Protein AF-0000000085168087 (afdb_homodimer)

Structure (mmCIF, N/CA/C/O backbone):
data_AF-0000000085168087-model_v1
#
loop_
_entity.id
_entity.type
_entity.pdbx_description
1 polymer 'LacI family transcription regulator protein'
#
loop_
_atom_site.group_PDB
_atom_site.id
_atom_site.type_symbol
_atom_site.label_atom_id
_atom_site.label_alt_id
_atom_site.label_comp_id
_atom_site.label_asym_id
_atom_site.label_entity_id
_atom_site.label_seq_id
_atom_site.pdbx_PDB_ins_code
_atom_site.Cartn_x
_atom_site.Cartn_y
_atom_site.Cartn_z
_atom_site.occupancy
_atom_site.B_iso_or_equiv
_atom_site.auth_seq_id
_atom_site.auth_comp_id
_atom_site.auth_asym_id
_atom_site.auth_atom_id
_atom_site.pdbx_PDB_model_num
ATOM 1 N N . MET A 1 1 ? -50 11.859 -0.113 1 29.44 1 MET A N 1
ATOM 2 C CA . MET A 1 1 ? -48.875 12.352 -0.913 1 29.44 1 MET A CA 1
ATOM 3 C C . MET A 1 1 ? -47.719 12.75 -0.023 1 29.44 1 MET A C 1
ATOM 5 O O . MET A 1 1 ? -47.656 13.883 0.458 1 29.44 1 MET A O 1
ATOM 9 N N . SER A 1 2 ? -47.156 11.898 0.864 1 34.94 2 SER A N 1
ATOM 10 C CA . SER A 1 2 ? -46.25 12.055 1.991 1 34.94 2 SER A CA 1
ATOM 11 C C . SER A 1 2 ? -44.875 12.508 1.526 1 34.94 2 SER A C 1
ATOM 13 O O . SER A 1 2 ? -44.188 11.805 0.767 1 34.94 2 SER A O 1
ATOM 15 N N . HIS A 1 3 ? -44.625 13.82 1.425 1 34.66 3 HIS A N 1
ATOM 16 C CA . HIS A 1 3 ? -43.406 14.484 0.996 1 34.66 3 HIS A CA 1
ATOM 17 C C . HIS A 1 3 ? -42.219 14.039 1.839 1 34.66 3 HIS A C 1
ATOM 19 O O . HIS A 1 3 ? -42.188 14.227 3.059 1 34.66 3 HIS A O 1
ATOM 25 N N . LYS A 1 4 ? -41.531 12.992 1.486 1 42.88 4 LYS A N 1
ATOM 26 C CA . LYS A 1 4 ? -40.312 12.625 2.178 1 42.88 4 LYS A CA 1
ATOM 27 C C . LYS A 1 4 ? -39.375 13.82 2.318 1 42.88 4 LYS A C 1
ATOM 29 O O . LYS A 1 4 ? -39.062 14.492 1.332 1 42.88 4 LYS A O 1
ATOM 34 N N . PRO A 1 5 ? -39.188 14.383 3.566 1 39.59 5 PRO A N 1
ATOM 35 C CA . PRO A 1 5 ? -38.281 15.523 3.742 1 39.59 5 PRO A CA 1
ATOM 36 C C . PRO A 1 5 ? -36.938 15.328 3.059 1 39.59 5 PRO A C 1
ATOM 38 O O . PRO A 1 5 ? -36.469 14.188 2.92 1 39.59 5 PRO A O 1
ATOM 41 N N . GLU A 1 6 ? -36.562 16.156 2.078 1 38.31 6 GLU A N 1
ATOM 42 C CA . GLU A 1 6 ? -35.281 16.203 1.382 1 38.31 6 GLU A CA 1
ATOM 43 C C . GLU A 1 6 ? -34.125 16.109 2.363 1 38.31 6 GLU A C 1
ATOM 45 O O . GLU A 1 6 ? -34.156 16.688 3.451 1 38.31 6 GLU A O 1
ATOM 50 N N . PRO A 1 7 ? -33.344 15.094 2.375 1 41.75 7 PRO A N 1
ATOM 51 C CA . PRO A 1 7 ? -32.219 15.023 3.314 1 41.75 7 PRO A CA 1
ATOM 52 C C . PRO A 1 7 ? -31.531 16.375 3.506 1 41.75 7 PRO A C 1
ATOM 54 O O . PRO A 1 7 ? -31.5 17.188 2.584 1 41.75 7 PRO A O 1
ATOM 57 N N . PRO A 1 8 ? -31.516 16.906 4.742 1 36.34 8 PRO A N 1
ATOM 58 C CA . PRO A 1 8 ? -30.922 18.234 4.973 1 36.34 8 PRO A CA 1
ATOM 59 C C . PRO A 1 8 ? -29.594 18.406 4.242 1 36.34 8 PRO A C 1
ATOM 61 O O . PRO A 1 8 ? -28.844 17.453 4.078 1 36.34 8 PRO A O 1
ATOM 64 N N . ALA A 1 9 ? -29.469 19.391 3.35 1 38.78 9 ALA A N 1
ATOM 65 C CA . ALA A 1 9 ? -28.297 19.859 2.619 1 38.78 9 ALA A CA 1
ATOM 66 C C . ALA A 1 9 ? -27.094 20 3.549 1 38.78 9 ALA A C 1
ATOM 68 O O . ALA A 1 9 ? -27.25 20.312 4.73 1 38.78 9 ALA A O 1
ATOM 69 N N . MET A 1 10 ? -25.969 19.234 3.348 1 42.03 10 MET A N 1
ATOM 70 C CA . MET A 1 10 ? -24.734 19.469 4.066 1 42.03 10 MET A CA 1
ATOM 71 C C . MET A 1 10 ? -24.578 20.953 4.395 1 42.03 10 MET A C 1
ATOM 73 O O . MET A 1 10 ? -24.938 21.812 3.59 1 42.03 10 MET A O 1
ATOM 77 N N . PRO A 1 11 ? -24.438 21.312 5.605 1 43.59 11 PRO A N 1
ATOM 78 C CA . PRO A 1 11 ? -24.234 22.734 5.863 1 43.59 11 PRO A CA 1
ATOM 79 C C . PRO A 1 11 ? -23.266 23.391 4.891 1 43.59 11 PRO A C 1
ATOM 81 O O . PRO A 1 11 ? -22.344 22.734 4.406 1 43.59 11 PRO A O 1
ATOM 84 N N . THR A 1 12 ? -23.641 24.5 4.172 1 53.16 12 THR A N 1
ATOM 85 C CA . THR A 1 12 ? -22.922 25.281 3.168 1 53.16 12 THR A CA 1
ATOM 86 C C . THR A 1 12 ? -21.531 25.688 3.682 1 53.16 12 THR A C 1
ATOM 88 O O . THR A 1 12 ? -20.594 25.844 2.896 1 53.16 12 THR A O 1
ATOM 91 N N . ARG A 1 13 ? -21.391 25.891 5.117 1 61.56 13 ARG A N 1
ATOM 92 C CA . ARG A 1 13 ? -20.078 26.344 5.562 1 61.56 13 ARG A CA 1
ATOM 93 C C . ARG A 1 13 ? -19.562 25.484 6.715 1 61.56 13 ARG A C 1
ATOM 95 O O . ARG A 1 13 ? -20.359 24.953 7.5 1 61.56 13 ARG A O 1
ATOM 102 N N . ALA A 1 14 ? -18.391 25.188 6.855 1 68.94 14 ALA A N 1
ATOM 103 C CA . ALA A 1 14 ? -17.719 24.422 7.902 1 68.94 14 ALA A CA 1
ATOM 104 C C . ALA A 1 14 ? -17.969 25.047 9.273 1 68.94 14 ALA A C 1
ATOM 106 O O . ALA A 1 14 ? -18.016 26.266 9.414 1 68.94 14 ALA A O 1
ATOM 107 N N . VAL A 1 15 ? -18.234 24.203 10.352 1 72.06 15 VAL A N 1
ATOM 108 C CA . VAL A 1 15 ? -18.297 24.672 11.734 1 72.06 15 VAL A CA 1
ATOM 109 C C . VAL A 1 15 ? -16.969 25.297 12.133 1 72.06 15 VAL A C 1
ATOM 111 O O . VAL A 1 15 ? -15.898 24.719 11.875 1 72.06 15 VAL A O 1
ATOM 114 N N . THR A 1 16 ? -16.953 26.516 12.602 1 75.38 16 THR A N 1
ATOM 115 C CA . THR A 1 16 ? -15.734 27.219 12.992 1 75.38 16 THR A CA 1
ATOM 116 C C . THR A 1 16 ? -15.625 27.297 14.516 1 75.38 16 THR A C 1
ATOM 118 O O . THR A 1 16 ? -16.562 26.938 15.227 1 75.38 16 THR A O 1
ATOM 121 N N . LYS A 1 17 ? -14.438 27.688 14.867 1 81.19 17 LYS A N 1
ATOM 122 C CA . LYS A 1 17 ? -14.211 27.938 16.297 1 81.19 17 LYS A CA 1
ATOM 123 C C . LYS A 1 17 ? -15.203 28.953 16.844 1 81.19 17 LYS A C 1
ATOM 125 O O . LYS A 1 17 ? -15.648 28.844 17.984 1 81.19 17 LYS A O 1
ATOM 130 N N . GLU A 1 18 ? -15.523 29.906 16.031 1 83.94 18 GLU A N 1
ATOM 131 C CA . GLU A 1 18 ? -16.484 30.922 16.406 1 83.94 18 GLU A CA 1
ATOM 132 C C . GLU A 1 18 ? -17.875 30.328 16.641 1 83.94 18 GLU A C 1
ATOM 134 O O . GLU A 1 18 ? -18.594 30.734 17.547 1 83.94 18 GLU A O 1
ATOM 139 N N . ASP A 1 19 ? -18.203 29.375 15.812 1 84.81 19 ASP A N 1
ATOM 140 C CA . ASP A 1 19 ? -19.484 28.688 15.977 1 84.81 19 ASP A CA 1
ATOM 141 C C . ASP A 1 19 ? -19.562 27.969 17.312 1 84.81 19 ASP A C 1
ATOM 143 O O . ASP A 1 19 ? -20.578 28.031 18.016 1 84.81 19 ASP A O 1
ATOM 147 N N . VAL A 1 20 ? -18.516 27.312 17.594 1 86.25 20 VAL A N 1
ATOM 148 C CA . VAL A 1 20 ? -18.453 26.594 18.859 1 86.25 20 VAL A CA 1
ATOM 149 C C . VAL A 1 20 ? -18.547 27.578 20.016 1 86.25 20 VAL A C 1
ATOM 151 O O . VAL A 1 20 ? -19.25 27.344 21 1 86.25 20 VAL A O 1
ATOM 154 N N . ALA A 1 21 ? -17.812 28.672 19.969 1 89.88 21 ALA A N 1
ATOM 155 C CA . ALA A 1 21 ? -17.812 29.703 21.016 1 89.88 21 ALA A CA 1
ATOM 156 C C . ALA A 1 21 ? -19.219 30.234 21.25 1 89.88 21 ALA A C 1
ATOM 158 O O . ALA A 1 21 ? -19.672 30.328 22.391 1 89.88 21 ALA A O 1
ATOM 159 N N . ARG A 1 22 ? -19.875 30.516 20.203 1 89.12 22 ARG A N 1
ATOM 160 C CA . ARG A 1 22 ? -21.234 31.031 20.266 1 89.12 22 ARG A CA 1
ATOM 161 C C . ARG A 1 22 ? -22.172 30.031 20.922 1 89.12 22 ARG A C 1
ATOM 163 O O . ARG A 1 22 ? -22.969 30.391 21.781 1 89.12 22 ARG A O 1
ATOM 170 N N . ALA A 1 23 ? -22.031 28.844 20.516 1 89 23 ALA A N 1
ATOM 171 C CA . ALA A 1 23 ? -22.922 27.797 21.031 1 89 23 ALA A CA 1
ATOM 172 C C . ALA A 1 23 ? -22.656 27.547 22.516 1 89 23 ALA A C 1
ATOM 174 O O . ALA A 1 23 ? -23.578 27.281 23.281 1 89 23 ALA A O 1
ATOM 175 N N . ALA A 1 24 ? -21.438 27.594 22.859 1 90.12 24 ALA A N 1
ATOM 176 C CA . ALA A 1 24 ? -21.047 27.281 24.219 1 90.12 24 ALA A CA 1
ATOM 177 C C . ALA A 1 24 ? -21.172 28.516 25.125 1 90.12 24 ALA A C 1
ATOM 179 O O . ALA A 1 24 ? -21.062 28.406 26.344 1 90.12 24 ALA A O 1
ATOM 180 N N . GLY A 1 25 ? -21.312 29.656 24.656 1 91.5 25 GLY A N 1
ATOM 181 C CA . GLY A 1 25 ? -21.453 30.891 25.406 1 91.5 25 GLY A CA 1
ATOM 182 C C . GLY A 1 25 ? -20.141 31.406 25.969 1 91.5 25 GLY A C 1
ATOM 183 O O . GLY A 1 25 ? -20.094 31.906 27.094 1 91.5 25 GLY A O 1
ATOM 184 N N . VAL A 1 26 ? -19.109 31.094 25.25 1 91.56 26 VAL A N 1
ATOM 185 C CA . VAL A 1 26 ? -17.797 31.578 25.672 1 91.56 26 VAL A CA 1
ATOM 186 C C . VAL A 1 26 ? -17.125 32.312 24.516 1 91.56 26 VAL A C 1
ATOM 188 O O . VAL A 1 26 ? -17.672 32.406 23.422 1 91.56 26 VAL A O 1
ATOM 191 N N . SER A 1 27 ? -16 32.938 24.75 1 89 27 SER A N 1
ATOM 192 C CA . SER A 1 27 ? -15.242 33.594 23.703 1 89 27 SER A CA 1
ATOM 193 C C . SER A 1 27 ? -14.477 32.594 22.859 1 89 27 SER A C 1
ATOM 195 O O . SER A 1 27 ? -14.211 31.484 23.297 1 89 27 SER A O 1
ATOM 197 N N . HIS A 1 28 ? -14.086 33.062 21.625 1 87.75 28 HIS A N 1
ATOM 198 C CA . HIS A 1 28 ? -13.281 32.188 20.766 1 87.75 28 HIS A CA 1
ATOM 199 C C . HIS A 1 28 ? -11.922 31.906 21.391 1 87.75 28 HIS A C 1
ATOM 201 O O . HIS A 1 28 ? -11.375 30.812 21.203 1 87.75 28 HIS A O 1
ATOM 207 N N . ILE A 1 29 ? -11.43 32.75 22.219 1 83.69 29 ILE A N 1
ATOM 208 C CA . ILE A 1 29 ? -10.172 32.562 22.922 1 83.69 29 ILE A CA 1
ATOM 209 C C . ILE A 1 29 ? -10.297 31.422 23.922 1 83.69 29 ILE A C 1
ATOM 211 O O . ILE A 1 29 ? -9.375 30.625 24.094 1 83.69 29 ILE A O 1
ATOM 215 N N . THR A 1 30 ? -11.453 31.453 24.562 1 87.25 30 THR A N 1
ATOM 216 C CA . THR A 1 30 ? -11.688 30.391 25.531 1 87.25 30 THR A CA 1
ATOM 217 C C . THR A 1 30 ? -11.719 29.031 24.844 1 87.25 30 THR A C 1
ATOM 219 O O . THR A 1 30 ? -11.156 28.062 25.359 1 87.25 30 THR A O 1
ATOM 222 N N . VAL A 1 31 ? -12.352 28.953 23.688 1 85.94 31 VAL A N 1
ATOM 223 C CA . VAL A 1 31 ? -12.383 27.719 22.922 1 85.94 31 VAL A CA 1
ATOM 224 C C . VAL A 1 31 ? -10.961 27.312 22.547 1 85.94 31 VAL A C 1
ATOM 226 O O . VAL A 1 31 ? -10.586 26.141 22.672 1 85.94 31 VAL A O 1
ATOM 229 N N . SER A 1 32 ? -10.188 28.266 22.172 1 81.19 32 SER A N 1
ATOM 230 C CA . SER A 1 32 ? -8.797 28.016 21.797 1 81.19 32 SER A CA 1
ATOM 231 C C . SER A 1 32 ? -8 27.469 22.984 1 81.19 32 SER A C 1
ATOM 233 O O . SER A 1 32 ? -7.215 26.531 22.828 1 81.19 32 SER A O 1
ATOM 235 N N . ARG A 1 33 ? -8.273 28.031 24.094 1 79.62 33 ARG A N 1
ATOM 236 C CA . ARG A 1 33 ? -7.562 27.594 25.297 1 79.62 33 ARG A CA 1
ATOM 237 C C . ARG A 1 33 ? -7.984 26.188 25.719 1 79.62 33 ARG A C 1
ATOM 239 O O . ARG A 1 33 ? -7.148 25.391 26.125 1 79.62 33 ARG A O 1
ATOM 246 N N . VAL A 1 34 ? -9.25 25.922 25.562 1 79.81 34 VAL A N 1
ATOM 247 C CA . VAL A 1 34 ? -9.742 24.594 25.906 1 79.81 34 VAL A CA 1
ATOM 248 C C . VAL A 1 34 ? -9.055 23.547 25.016 1 79.81 34 VAL A C 1
ATOM 250 O O . VAL A 1 34 ? -8.727 22.453 25.469 1 79.81 34 VAL A O 1
ATOM 253 N N . ILE A 1 35 ? -8.852 23.906 23.781 1 75.5 35 ILE A N 1
ATOM 254 C CA . ILE A 1 35 ? -8.289 23 22.797 1 75.5 35 ILE A CA 1
ATOM 255 C C . ILE A 1 35 ? -6.781 22.891 23 1 75.5 35 ILE A C 1
ATOM 257 O O . ILE A 1 35 ? -6.223 21.781 22.969 1 75.5 35 ILE A O 1
ATOM 261 N N . ASN A 1 36 ? -6.141 24.016 23.375 1 71.38 36 ASN A N 1
ATOM 262 C CA . ASN A 1 36 ? -4.684 24.078 23.297 1 71.38 36 ASN A CA 1
ATOM 263 C C . ASN A 1 36 ? -4.051 24.031 24.688 1 71.38 36 ASN A C 1
ATOM 265 O O . ASN A 1 36 ? -2.914 23.578 24.844 1 71.38 36 ASN A O 1
ATOM 269 N N . SER A 1 37 ? -4.711 24.578 25.578 1 76.5 37 SER A N 1
ATOM 270 C CA . SER A 1 37 ? -4.23 24.641 26.953 1 76.5 37 SER A CA 1
ATOM 271 C C . SER A 1 37 ? -5.367 24.422 27.953 1 76.5 37 SER A C 1
ATOM 273 O O . SER A 1 37 ? -5.672 25.297 28.766 1 76.5 37 SER A O 1
ATOM 275 N N . PRO A 1 38 ? -5.848 23.219 27.906 1 79.06 38 PRO A N 1
ATOM 276 C CA . PRO A 1 38 ? -7.035 22.953 28.734 1 79.06 38 PRO A CA 1
ATOM 277 C C . PRO A 1 38 ? -6.789 23.172 30.219 1 79.06 38 PRO A C 1
ATOM 279 O O . PRO A 1 38 ? -7.727 23.469 30.969 1 79.06 38 PRO A O 1
ATOM 282 N N . GLU A 1 39 ? -5.566 23.062 30.609 1 79.69 39 GLU A N 1
ATOM 283 C CA . GLU A 1 39 ? -5.223 23.219 32.031 1 79.69 39 GLU A CA 1
ATOM 284 C C . GLU A 1 39 ? -5.441 24.672 32.469 1 79.69 39 GLU A C 1
ATOM 286 O O . GLU A 1 39 ? -5.535 24.938 33.688 1 79.69 39 GLU A O 1
ATOM 291 N N . LYS A 1 40 ? -5.566 25.531 31.531 1 83.56 40 LYS A N 1
ATOM 292 C CA . LYS A 1 40 ? -5.723 26.953 31.844 1 83.56 40 LYS A CA 1
ATOM 293 C C . LYS A 1 40 ? -7.195 27.328 31.922 1 83.56 40 LYS A C 1
ATOM 295 O O . LYS A 1 40 ? -7.527 28.5 32.188 1 83.56 40 LYS A O 1
ATOM 300 N N . VAL A 1 41 ? -8.055 26.359 31.75 1 85.12 41 VAL A N 1
ATOM 301 C CA . VAL A 1 41 ? -9.492 26.609 31.719 1 85.12 41 VAL A CA 1
ATOM 302 C C . VAL A 1 41 ? -10.172 25.828 32.844 1 85.12 41 VAL A C 1
ATOM 304 O O . VAL A 1 41 ? -9.758 24.719 33.188 1 85.12 41 VAL A O 1
ATOM 307 N N . SER A 1 42 ? -11.133 26.438 33.5 1 90.44 42 SER A N 1
ATOM 308 C CA . SER A 1 42 ? -11.852 25.75 34.594 1 90.44 42 SER A CA 1
ATOM 309 C C . SER A 1 42 ? -12.477 24.453 34.094 1 90.44 42 SER A C 1
ATOM 311 O O . SER A 1 42 ? -12.898 24.359 32.938 1 90.44 42 SER A O 1
ATOM 313 N N . PRO A 1 43 ? -12.594 23.453 34.938 1 89.12 43 PRO A N 1
ATOM 314 C CA . PRO A 1 43 ? -13.148 22.172 34.531 1 89.12 43 PRO A CA 1
ATOM 315 C C . PRO A 1 43 ? -14.57 22.281 34 1 89.12 43 PRO A C 1
ATOM 317 O O . PRO A 1 43 ? -14.922 21.609 33.031 1 89.12 43 PRO A O 1
ATOM 320 N N . ALA A 1 44 ? -15.336 23.062 34.625 1 89.69 44 ALA A N 1
ATOM 321 C CA . ALA A 1 44 ? -16.719 23.219 34.188 1 89.69 44 ALA A CA 1
ATOM 322 C C . ALA A 1 44 ? -16.781 23.781 32.781 1 89.69 44 ALA A C 1
ATOM 324 O O . ALA A 1 44 ? -17.547 23.297 31.938 1 89.69 44 ALA A O 1
ATOM 325 N N . THR A 1 45 ? -16.031 24.812 32.562 1 91.5 45 THR A N 1
ATOM 326 C CA . THR A 1 45 ? -15.992 25.438 31.25 1 91.5 45 THR A CA 1
ATOM 327 C C . THR A 1 45 ? -15.414 24.484 30.203 1 91.5 45 THR A C 1
ATOM 329 O O . THR A 1 45 ? -15.922 24.406 29.078 1 91.5 45 THR A O 1
ATOM 332 N N . ARG A 1 46 ? -14.414 23.828 30.516 1 91.19 46 ARG A N 1
ATOM 333 C CA . ARG A 1 46 ? -13.781 22.844 29.641 1 91.19 46 ARG A CA 1
ATOM 334 C C . ARG A 1 46 ? -14.781 21.781 29.203 1 91.19 46 ARG A C 1
ATOM 336 O O . ARG A 1 46 ? -14.891 21.469 28.016 1 91.19 46 ARG A O 1
ATOM 343 N N . GLU A 1 47 ? -15.461 21.266 30.141 1 86.75 47 GLU A N 1
ATOM 344 C CA . GLU A 1 47 ? -16.438 20.203 29.844 1 86.75 47 GLU A CA 1
ATOM 345 C C . GLU A 1 47 ? -17.531 20.719 28.922 1 86.75 47 GLU A C 1
ATOM 347 O O . GLU A 1 47 ? -17.953 20.016 28 1 86.75 47 GLU A O 1
ATOM 352 N N . ARG A 1 48 ? -18.016 21.875 29.234 1 87.5 48 ARG A N 1
ATOM 353 C CA . ARG A 1 48 ? -19.062 22.469 28.406 1 87.5 48 ARG A CA 1
ATOM 354 C C . ARG A 1 48 ? -18.594 22.656 26.969 1 87.5 48 ARG A C 1
ATOM 356 O O . ARG A 1 48 ? -19.281 22.266 26.031 1 87.5 48 ARG A O 1
ATOM 363 N N . VAL A 1 49 ? -17.453 23.188 26.828 1 89.44 49 VAL A N 1
ATOM 364 C CA . VAL A 1 49 ? -16.922 23.484 25.516 1 89.44 49 VAL A CA 1
ATOM 365 C C . VAL A 1 49 ? -16.625 22.188 24.766 1 89.44 49 VAL A C 1
ATOM 367 O O . VAL A 1 49 ? -16.953 22.047 23.578 1 89.44 49 VAL A O 1
ATOM 370 N N . GLU A 1 50 ? -16.078 21.25 25.453 1 87 50 GLU A N 1
ATOM 371 C CA . GLU A 1 50 ? -15.781 19.953 24.859 1 87 50 GLU A CA 1
ATOM 372 C C . GLU A 1 50 ? -17.062 19.25 24.391 1 87 50 GLU A C 1
ATOM 374 O O . GLU A 1 50 ? -17.062 18.594 23.359 1 87 50 GLU A O 1
ATOM 379 N N . ALA A 1 51 ? -18.094 19.375 25.156 1 84.62 51 ALA A N 1
ATOM 380 C CA . ALA A 1 51 ? -19.391 18.812 24.781 1 84.62 51 ALA A CA 1
ATOM 381 C C . ALA A 1 51 ? -19.875 19.406 23.453 1 84.62 51 ALA A C 1
ATOM 383 O O . ALA A 1 51 ? -20.391 18.688 22.594 1 84.62 51 ALA A O 1
ATOM 384 N N . PHE A 1 52 ? -19.719 20.656 23.312 1 84.88 52 PHE A N 1
ATOM 385 C CA . PHE A 1 52 ? -20.172 21.312 22.109 1 84.88 52 PHE A CA 1
ATOM 386 C C . PHE A 1 52 ? -19.25 20.984 20.938 1 84.88 52 PHE A C 1
ATOM 388 O O . PHE A 1 52 ? -19.719 20.844 19.797 1 84.88 52 PHE A O 1
ATOM 395 N N . ILE A 1 53 ? -18 20.828 21.203 1 79.19 53 ILE A N 1
ATOM 396 C CA . ILE A 1 53 ? -17.062 20.406 20.172 1 79.19 53 ILE A CA 1
ATOM 397 C C . ILE A 1 53 ? -17.484 19.047 19.609 1 79.19 53 ILE A C 1
ATOM 399 O O . ILE A 1 53 ? -17.562 18.859 18.406 1 79.19 53 ILE A O 1
ATOM 403 N N . ALA A 1 54 ? -17.781 18.266 20.562 1 77.38 54 ALA A N 1
ATOM 404 C CA . ALA A 1 54 ? -18.188 16.906 20.188 1 77.38 54 ALA A CA 1
ATOM 405 C C . ALA A 1 54 ? -19.531 16.906 19.469 1 77.38 54 ALA A C 1
ATOM 407 O O . ALA A 1 54 ? -19.672 16.297 18.406 1 77.38 54 ALA A O 1
ATOM 408 N N . SER A 1 55 ? -20.484 17.641 20.016 1 78.69 55 SER A N 1
ATOM 409 C CA . SER A 1 55 ? -21.828 17.641 19.469 1 78.69 55 SER A CA 1
ATOM 410 C C . SER A 1 55 ? -21.875 18.281 18.094 1 78.69 55 SER A C 1
ATOM 412 O O . SER A 1 55 ? -22.656 17.859 17.234 1 78.69 55 SER A O 1
ATOM 414 N N . MET A 1 56 ? -21 19.219 17.891 1 75.19 56 MET A N 1
ATOM 415 C CA . MET A 1 56 ? -21.031 19.953 16.625 1 75.19 56 MET A CA 1
ATOM 416 C C . MET A 1 56 ? -20.094 19.312 15.609 1 75.19 56 MET A C 1
ATOM 418 O O . MET A 1 56 ? -20.094 19.688 14.438 1 75.19 56 MET A O 1
ATOM 422 N N . GLY A 1 57 ? -19.312 18.391 16.094 1 71.62 57 GLY A N 1
ATOM 423 C CA . GLY A 1 57 ? -18.391 17.719 15.203 1 71.62 57 GLY A CA 1
ATOM 424 C C . GLY A 1 57 ? -17.219 18.594 14.781 1 71.62 57 GLY A C 1
ATOM 425 O O . GLY A 1 57 ? -16.672 18.406 13.695 1 71.62 57 GLY A O 1
ATOM 426 N N . TYR A 1 58 ? -16.844 19.594 15.641 1 72.19 58 TYR A N 1
ATOM 427 C CA . TYR A 1 58 ? -15.789 20.547 15.305 1 72.19 58 TYR A CA 1
ATOM 428 C C . TYR A 1 58 ? -14.414 19.938 15.484 1 72.19 58 TYR A C 1
ATOM 430 O O . TYR A 1 58 ? -14.133 19.312 16.516 1 72.19 58 TYR A O 1
ATOM 438 N N . ILE A 1 59 ? -13.648 20 14.445 1 61.09 59 ILE A N 1
ATOM 439 C CA . ILE A 1 59 ? -12.234 19.641 14.523 1 61.09 59 ILE A CA 1
ATOM 440 C C . ILE A 1 59 ? -11.375 20.891 14.328 1 61.09 59 ILE A C 1
ATOM 442 O O . ILE A 1 59 ? -11.477 21.562 13.305 1 61.09 59 ILE A O 1
ATOM 446 N N . PRO A 1 60 ? -10.531 21.234 15.383 1 65.31 60 PRO A N 1
ATOM 447 C CA . PRO A 1 60 ? -9.703 22.422 15.281 1 65.31 60 PRO A CA 1
ATOM 448 C C . PRO A 1 60 ? -8.734 22.375 14.094 1 65.31 60 PRO A C 1
ATOM 450 O O . PRO A 1 60 ? -8.195 21.312 13.789 1 65.31 60 PRO A O 1
ATOM 453 N N . ASN A 1 61 ? -8.656 23.516 13.266 1 62.88 61 ASN A N 1
ATOM 454 C CA . ASN A 1 61 ? -7.629 23.688 12.242 1 62.88 61 ASN A CA 1
ATOM 455 C C . ASN A 1 61 ? -6.254 23.906 12.859 1 62.88 61 ASN A C 1
ATOM 457 O O . ASN A 1 61 ? -6.047 24.875 13.602 1 62.88 61 ASN A O 1
ATOM 461 N N . LEU A 1 62 ? -5.387 23.094 12.641 1 60.69 62 LEU A N 1
ATOM 462 C CA . LEU A 1 62 ? -4.09 23.156 13.305 1 60.69 62 LEU A CA 1
ATOM 463 C C . LEU A 1 62 ? -3.111 24.016 12.516 1 60.69 62 LEU A C 1
ATOM 465 O O . LEU A 1 62 ? -2.008 24.312 12.984 1 60.69 62 LEU A O 1
ATOM 469 N N . LEU A 1 63 ? -3.477 24.328 11.297 1 57.97 63 LEU A N 1
ATOM 470 C CA . LEU A 1 63 ? -2.604 25.156 10.477 1 57.97 63 LEU A CA 1
ATOM 471 C C . LEU A 1 63 ? -2.797 26.641 10.805 1 57.97 63 LEU A C 1
ATOM 473 O O . LEU A 1 63 ? -3.93 27.125 10.883 1 57.97 63 LEU A O 1
ATOM 477 N N . ALA A 1 64 ? -2.332 27.125 11.969 1 50.22 64 ALA A N 1
ATOM 478 C CA . ALA A 1 64 ? -2.523 28.469 12.523 1 50.22 64 ALA A CA 1
ATOM 479 C C . ALA A 1 64 ? -2.369 29.531 11.453 1 50.22 64 ALA A C 1
ATOM 481 O O . ALA A 1 64 ? -2.74 30.688 11.664 1 50.22 64 ALA A O 1
ATOM 482 N N . GLY A 1 65 ? -1.397 29.484 10.648 1 43 65 GLY A N 1
ATOM 483 C CA . GLY A 1 65 ? -1.074 30.797 10.109 1 43 65 GLY A CA 1
ATOM 484 C C . GLY A 1 65 ? -2.217 31.422 9.328 1 43 65 GLY A C 1
ATOM 485 O O . GLY A 1 65 ? -3.191 30.734 8.992 1 43 65 GLY A O 1
ATOM 486 N N . GLY A 1 66 ? -2.463 32.75 9.484 1 40.97 66 GLY A N 1
ATOM 487 C CA . GLY A 1 66 ? -3.326 33.656 8.75 1 40.97 66 GLY A CA 1
ATOM 488 C C . GLY A 1 66 ? -3.812 33.094 7.434 1 40.97 66 GLY A C 1
ATOM 489 O O . GLY A 1 66 ? -4.562 33.75 6.707 1 40.97 66 GLY A O 1
ATOM 490 N N . LEU A 1 67 ? -3.201 32 6.883 1 39.97 67 LEU A N 1
ATOM 491 C CA . LEU A 1 67 ? -3.344 31.594 5.488 1 39.97 67 LEU A CA 1
ATOM 492 C C . LEU A 1 67 ? -4.492 30.609 5.324 1 39.97 67 LEU A C 1
ATOM 494 O O . LEU A 1 67 ? -4.449 29.75 4.441 1 39.97 67 LEU A O 1
ATOM 498 N N . ALA A 1 68 ? -5.332 30.656 6.215 1 43.69 68 ALA A N 1
ATOM 499 C CA . ALA A 1 68 ? -6.539 29.828 6.219 1 43.69 68 ALA A CA 1
ATOM 500 C C . ALA A 1 68 ? -7.121 29.703 4.812 1 43.69 68 ALA A C 1
ATOM 502 O O . ALA A 1 68 ? -7.73 28.688 4.477 1 43.69 68 ALA A O 1
ATOM 503 N N . SER A 1 69 ? -7.062 30.797 4.168 1 47.34 69 SER A N 1
ATOM 504 C CA . SER A 1 69 ? -7.863 30.859 2.949 1 47.34 69 SER A CA 1
ATOM 505 C C . SER A 1 69 ? -7.262 29.984 1.851 1 47.34 69 SER A C 1
ATOM 507 O O . SER A 1 69 ? -7.898 29.734 0.825 1 47.34 69 SER A O 1
ATOM 509 N N . ARG A 1 70 ? -5.938 29.484 2.033 1 58.34 70 ARG A N 1
ATOM 510 C CA . ARG A 1 70 ? -5.332 28.953 0.818 1 58.34 70 ARG A CA 1
ATOM 511 C C . ARG A 1 70 ? -5.383 27.422 0.806 1 58.34 70 ARG A C 1
ATOM 513 O O . ARG A 1 70 ? -5.273 26.781 1.854 1 58.34 70 ARG A O 1
ATOM 520 N N . ARG A 1 71 ? -5.859 26.875 -0.308 1 71.94 71 ARG A N 1
ATOM 521 C CA . ARG A 1 71 ? -5.797 25.453 -0.647 1 71.94 71 ARG A CA 1
ATOM 522 C C . ARG A 1 71 ? -4.434 24.875 -0.309 1 71.94 71 ARG A C 1
ATOM 524 O O . ARG A 1 71 ? -3.402 25.5 -0.548 1 71.94 71 ARG A O 1
ATOM 531 N N . THR A 1 72 ? -4.492 23.797 0.511 1 79.56 72 THR A N 1
ATOM 532 C CA . THR A 1 72 ? -3.256 23.109 0.863 1 79.56 72 THR A CA 1
ATOM 533 C C . THR A 1 72 ? -2.766 22.25 -0.299 1 79.56 72 THR A C 1
ATOM 535 O O . THR A 1 72 ? -1.616 21.812 -0.308 1 79.56 72 THR A O 1
ATOM 538 N N . ARG A 1 73 ? -3.674 21.984 -1.287 1 88.69 73 ARG A N 1
ATOM 539 C CA . ARG A 1 73 ? -3.424 21.109 -2.428 1 88.69 73 ARG A CA 1
ATOM 540 C C . ARG A 1 73 ? -3.039 19.719 -1.969 1 88.69 73 ARG A C 1
ATOM 542 O O . ARG A 1 73 ? -2.098 19.125 -2.498 1 88.69 73 ARG A O 1
ATOM 549 N N . ILE A 1 74 ? -3.703 19.281 -0.898 1 92.19 74 ILE A N 1
ATOM 550 C CA . ILE A 1 74 ? -3.529 17.938 -0.382 1 92.19 74 ILE A CA 1
ATOM 551 C C . ILE A 1 74 ? -4.871 17.203 -0.379 1 92.19 74 ILE A C 1
ATOM 553 O O . ILE A 1 74 ? -5.883 17.75 0.073 1 92.19 74 ILE A O 1
ATOM 557 N N . VAL A 1 75 ? -4.82 16.062 -0.959 1 96.56 75 VAL A N 1
ATOM 558 C CA . VAL A 1 75 ? -5.938 15.125 -0.852 1 96.56 75 VAL A CA 1
ATOM 559 C C . VAL A 1 75 ? -5.5 13.891 -0.068 1 96.56 75 VAL A C 1
ATOM 561 O O . VAL A 1 75 ? -4.387 13.398 -0.247 1 96.56 75 VAL A O 1
ATOM 564 N N . ALA A 1 76 ? -6.352 13.43 0.849 1 97.38 76 ALA A N 1
ATOM 565 C CA . ALA A 1 76 ? -6.055 12.203 1.595 1 97.38 76 ALA A CA 1
ATOM 566 C C . ALA A 1 76 ? -6.973 11.062 1.169 1 97.38 76 ALA A C 1
ATOM 568 O O . ALA A 1 76 ? -8.148 11.281 0.865 1 97.38 76 ALA A O 1
ATOM 569 N N . ALA A 1 77 ? -6.398 9.938 1.089 1 98.06 77 ALA A N 1
ATOM 570 C CA . ALA A 1 77 ? -7.176 8.727 0.858 1 98.06 77 ALA A CA 1
ATOM 571 C C . ALA A 1 77 ? -7.027 7.75 2.023 1 98.06 77 ALA A C 1
ATOM 573 O O . ALA A 1 77 ? -5.918 7.531 2.521 1 98.06 77 ALA A O 1
ATOM 574 N N . ILE A 1 78 ? -8.133 7.246 2.504 1 97.44 78 ILE A N 1
ATOM 575 C CA . ILE A 1 78 ? -8.156 6.25 3.57 1 97.44 78 ILE A CA 1
ATOM 576 C C . ILE A 1 78 ? -8.602 4.902 3.006 1 97.44 78 ILE A C 1
ATOM 578 O O . ILE A 1 78 ? -9.688 4.785 2.436 1 97.44 78 ILE A O 1
ATOM 582 N N . VAL A 1 79 ? -7.711 3.918 3.123 1 95.12 79 VAL A N 1
ATOM 583 C CA . VAL A 1 79 ? -7.984 2.588 2.59 1 95.12 79 VAL A CA 1
ATOM 584 C C . VAL A 1 79 ? -7.906 1.556 3.713 1 95.12 79 VAL A C 1
ATOM 586 O O . VAL A 1 79 ? -7.184 1.75 4.695 1 95.12 79 VAL A O 1
ATOM 589 N N . PRO A 1 80 ? -8.648 0.426 3.58 1 92.12 80 PRO A N 1
ATOM 590 C CA . PRO A 1 80 ? -8.586 -0.616 4.609 1 92.12 80 PRO A CA 1
ATOM 591 C C . PRO A 1 80 ? -7.207 -1.267 4.703 1 92.12 80 PRO A C 1
ATOM 593 O O . PRO A 1 80 ? -6.766 -1.627 5.797 1 92.12 80 PRO A O 1
ATOM 596 N N . THR A 1 81 ? -6.59 -1.393 3.561 1 87.62 81 THR A N 1
ATOM 597 C CA . THR A 1 81 ? -5.285 -2.045 3.545 1 87.62 81 THR A CA 1
ATOM 598 C C . THR A 1 81 ? -4.453 -1.565 2.357 1 87.62 81 THR A C 1
ATOM 600 O O . THR A 1 81 ? -5.004 -1.172 1.327 1 87.62 81 THR A O 1
ATOM 603 N N . ILE A 1 82 ? -3.188 -1.578 2.553 1 84.5 82 ILE A N 1
ATOM 604 C CA . ILE A 1 82 ? -2.281 -1.293 1.446 1 84.5 82 ILE A CA 1
ATOM 605 C C . ILE A 1 82 ? -1.572 -2.574 1.016 1 84.5 82 ILE A C 1
ATOM 607 O O . ILE A 1 82 ? -0.743 -2.557 0.104 1 84.5 82 ILE A O 1
ATOM 611 N N . SER A 1 83 ? -1.99 -3.641 1.607 1 76.94 83 SER A N 1
ATOM 612 C CA . SER A 1 83 ? -1.372 -4.926 1.301 1 76.94 83 SER A CA 1
ATOM 613 C C . SER A 1 83 ? -1.975 -5.543 0.043 1 76.94 83 SER A C 1
ATOM 615 O O . SER A 1 83 ? -3.152 -5.336 -0.254 1 76.94 83 SER A O 1
ATOM 617 N N . HIS A 1 84 ? -1.218 -6.117 -0.775 1 70.88 84 HIS A N 1
ATOM 618 C CA . HIS A 1 84 ? -1.521 -6.988 -1.906 1 70.88 84 HIS A CA 1
ATOM 619 C C . HIS A 1 84 ? -2.291 -6.238 -2.988 1 70.88 84 HIS A C 1
ATOM 621 O O . HIS A 1 84 ? -3.131 -6.82 -3.676 1 70.88 84 HIS A O 1
ATOM 627 N N . SER A 1 85 ? -2.246 -5.059 -3.023 1 72.94 85 SER A N 1
ATOM 628 C CA . SER A 1 85 ? -2.6 -4.246 -4.18 1 72.94 85 SER A CA 1
ATOM 629 C C . SER A 1 85 ? -4.113 -4.164 -4.359 1 72.94 85 SER A C 1
ATOM 631 O O . SER A 1 85 ? -4.602 -3.898 -5.461 1 72.94 85 SER A O 1
ATOM 633 N N . ILE A 1 86 ? -4.863 -4.469 -3.406 1 81.56 86 ILE A N 1
ATOM 634 C CA . ILE A 1 86 ? -6.309 -4.496 -3.604 1 81.56 86 ILE A CA 1
ATOM 635 C C . ILE A 1 86 ? -6.789 -3.125 -4.07 1 81.56 86 ILE A C 1
ATOM 637 O O . ILE A 1 86 ? -7.535 -3.021 -5.051 1 81.56 86 ILE A O 1
ATOM 641 N N . PHE A 1 87 ? -6.242 -2.104 -3.479 1 91.56 87 PHE A N 1
ATOM 642 C CA . PHE A 1 87 ? -6.73 -0.763 -3.771 1 91.56 87 PHE A CA 1
ATOM 643 C C . PHE A 1 87 ? -5.703 0.028 -4.57 1 91.56 87 PHE A C 1
ATOM 645 O O . PHE A 1 87 ? -5.871 1.229 -4.789 1 91.56 87 PHE A O 1
ATOM 652 N N . ALA A 1 88 ? -4.695 -0.654 -5.035 1 89.38 88 ALA A N 1
ATOM 653 C CA . ALA A 1 88 ? -3.547 0.012 -5.645 1 89.38 88 ALA A CA 1
ATOM 654 C C . ALA A 1 88 ? -3.949 0.736 -6.926 1 89.38 88 ALA A C 1
ATOM 656 O O . ALA A 1 88 ? -3.508 1.861 -7.172 1 89.38 88 ALA A O 1
ATOM 657 N N . GLU A 1 89 ? -4.777 0.094 -7.73 1 91.88 89 GLU A N 1
ATOM 658 C CA . GLU A 1 89 ? -5.16 0.693 -9.008 1 91.88 89 GLU A CA 1
ATOM 659 C C . GLU A 1 89 ? -6.02 1.937 -8.797 1 91.88 89 GLU A C 1
ATOM 661 O O . GLU A 1 89 ? -5.918 2.904 -9.555 1 91.88 89 GLU A O 1
ATOM 666 N N . THR A 1 90 ? -6.859 1.896 -7.773 1 96.31 90 THR A N 1
ATOM 667 C CA . THR A 1 90 ? -7.633 3.084 -7.434 1 96.31 90 THR A CA 1
ATOM 668 C C . THR A 1 90 ? -6.711 4.223 -7.004 1 96.31 90 THR A C 1
ATOM 670 O O . THR A 1 90 ? -6.867 5.359 -7.461 1 96.31 90 THR A O 1
ATOM 673 N N . LEU A 1 91 ? -5.773 3.902 -6.188 1 94.62 91 LEU A N 1
ATOM 674 C CA . LEU A 1 91 ? -4.836 4.906 -5.691 1 94.62 91 LEU A CA 1
ATOM 675 C C . LEU A 1 91 ? -3.969 5.441 -6.828 1 94.62 91 LEU A C 1
ATOM 677 O O . LEU A 1 91 ? -3.619 6.625 -6.84 1 94.62 91 LEU A O 1
ATOM 681 N N . ARG A 1 92 ? -3.658 4.578 -7.73 1 91.44 92 ARG A N 1
ATOM 682 C CA . ARG A 1 92 ? -2.9 5.016 -8.898 1 91.44 92 ARG A CA 1
ATOM 683 C C . ARG A 1 92 ? -3.697 6.02 -9.727 1 91.44 92 ARG A C 1
ATOM 685 O O . ARG A 1 92 ? -3.17 7.062 -10.117 1 91.44 92 ARG A O 1
ATOM 692 N N . GLY A 1 93 ? -4.93 5.695 -10.008 1 95 93 GLY A N 1
ATOM 693 C CA . GLY A 1 93 ? -5.785 6.625 -10.727 1 95 93 GLY A CA 1
ATOM 694 C C . GLY A 1 93 ? -5.934 7.965 -10.031 1 95 93 GLY A C 1
ATOM 695 O O . GLY A 1 93 ? -5.84 9.016 -10.664 1 95 93 GLY A O 1
ATOM 696 N N . LEU A 1 94 ? -6.109 7.902 -8.688 1 96.81 94 LEU A N 1
ATOM 697 C CA . LEU A 1 94 ? -6.215 9.109 -7.871 1 96.81 94 LEU A CA 1
ATOM 698 C C . LEU A 1 94 ? -4.953 9.953 -7.988 1 96.81 94 LEU A C 1
ATOM 700 O O . LEU A 1 94 ? -5.031 11.156 -8.266 1 96.81 94 LEU A O 1
ATOM 704 N N . SER A 1 95 ? -3.895 9.32 -7.836 1 93.88 95 SER A N 1
ATOM 705 C CA . SER A 1 95 ? -2.604 10 -7.82 1 93.88 95 SER A CA 1
ATOM 706 C C . SER A 1 95 ? -2.289 10.625 -9.172 1 93.88 95 SER A C 1
ATOM 708 O O . SER A 1 95 ? -1.858 11.773 -9.25 1 93.88 95 SER A O 1
ATOM 710 N N . GLU A 1 96 ? -2.467 9.883 -10.234 1 92 96 GLU A N 1
ATOM 711 C CA . GLU A 1 96 ? -2.17 10.352 -11.586 1 92 96 GLU A CA 1
ATOM 712 C C . GLU A 1 96 ? -2.922 11.648 -11.898 1 92 96 GLU A C 1
ATOM 714 O O . GLU A 1 96 ? -2.324 12.617 -12.359 1 92 96 GLU A O 1
ATOM 719 N N . GLN A 1 97 ? -4.129 11.625 -11.555 1 94.62 97 GLN A N 1
ATOM 720 C CA . GLN A 1 97 ? -4.965 12.773 -11.875 1 94.62 97 GLN A CA 1
ATOM 721 C C . GLN A 1 97 ? -4.664 13.945 -10.945 1 94.62 97 GLN A C 1
ATOM 723 O O . GLN A 1 97 ? -4.598 15.094 -11.391 1 94.62 97 GLN A O 1
ATOM 728 N N . LEU A 1 98 ? -4.457 13.711 -9.711 1 94.81 98 LEU A N 1
ATOM 729 C CA . LEU A 1 98 ? -4.223 14.766 -8.727 1 94.81 98 LEU A CA 1
ATOM 730 C C . LEU A 1 98 ? -2.85 15.398 -8.922 1 94.81 98 LEU A C 1
ATOM 732 O O . LEU A 1 98 ? -2.709 16.625 -8.859 1 94.81 98 LEU A O 1
ATOM 736 N N . CYS A 1 99 ? -1.93 14.578 -9.195 1 88.12 99 CYS A N 1
ATOM 737 C CA . CYS A 1 99 ? -0.569 15.07 -9.367 1 88.12 99 CYS A CA 1
ATOM 738 C C . CYS A 1 99 ? -0.47 15.984 -10.586 1 88.12 99 CYS A C 1
ATOM 740 O O . CYS A 1 99 ? 0.255 16.984 -10.562 1 88.12 99 CYS A O 1
ATOM 742 N N . MET A 1 100 ? -1.188 15.641 -11.609 1 89.56 100 MET A N 1
ATOM 743 C CA . MET A 1 100 ? -1.201 16.453 -12.82 1 89.56 100 MET A CA 1
ATOM 744 C C . MET A 1 100 ? -1.716 17.859 -12.531 1 89.56 100 MET A C 1
ATOM 746 O O . MET A 1 100 ? -1.355 18.812 -13.227 1 89.56 100 MET A O 1
ATOM 750 N N . GLN A 1 101 ? -2.428 17.953 -11.461 1 90.5 101 GLN A N 1
ATOM 751 C CA . GLN A 1 101 ? -3.025 19.234 -11.125 1 90.5 101 GLN A CA 1
ATOM 752 C C . GLN A 1 101 ? -2.32 19.875 -9.938 1 90.5 101 GLN A C 1
ATOM 754 O O . GLN A 1 101 ? -2.846 20.812 -9.328 1 90.5 101 GLN A O 1
ATOM 759 N N . GLY A 1 102 ? -1.185 19.281 -9.586 1 87.12 102 GLY A N 1
ATOM 760 C CA . GLY A 1 102 ? -0.346 19.875 -8.562 1 87.12 102 GLY A CA 1
ATOM 761 C C . GLY A 1 102 ? -0.759 19.484 -7.152 1 87.12 102 GLY A C 1
ATOM 762 O O . GLY A 1 102 ? -0.352 20.125 -6.184 1 87.12 102 GLY A O 1
ATOM 763 N N . TYR A 1 103 ? -1.65 18.484 -7 1 91.56 103 TYR A N 1
ATOM 764 C CA . TYR A 1 103 ? -2.057 18.016 -5.684 1 91.56 103 TYR A CA 1
ATOM 765 C C . TYR A 1 103 ? -1.172 16.859 -5.223 1 91.56 103 TYR A C 1
ATOM 767 O O . TYR A 1 103 ? -0.705 16.062 -6.043 1 91.56 103 TYR A O 1
ATOM 775 N N . GLN A 1 104 ? -1.002 16.828 -3.893 1 90.31 104 GLN A N 1
ATOM 776 C CA . GLN A 1 104 ? -0.335 15.695 -3.27 1 90.31 104 GLN A CA 1
ATOM 777 C C . GLN A 1 104 ? -1.347 14.742 -2.637 1 90.31 104 GLN A C 1
ATOM 779 O O . GLN A 1 104 ? -2.348 15.18 -2.066 1 90.31 104 GLN A O 1
ATOM 784 N N . LEU A 1 105 ? -1.004 13.484 -2.785 1 94.88 105 LEU A N 1
ATOM 785 C CA . LEU A 1 105 ? -1.867 12.461 -2.197 1 94.88 105 LEU A CA 1
ATOM 786 C C . LEU A 1 105 ? -1.224 11.859 -0.955 1 94.88 105 LEU A C 1
ATOM 788 O O . LEU A 1 105 ? -0.093 11.367 -1.013 1 94.88 105 LEU A O 1
ATOM 792 N N . LEU A 1 106 ? -1.938 11.93 0.198 1 95.06 106 LEU A N 1
ATOM 793 C CA . LEU A 1 106 ? -1.545 11.25 1.428 1 95.06 106 LEU A CA 1
ATOM 794 C C . LEU A 1 106 ? -2.461 10.062 1.711 1 95.06 106 LEU A C 1
ATOM 796 O O . LEU A 1 106 ? -3.643 10.094 1.359 1 95.06 106 LEU A O 1
ATOM 800 N N . LEU A 1 107 ? -1.818 9.094 2.367 1 95.12 107 LEU A N 1
ATOM 801 C CA . LEU A 1 107 ? -2.588 7.875 2.574 1 95.12 107 LEU A CA 1
ATOM 802 C C . LEU A 1 107 ? -2.639 7.508 4.055 1 95.12 107 LEU A C 1
ATOM 804 O O . LEU A 1 107 ? -1.681 7.75 4.789 1 95.12 107 LEU A O 1
ATOM 808 N N . GLY A 1 108 ? -3.797 6.98 4.457 1 94.38 108 GLY A N 1
ATOM 809 C CA . GLY A 1 108 ? -3.971 6.301 5.73 1 94.38 108 GLY A CA 1
ATOM 810 C C . GLY A 1 108 ? -4.617 4.938 5.594 1 94.38 108 GLY A C 1
ATOM 811 O O . GLY A 1 108 ? -5.516 4.75 4.77 1 94.38 108 GLY A O 1
ATOM 812 N N . GLN A 1 109 ? -4.148 4.027 6.395 1 92.06 109 GLN A N 1
ATOM 813 C CA . GLN A 1 109 ? -4.715 2.684 6.395 1 92.06 109 GLN A CA 1
ATOM 814 C C . GLN A 1 109 ? -5.449 2.396 7.703 1 92.06 109 GLN A C 1
ATOM 816 O O . GLN A 1 109 ? -4.977 2.768 8.781 1 92.06 109 GLN A O 1
ATOM 821 N N . THR A 1 110 ? -6.602 1.659 7.598 1 91.88 110 THR A N 1
ATOM 822 C CA . THR A 1 110 ? -7.434 1.499 8.789 1 91.88 110 THR A CA 1
ATOM 823 C C . THR A 1 110 ? -7.367 0.066 9.305 1 91.88 110 THR A C 1
ATOM 825 O O . THR A 1 110 ? -7.809 -0.218 10.422 1 91.88 110 THR A O 1
ATOM 828 N N . ASN A 1 111 ? -6.859 -0.868 8.453 1 87.06 111 ASN A N 1
ATOM 829 C CA . ASN A 1 111 ? -6.953 -2.293 8.758 1 87.06 111 ASN A CA 1
ATOM 830 C C . ASN A 1 111 ? -8.383 -2.703 9.094 1 87.06 111 ASN A C 1
ATOM 832 O O . ASN A 1 111 ? -8.609 -3.445 10.055 1 87.06 111 ASN A O 1
ATOM 836 N N . TYR A 1 112 ? -9.352 -2.07 8.5 1 88.25 112 TYR A N 1
ATOM 837 C CA . TYR A 1 112 ? -10.781 -2.371 8.578 1 88.25 112 TYR A CA 1
ATOM 838 C C . TYR A 1 112 ? -11.344 -1.99 9.938 1 88.25 112 TYR A C 1
ATOM 840 O O . TYR A 1 112 ? -12.414 -2.469 10.328 1 88.25 112 TYR A O 1
ATOM 848 N N . SER A 1 113 ? -10.664 -1.101 10.609 1 90.56 113 SER A N 1
ATOM 849 C CA . SER A 1 113 ? -11.133 -0.609 11.898 1 90.56 113 SER A CA 1
ATOM 850 C C . SER A 1 113 ? -11.914 0.695 11.742 1 90.56 113 SER A C 1
ATOM 852 O O . SER A 1 113 ? -11.383 1.684 11.234 1 90.56 113 SER A O 1
ATOM 854 N N . GLU A 1 114 ? -13.094 0.679 12.281 1 91.88 114 GLU A N 1
ATOM 855 C CA . GLU A 1 114 ? -13.906 1.894 12.266 1 91.88 114 GLU A CA 1
ATOM 856 C C . GLU A 1 114 ? -13.289 2.988 13.125 1 91.88 114 GLU A C 1
ATOM 858 O O . GLU A 1 114 ? -13.328 4.168 12.766 1 91.88 114 GLU A O 1
ATOM 863 N N . GLU A 1 115 ? -12.766 2.574 14.203 1 90.5 115 GLU A N 1
ATOM 864 C CA . GLU A 1 115 ? -12.109 3.516 15.109 1 90.5 115 GLU A CA 1
ATOM 865 C C . GLU A 1 115 ? -10.898 4.16 14.453 1 90.5 115 GLU A C 1
ATOM 867 O O . GLU A 1 115 ? -10.688 5.371 14.57 1 90.5 115 GLU A O 1
ATOM 872 N N . ALA A 1 116 ? -10.148 3.334 13.758 1 91.62 116 ALA A N 1
ATOM 873 C CA . ALA A 1 116 ? -8.984 3.861 13.062 1 91.62 116 ALA A CA 1
ATOM 874 C C . ALA A 1 116 ? -9.391 4.848 11.969 1 91.62 116 ALA A C 1
ATOM 876 O O . ALA A 1 116 ? -8.719 5.863 11.758 1 91.62 116 ALA A O 1
ATOM 877 N N . GLU A 1 117 ? -10.469 4.547 11.336 1 95.25 117 GLU A N 1
ATOM 878 C CA . GLU A 1 117 ? -10.961 5.449 10.305 1 95.25 117 GLU A CA 1
ATOM 879 C C . GLU A 1 117 ? -11.336 6.809 10.891 1 95.25 117 GLU A C 1
ATOM 881 O O . GLU A 1 117 ? -10.961 7.848 10.344 1 95.25 117 GLU A O 1
ATOM 886 N N . THR A 1 118 ? -12.062 6.773 12.016 1 92.12 118 THR A N 1
ATOM 887 C CA . THR A 1 118 ? -12.453 8.016 12.672 1 92.12 118 THR A CA 1
ATOM 888 C C . THR A 1 118 ? -11.227 8.828 13.062 1 92.12 118 THR A C 1
ATOM 890 O O . THR A 1 118 ? -11.172 10.039 12.812 1 92.12 118 THR A O 1
ATOM 893 N N . GLY A 1 119 ? -10.297 8.125 13.602 1 89 119 GLY A N 1
ATOM 894 C CA . GLY A 1 119 ? -9.062 8.797 13.984 1 89 119 GLY A CA 1
ATOM 895 C C . GLY A 1 119 ? -8.344 9.445 12.82 1 89 119 GLY A C 1
ATOM 896 O O . GLY A 1 119 ? -7.895 10.586 12.914 1 89 119 GLY A O 1
ATOM 897 N N . LEU A 1 120 ? -8.234 8.781 11.727 1 93.06 120 LEU A N 1
ATOM 898 C CA . LEU A 1 120 ? -7.555 9.297 10.547 1 93.06 120 LEU A CA 1
ATOM 899 C C . LEU A 1 120 ? -8.312 10.484 9.961 1 93.06 120 LEU A C 1
ATOM 901 O O . LEU A 1 120 ? -7.703 11.461 9.523 1 93.06 120 LEU A O 1
ATOM 905 N N . VAL A 1 121 ? -9.617 10.344 9.953 1 93.19 121 VAL A N 1
ATOM 906 C CA . VAL A 1 121 ? -10.453 11.438 9.461 1 93.19 121 VAL A CA 1
ATOM 907 C C . VAL A 1 121 ? -10.195 12.695 10.281 1 93.19 121 VAL A C 1
ATOM 909 O O . VAL A 1 121 ? -10.008 13.781 9.727 1 93.19 121 VAL A O 1
ATOM 912 N N . GLU A 1 122 ? -10.141 12.586 11.562 1 85.31 122 GLU A N 1
ATOM 913 C CA . GLU A 1 122 ? -9.891 13.727 12.445 1 85.31 122 GLU A CA 1
ATOM 914 C C . GLU A 1 122 ? -8.508 14.328 12.195 1 85.31 122 GLU A C 1
ATOM 916 O O . GLU A 1 122 ? -8.352 15.547 12.172 1 85.31 122 GLU A O 1
ATOM 921 N N . VAL A 1 123 ? -7.574 13.453 11.945 1 85.75 123 VAL A N 1
ATOM 922 C CA . VAL A 1 123 ? -6.211 13.898 11.672 1 85.75 123 VAL A CA 1
ATOM 923 C C . VAL A 1 123 ? -6.184 14.719 10.383 1 85.75 123 VAL A C 1
ATOM 925 O O . VAL A 1 123 ? -5.609 15.805 10.344 1 85.75 123 VAL A O 1
ATOM 928 N N . PHE A 1 124 ? -6.785 14.266 9.344 1 90.69 124 PHE A N 1
ATOM 929 C CA . PHE A 1 124 ? -6.727 14.906 8.031 1 90.69 124 PHE A CA 1
ATOM 930 C C . PHE A 1 124 ? -7.508 16.219 8.039 1 90.69 124 PHE A C 1
ATOM 932 O O . PHE A 1 124 ? -7.078 17.203 7.434 1 90.69 124 PHE A O 1
ATOM 939 N N . ILE A 1 125 ? -8.641 16.219 8.727 1 84.06 125 ILE A N 1
ATOM 940 C CA . ILE A 1 125 ? -9.406 17.453 8.852 1 84.06 125 ILE A CA 1
ATOM 941 C C . ILE A 1 125 ? -8.586 18.5 9.602 1 84.06 125 ILE A C 1
ATOM 943 O O . ILE A 1 125 ? -8.508 19.656 9.172 1 84.06 125 ILE A O 1
ATOM 947 N N . GLY A 1 126 ? -8.008 18.078 10.695 1 78.12 126 GLY A N 1
ATOM 948 C CA . GLY A 1 126 ? -7.195 18.984 11.5 1 78.12 126 GLY A CA 1
ATOM 949 C C . GLY A 1 126 ? -6.023 19.578 10.742 1 78.12 126 GLY A C 1
ATOM 950 O O . GLY A 1 126 ? -5.527 20.641 11.086 1 78.12 126 GLY A O 1
ATOM 951 N N . ARG A 1 127 ? -5.672 18.891 9.703 1 80.69 127 ARG A N 1
ATOM 952 C CA . ARG A 1 127 ? -4.527 19.344 8.922 1 80.69 127 ARG A CA 1
ATOM 953 C C . ARG A 1 127 ? -4.977 19.984 7.613 1 80.69 127 ARG A C 1
ATOM 955 O O . ARG A 1 127 ? -4.164 20.188 6.711 1 80.69 127 ARG A O 1
ATOM 962 N N . ARG A 1 128 ? -6.191 20.141 7.414 1 81.69 128 ARG A N 1
ATOM 963 C CA . ARG A 1 128 ? -6.832 20.922 6.363 1 81.69 128 ARG A CA 1
ATOM 964 C C . ARG A 1 128 ? -6.543 20.328 4.988 1 81.69 128 ARG A C 1
ATOM 966 O O . ARG A 1 128 ? -6.145 21.047 4.07 1 81.69 128 ARG A O 1
ATOM 973 N N . VAL A 1 129 ? -6.699 19.078 4.895 1 89.81 129 VAL A N 1
ATOM 974 C CA . VAL A 1 129 ? -6.672 18.547 3.539 1 89.81 129 VAL A CA 1
ATOM 975 C C . VAL A 1 129 ? -7.82 19.141 2.725 1 89.81 129 VAL A C 1
ATOM 977 O O . VAL A 1 129 ? -8.852 19.516 3.281 1 89.81 129 VAL A O 1
ATOM 980 N N . ASP A 1 130 ? -7.582 19.266 1.44 1 92.25 130 ASP A N 1
ATOM 981 C CA . ASP A 1 130 ? -8.594 19.875 0.583 1 92.25 130 ASP A CA 1
ATOM 982 C C . ASP A 1 130 ? -9.727 18.906 0.279 1 92.25 130 ASP A C 1
ATOM 984 O O . ASP A 1 130 ? -10.844 19.312 -0.034 1 92.25 130 ASP A O 1
ATOM 988 N N . GLY A 1 131 ? -9.477 17.672 0.34 1 95.94 131 GLY A N 1
ATOM 989 C CA . GLY A 1 131 ? -10.461 16.641 0.059 1 95.94 131 GLY A CA 1
ATOM 990 C C . GLY A 1 131 ? -10.086 15.281 0.618 1 95.94 131 GLY A C 1
ATOM 991 O O . GLY A 1 131 ? -8.922 15.047 0.949 1 95.94 131 GLY A O 1
ATOM 992 N N . LEU A 1 132 ? -11.125 14.438 0.781 1 97.5 132 LEU A N 1
ATOM 993 C CA . LEU A 1 132 ? -10.938 13.102 1.332 1 97.5 132 LEU A CA 1
ATOM 994 C C . LEU A 1 132 ? -11.578 12.047 0.436 1 97.5 132 LEU A C 1
ATOM 996 O O . LEU A 1 132 ? -12.672 12.25 -0.086 1 97.5 132 LEU A O 1
ATOM 1000 N N . VAL A 1 133 ? -10.836 11 0.236 1 98.69 133 VAL A N 1
ATOM 1001 C CA . VAL A 1 133 ? -11.375 9.812 -0.432 1 98.69 133 VAL A CA 1
ATOM 1002 C C . VAL A 1 133 ? -11.492 8.664 0.567 1 98.69 133 VAL A C 1
ATOM 1004 O O . VAL A 1 133 ? -10.516 8.305 1.227 1 98.69 133 VAL A O 1
ATOM 1007 N N . LEU A 1 134 ? -12.695 8.109 0.714 1 98.44 134 LEU A N 1
ATOM 1008 C CA . LEU A 1 134 ? -12.961 7.008 1.632 1 98.44 134 LEU A CA 1
ATOM 1009 C C . LEU A 1 134 ? -13.289 5.73 0.866 1 98.44 134 LEU A C 1
ATOM 1011 O O . LEU A 1 134 ? -13.844 5.785 -0.233 1 98.44 134 LEU A O 1
ATOM 1015 N N . THR A 1 135 ? -12.984 4.602 1.487 1 97.75 135 THR A N 1
ATOM 1016 C CA . THR A 1 135 ? -13.336 3.305 0.918 1 97.75 135 THR A CA 1
ATOM 1017 C C . THR A 1 135 ? -14.578 2.734 1.601 1 97.75 135 THR A C 1
ATOM 1019 O O . THR A 1 135 ? -14.578 2.51 2.812 1 97.75 135 THR A O 1
ATOM 1022 N N . GLY A 1 136 ? -15.57 2.475 0.845 1 97.44 136 GLY A N 1
ATOM 1023 C CA . GLY A 1 136 ? -16.844 1.994 1.375 1 97.44 136 GLY A CA 1
ATOM 1024 C C . GLY A 1 136 ? -17.812 3.111 1.686 1 97.44 136 GLY A C 1
ATOM 1025 O O . GLY A 1 136 ? -17.5 4.289 1.513 1 97.44 136 GLY A O 1
ATOM 1026 N N . VAL A 1 137 ? -19.047 2.738 2.164 1 97.75 137 VAL A N 1
ATOM 1027 C CA . VAL A 1 137 ? -20.094 3.711 2.438 1 97.75 137 VAL A CA 1
ATOM 1028 C C . VAL A 1 137 ? -20.594 3.557 3.877 1 97.75 137 VAL A C 1
ATOM 1030 O O . VAL A 1 137 ? -21.453 4.312 4.332 1 97.75 137 VAL A O 1
ATOM 1033 N N . GLN A 1 138 ? -20.109 2.537 4.508 1 95.88 138 GLN A N 1
ATOM 1034 C CA . GLN A 1 138 ? -20.438 2.35 5.918 1 95.88 138 GLN A CA 1
ATOM 1035 C C . GLN A 1 138 ? -19.406 2.996 6.824 1 95.88 138 GLN A C 1
ATOM 1037 O O . GLN A 1 138 ? -18.25 2.559 6.863 1 95.88 138 GLN A O 1
ATOM 1042 N N . HIS A 1 139 ? -19.812 4.008 7.477 1 96.38 139 HIS A N 1
ATOM 1043 C CA . HIS A 1 139 ? -18.969 4.754 8.406 1 96.38 139 HIS A CA 1
ATOM 1044 C C . HIS A 1 139 ? -19.672 4.949 9.75 1 96.38 139 HIS A C 1
ATOM 1046 O O . HIS A 1 139 ? -20.906 4.902 9.828 1 96.38 139 HIS A O 1
ATOM 1052 N N . SER A 1 140 ? -18.875 5.137 10.797 1 94.75 140 SER A N 1
ATOM 1053 C CA . SER A 1 140 ? -19.453 5.402 12.102 1 94.75 140 SER A CA 1
ATOM 1054 C C . SER A 1 140 ? -20.234 6.719 12.109 1 94.75 140 SER A C 1
ATOM 1056 O O . SER A 1 140 ? -19.938 7.613 11.305 1 94.75 140 SER A O 1
ATOM 1058 N N . PRO A 1 141 ? -21.172 6.844 13.016 1 92.81 141 PRO A N 1
ATOM 1059 C CA . PRO A 1 141 ? -21.875 8.125 13.156 1 92.81 141 PRO A CA 1
ATOM 1060 C C . PRO A 1 141 ? -20.922 9.281 13.453 1 92.81 141 PRO A C 1
ATOM 1062 O O . PRO A 1 141 ? -21.109 10.391 12.938 1 92.81 141 PRO A O 1
ATOM 1065 N N . MET A 1 142 ? -19.953 8.969 14.195 1 88 142 MET A N 1
ATOM 1066 C CA . MET A 1 142 ? -18.969 9.992 14.547 1 88 142 MET A CA 1
ATOM 1067 C C . MET A 1 142 ? -18.203 10.461 13.312 1 88 142 MET A C 1
ATOM 1069 O O . MET A 1 142 ? -18.016 11.656 13.109 1 88 142 MET A O 1
ATOM 1073 N N . THR A 1 143 ? -17.781 9.5 12.516 1 92.94 143 THR A N 1
ATOM 1074 C CA . THR A 1 143 ? -17.078 9.836 11.281 1 92.94 143 THR A CA 1
ATOM 1075 C C . THR A 1 143 ? -17.953 10.711 10.375 1 92.94 143 THR A C 1
ATOM 1077 O O . THR A 1 143 ? -17.5 11.742 9.875 1 92.94 143 THR A O 1
ATOM 1080 N N . ARG A 1 144 ? -19.141 10.383 10.211 1 92.81 144 ARG A N 1
ATOM 1081 C CA . ARG A 1 144 ? -20.078 11.125 9.367 1 92.81 144 ARG A CA 1
ATOM 1082 C C . ARG A 1 144 ? -20.281 12.539 9.898 1 92.81 144 ARG A C 1
ATOM 1084 O O . ARG A 1 144 ? -20.281 13.508 9.133 1 92.81 144 ARG A O 1
ATOM 1091 N N . GLN A 1 145 ? -20.453 12.625 11.164 1 85.44 145 GLN A N 1
ATOM 1092 C CA . GLN A 1 145 ? -20.672 13.922 11.797 1 85.44 145 GLN A CA 1
ATOM 1093 C C . GLN A 1 145 ? -19.469 14.844 11.609 1 85.44 145 GLN A C 1
ATOM 1095 O O . GLN A 1 145 ? -19.641 16.016 11.297 1 85.44 145 GLN A O 1
ATOM 1100 N N . ARG A 1 146 ? -18.328 14.258 11.859 1 83.94 146 ARG A N 1
ATOM 1101 C CA . ARG A 1 146 ? -17.109 15.055 11.719 1 83.94 146 ARG A CA 1
ATOM 1102 C C . ARG A 1 146 ? -16.953 15.57 10.297 1 83.94 146 ARG A C 1
ATOM 1104 O O . ARG A 1 146 ? -16.578 16.719 10.086 1 83.94 146 ARG A O 1
ATOM 1111 N N . LEU A 1 147 ? -17.203 14.727 9.336 1 90 147 LEU A N 1
ATOM 1112 C CA . LEU A 1 147 ? -17.031 15.086 7.934 1 90 147 LEU A CA 1
ATOM 1113 C C . LEU A 1 147 ? -18.062 16.125 7.508 1 90 147 LEU A C 1
ATOM 1115 O O . LEU A 1 147 ? -17.719 17.078 6.789 1 90 147 LEU A O 1
ATOM 1119 N N . LYS A 1 148 ? -19.234 16 7.91 1 84.81 148 LYS A N 1
ATOM 1120 C CA . LYS A 1 148 ? -20.266 16.984 7.598 1 84.81 148 LYS A CA 1
ATOM 1121 C C . LYS A 1 148 ? -19.938 18.344 8.203 1 84.81 148 LYS A C 1
ATOM 1123 O O . LYS A 1 148 ? -20.094 19.375 7.539 1 84.81 148 LYS A O 1
ATOM 1128 N N . ALA A 1 149 ? -19.5 18.281 9.398 1 78.25 149 ALA A N 1
ATOM 1129 C CA . ALA A 1 149 ? -19.172 19.516 10.094 1 78.25 149 ALA A CA 1
ATOM 1130 C C . ALA A 1 149 ? -17.969 20.219 9.453 1 78.25 149 ALA A C 1
ATOM 1132 O O . ALA A 1 149 ? -17.906 21.453 9.422 1 78.25 149 ALA A O 1
ATOM 1133 N N . ALA A 1 150 ? -17.031 19.438 8.953 1 80.06 150 ALA A N 1
ATOM 1134 C CA . ALA A 1 150 ? -15.812 20 8.375 1 80.06 150 ALA A CA 1
ATOM 1135 C C . ALA A 1 150 ? -16.094 20.656 7.031 1 80.06 150 ALA A C 1
ATOM 1137 O O . ALA A 1 150 ? -15.359 21.562 6.613 1 80.06 150 ALA A O 1
ATOM 1138 N N . GLY A 1 151 ? -17.109 20.141 6.332 1 83.25 151 GLY A N 1
ATOM 1139 C CA . GLY A 1 151 ? -17.5 20.719 5.055 1 83.25 151 GLY A CA 1
ATOM 1140 C C . GLY A 1 151 ? -16.484 20.484 3.961 1 83.25 151 GLY A C 1
ATOM 1141 O O . GLY A 1 151 ? -16.453 21.219 2.967 1 83.25 151 GLY A O 1
ATOM 1142 N N . ILE A 1 152 ? -15.586 19.609 4.121 1 88.06 152 ILE A N 1
ATOM 1143 C CA . ILE A 1 152 ? -14.609 19.297 3.088 1 88.06 152 ILE A CA 1
ATOM 1144 C C . ILE A 1 152 ? -15.211 18.297 2.09 1 88.06 152 ILE A C 1
ATOM 1146 O O . ILE A 1 152 ? -15.953 17.406 2.475 1 88.06 152 ILE A O 1
ATOM 1150 N N . PRO A 1 153 ? -14.805 18.469 0.761 1 95.25 153 PRO A N 1
ATOM 1151 C CA . PRO A 1 153 ? -15.289 17.5 -0.228 1 95.25 153 PRO A CA 1
ATOM 1152 C C . PRO A 1 153 ? -14.852 16.062 0.085 1 95.25 153 PRO A C 1
ATOM 1154 O O . PRO A 1 153 ? -13.695 15.828 0.453 1 95.25 153 PRO A O 1
ATOM 1157 N N . VAL A 1 154 ? -15.828 15.109 -0.016 1 97.44 154 VAL A N 1
ATOM 1158 C CA . VAL A 1 154 ? -15.594 13.703 0.287 1 97.44 154 VAL A CA 1
ATOM 1159 C C . VAL A 1 154 ? -16.094 12.836 -0.866 1 97.44 154 VAL A C 1
ATOM 1161 O O . VAL A 1 154 ? -17.203 13.031 -1.362 1 97.44 154 VAL A O 1
ATOM 1164 N N . VAL A 1 155 ? -15.242 11.93 -1.344 1 98.69 155 VAL A N 1
ATOM 1165 C CA . VAL A 1 155 ? -15.68 10.922 -2.305 1 98.69 155 VAL A CA 1
ATOM 1166 C C . VAL A 1 155 ? -15.594 9.531 -1.679 1 98.69 155 VAL A C 1
ATOM 1168 O O . VAL A 1 155 ? -14.516 9.102 -1.265 1 98.69 155 VAL A O 1
ATOM 1171 N N . GLU A 1 156 ? -16.75 8.891 -1.503 1 98.69 156 GLU A N 1
ATOM 1172 C CA . GLU A 1 156 ? -16.766 7.473 -1.141 1 98.69 156 GLU A CA 1
ATOM 1173 C C . GLU A 1 156 ? -16.547 6.586 -2.363 1 98.69 156 GLU A C 1
ATOM 1175 O O . GLU A 1 156 ? -17.047 6.891 -3.453 1 98.69 156 GLU A O 1
ATOM 1180 N N . THR A 1 157 ? -15.797 5.473 -2.191 1 98.62 157 THR A N 1
ATOM 1181 C CA . THR A 1 157 ? -15.469 4.609 -3.318 1 98.62 157 THR A CA 1
ATOM 1182 C C . THR A 1 157 ? -15.75 3.148 -2.982 1 98.62 157 THR A C 1
ATOM 1184 O O . THR A 1 157 ? -16.016 2.812 -1.824 1 98.62 157 THR A O 1
ATOM 1187 N N . TRP A 1 158 ? -15.805 2.213 -3.977 1 98.38 158 TRP A N 1
ATOM 1188 C CA . TRP A 1 158 ? -15.797 0.754 -3.912 1 98.38 158 TRP A CA 1
ATOM 1189 C C . TRP A 1 158 ? -17.125 0.227 -3.393 1 98.38 158 TRP A C 1
ATOM 1191 O O . TRP A 1 158 ? -17.219 -0.92 -2.949 1 98.38 158 TRP A O 1
ATOM 1201 N N . ASP A 1 159 ? -18.109 1.069 -3.305 1 98.31 159 ASP A N 1
ATOM 1202 C CA . ASP A 1 159 ? -19.469 0.69 -2.934 1 98.31 159 ASP A CA 1
ATOM 1203 C C . ASP A 1 159 ? -20.484 1.659 -3.525 1 98.31 159 ASP A C 1
ATOM 1205 O O . ASP A 1 159 ? -20.125 2.572 -4.27 1 98.31 159 ASP A O 1
ATOM 1209 N N . LEU A 1 160 ? -21.797 1.395 -3.252 1 98.25 160 LEU A N 1
ATOM 1210 C CA . LEU A 1 160 ? -22.859 2.227 -3.803 1 98.25 160 LEU A CA 1
ATOM 1211 C C . LEU A 1 160 ? -23.938 2.473 -2.764 1 98.25 160 LEU A C 1
ATOM 1213 O O . LEU A 1 160 ? -24.344 1.552 -2.047 1 98.25 160 LEU A O 1
ATOM 1217 N N . THR A 1 161 ? -24.328 3.684 -2.65 1 97.56 161 THR A N 1
ATOM 1218 C CA . THR A 1 161 ? -25.453 4.082 -1.798 1 97.56 161 THR A CA 1
ATOM 1219 C C . THR A 1 161 ? -26.156 5.297 -2.375 1 97.56 161 THR A C 1
ATOM 1221 O O . THR A 1 161 ? -25.562 6.086 -3.107 1 97.56 161 THR A O 1
ATOM 1224 N N . ASP A 1 162 ? -27.391 5.457 -2.025 1 95.56 162 ASP A N 1
ATOM 1225 C CA . ASP A 1 162 ? -28.188 6.602 -2.473 1 95.56 162 ASP A CA 1
ATOM 1226 C C . ASP A 1 162 ? -27.953 7.809 -1.566 1 95.56 162 ASP A C 1
ATOM 1228 O O . ASP A 1 162 ? -28.344 8.93 -1.907 1 95.56 162 ASP A O 1
ATOM 1232 N N . THR A 1 163 ? -27.266 7.582 -0.469 1 95.38 163 THR A N 1
ATOM 1233 C CA . THR A 1 163 ? -27.094 8.664 0.497 1 95.38 163 THR A CA 1
ATOM 1234 C C . THR A 1 163 ? -25.625 8.812 0.884 1 95.38 163 THR A C 1
ATOM 1236 O O . THR A 1 163 ? -25.266 8.68 2.057 1 95.38 163 THR A O 1
ATOM 1239 N N . PRO A 1 164 ? -24.844 9.102 -0.114 1 96.75 164 PRO A N 1
ATOM 1240 C CA . PRO A 1 164 ? -23.438 9.289 0.242 1 96.75 164 PRO A CA 1
ATOM 1241 C C . PRO A 1 164 ? -23.219 10.508 1.141 1 96.75 164 PRO A C 1
ATOM 1243 O O . PRO A 1 164 ? -24.094 11.367 1.242 1 96.75 164 PRO A O 1
ATOM 1246 N N . ILE A 1 165 ? -22.078 10.531 1.825 1 95 165 ILE A N 1
ATOM 1247 C CA . ILE A 1 165 ? -21.734 11.68 2.648 1 95 165 ILE A CA 1
ATOM 1248 C C . ILE A 1 165 ? -21.703 12.938 1.784 1 95 165 ILE A C 1
ATOM 1250 O O . ILE A 1 165 ? -22.234 13.984 2.178 1 95 165 ILE A O 1
ATOM 1254 N N . ASP A 1 166 ? -21.078 12.891 0.645 1 95.69 166 ASP A N 1
ATOM 1255 C CA . ASP A 1 166 ? -20.953 14.008 -0.287 1 95.69 166 ASP A CA 1
ATOM 1256 C C . ASP A 1 166 ? -21 13.523 -1.734 1 95.69 166 ASP A C 1
ATOM 1258 O O . ASP A 1 166 ? -22.031 13.641 -2.402 1 95.69 166 ASP A O 1
ATOM 1262 N N . MET A 1 167 ? -20 12.82 -2.223 1 98 167 MET A N 1
ATOM 1263 C CA . MET A 1 167 ? -19.891 12.266 -3.568 1 98 167 MET A CA 1
ATOM 1264 C C . MET A 1 167 ? -19.5 10.797 -3.52 1 98 167 MET A C 1
ATOM 1266 O O . MET A 1 167 ? -19.016 10.312 -2.492 1 98 167 MET A O 1
ATOM 1270 N N . LEU A 1 168 ? -19.766 10.117 -4.633 1 98.62 168 LEU A N 1
ATOM 1271 C CA . LEU A 1 168 ? -19.5 8.688 -4.648 1 98.62 168 LEU A CA 1
ATOM 1272 C C . LEU A 1 168 ? -19.141 8.211 -6.055 1 98.62 168 LEU A C 1
ATOM 1274 O O . LEU A 1 168 ? -19.781 8.625 -7.031 1 98.62 168 LEU A O 1
ATOM 1278 N N . ALA A 1 169 ? -18.047 7.453 -6.195 1 98.62 169 ALA A N 1
ATOM 1279 C CA . ALA A 1 169 ? -17.672 6.688 -7.383 1 98.62 169 ALA A CA 1
ATOM 1280 C C . ALA A 1 169 ? -17.469 5.215 -7.039 1 98.62 169 ALA A C 1
ATOM 1282 O O . ALA A 1 169 ? -16.516 4.863 -6.344 1 98.62 169 ALA A O 1
ATOM 1283 N N . GLY A 1 170 ? -18.359 4.34 -7.461 1 98.5 170 GLY A N 1
ATOM 1284 C CA . GLY A 1 170 ? -18.25 2.943 -7.07 1 98.5 170 GLY A CA 1
ATOM 1285 C C . GLY A 1 170 ? -19.047 2.014 -7.961 1 98.5 170 GLY A C 1
ATOM 1286 O O . GLY A 1 170 ? -19.094 2.203 -9.18 1 98.5 170 GLY A O 1
ATOM 1287 N N . PHE A 1 171 ? -19.5 0.946 -7.391 1 98.62 171 PHE A N 1
ATOM 1288 C CA . PHE A 1 171 ? -20.281 -0.088 -8.055 1 98.62 171 PHE A CA 1
ATOM 1289 C C . PHE A 1 171 ? -21.109 -0.862 -7.043 1 98.62 171 PHE A C 1
ATOM 1291 O O . PHE A 1 171 ? -20.922 -0.732 -5.832 1 98.62 171 PHE A O 1
ATOM 1298 N N . ASP A 1 172 ? -22.094 -1.574 -7.504 1 98.62 172 ASP A N 1
ATOM 1299 C CA . ASP A 1 172 ? -23.031 -2.307 -6.652 1 98.62 172 ASP A CA 1
ATOM 1300 C C . ASP A 1 172 ? -22.484 -3.693 -6.312 1 98.62 172 ASP A C 1
ATOM 1302 O O . ASP A 1 172 ? -22.562 -4.613 -7.129 1 98.62 172 ASP A O 1
ATOM 1306 N N . ASN A 1 173 ? -22.031 -3.885 -5.047 1 98.62 173 ASN A N 1
ATOM 1307 C CA . ASN A 1 173 ? -21.438 -5.141 -4.605 1 98.62 173 ASN A CA 1
ATOM 1308 C C . ASN A 1 173 ? -22.469 -6.266 -4.57 1 98.62 173 ASN A C 1
ATOM 1310 O O . ASN A 1 173 ? -22.141 -7.414 -4.887 1 98.62 173 ASN A O 1
ATOM 1314 N N . HIS A 1 174 ? -23.656 -5.938 -4.098 1 98.62 174 HIS A N 1
ATOM 1315 C CA . HIS A 1 174 ? -24.719 -6.938 -4.07 1 98.62 174 HIS A CA 1
ATOM 1316 C C . HIS A 1 174 ? -25.016 -7.453 -5.473 1 98.62 174 HIS A C 1
ATOM 1318 O O . HIS A 1 174 ? -25.094 -8.664 -5.691 1 98.62 174 HIS A O 1
ATOM 1324 N N . ALA A 1 175 ? -25.141 -6.582 -6.398 1 98.81 175 ALA A N 1
ATOM 1325 C CA . ALA A 1 175 ? -25.422 -6.949 -7.785 1 98.81 175 ALA A CA 1
ATOM 1326 C C . ALA A 1 175 ? -24.297 -7.773 -8.375 1 98.81 175 ALA A C 1
ATOM 1328 O O . ALA A 1 175 ? -24.531 -8.711 -9.141 1 98.81 175 ALA A O 1
ATOM 1329 N N . ALA A 1 176 ? -23.094 -7.406 -8.062 1 98.75 176 ALA A N 1
ATOM 1330 C CA . ALA A 1 176 ? -21.922 -8.148 -8.539 1 98.75 176 ALA A CA 1
ATOM 1331 C C . ALA A 1 176 ? -21.938 -9.586 -8.016 1 98.75 176 ALA A C 1
ATOM 1333 O O . ALA A 1 176 ? -21.641 -10.523 -8.766 1 98.75 176 ALA A O 1
ATOM 1334 N N . GLY A 1 177 ? -22.266 -9.719 -6.691 1 98.69 177 GLY A N 1
ATOM 1335 C CA . GLY A 1 177 ? -22.391 -11.047 -6.125 1 98.69 177 GLY A CA 1
ATOM 1336 C C . GLY A 1 177 ? -23.469 -11.883 -6.785 1 98.69 177 GLY A C 1
ATOM 1337 O O . GLY A 1 177 ? -23.281 -13.062 -7.059 1 98.69 177 GLY A O 1
ATOM 1338 N N . ARG A 1 178 ? -24.594 -11.25 -7.035 1 98.81 178 ARG A N 1
ATOM 1339 C CA . ARG A 1 178 ? -25.703 -11.914 -7.707 1 98.81 178 ARG A CA 1
ATOM 1340 C C . ARG A 1 178 ? -25.312 -12.352 -9.109 1 98.81 178 ARG A C 1
ATOM 1342 O O . ARG A 1 178 ? -25.609 -13.477 -9.523 1 98.81 178 ARG A O 1
ATOM 1349 N N . ALA A 1 179 ? -24.625 -11.484 -9.812 1 98.88 179 ALA A N 1
ATOM 1350 C CA . ALA A 1 179 ? -24.203 -11.758 -11.188 1 98.88 179 ALA A CA 1
ATOM 1351 C C . ALA A 1 179 ? -23.281 -12.969 -11.242 1 98.88 179 ALA A C 1
ATOM 1353 O O . ALA A 1 179 ? -23.391 -13.805 -12.148 1 98.88 179 ALA A O 1
ATOM 1354 N N . MET A 1 180 ? -22.375 -13.062 -10.266 1 98.88 180 MET A N 1
ATOM 1355 C CA . MET A 1 180 ? -21.469 -14.211 -10.234 1 98.88 180 MET A CA 1
ATOM 1356 C C . MET A 1 180 ? -22.234 -15.492 -9.922 1 98.88 180 MET A C 1
ATOM 1358 O O . MET A 1 180 ? -21.953 -16.547 -10.508 1 98.88 180 MET A O 1
ATOM 1362 N N . GLY A 1 181 ? -23.172 -15.398 -9.023 1 98.75 181 GLY A N 1
ATOM 1363 C CA . GLY A 1 181 ? -24.031 -16.547 -8.75 1 98.75 181 GLY A CA 1
ATOM 1364 C C . GLY A 1 181 ? -24.766 -17.031 -9.977 1 98.75 181 GLY A C 1
ATOM 1365 O O . GLY A 1 181 ? -24.781 -18.234 -10.273 1 98.75 181 GLY A O 1
ATOM 1366 N N . ASP A 1 182 ? -25.375 -16.109 -10.68 1 98.88 182 ASP A N 1
ATOM 1367 C CA . ASP A 1 182 ? -26.094 -16.438 -11.906 1 98.88 182 ASP A CA 1
ATOM 1368 C C . ASP A 1 182 ? -25.156 -17.078 -12.93 1 98.88 182 ASP A C 1
ATOM 1370 O O . ASP A 1 182 ? -25.516 -18.078 -13.562 1 98.88 182 ASP A O 1
ATOM 1374 N N . TYR A 1 183 ? -24 -16.484 -13.07 1 98.88 183 TYR A N 1
ATOM 1375 C CA . TYR A 1 183 ? -23.016 -16.969 -14.031 1 98.88 183 TYR A CA 1
ATOM 1376 C C . TYR A 1 183 ? -22.609 -18.406 -13.734 1 98.88 183 TYR A C 1
ATOM 1378 O O . TYR A 1 183 ? -22.656 -19.266 -14.617 1 98.88 183 TYR A O 1
ATOM 1386 N N . LEU A 1 184 ? -22.234 -18.672 -12.484 1 98.81 184 LEU A N 1
ATOM 1387 C CA . LEU A 1 184 ? -21.781 -20.016 -12.094 1 98.81 184 LEU A CA 1
ATOM 1388 C C . LEU A 1 184 ? -22.906 -21.031 -12.242 1 98.81 184 LEU A C 1
ATOM 1390 O O . LEU A 1 184 ? -22.688 -22.156 -12.695 1 98.81 184 LEU A O 1
ATOM 1394 N N . TYR A 1 185 ? -24.125 -20.625 -11.938 1 98.69 185 TYR A N 1
ATOM 1395 C CA . TYR A 1 185 ? -25.281 -21.516 -12.086 1 98.69 185 TYR A CA 1
ATOM 1396 C C . TYR A 1 185 ? -25.5 -21.859 -13.555 1 98.69 185 TYR A C 1
ATOM 1398 O O . TYR A 1 185 ? -25.75 -23.016 -13.891 1 98.69 185 TYR A O 1
ATOM 1406 N N . GLN A 1 186 ? -25.438 -20.875 -14.359 1 98.44 186 GLN A N 1
ATOM 1407 C CA . GLN A 1 186 ? -25.641 -21.062 -15.797 1 98.44 186 GLN A CA 1
ATOM 1408 C C . GLN A 1 186 ? -24.578 -21.984 -16.375 1 98.44 186 GLN A C 1
ATOM 1410 O O . GLN A 1 186 ? -24.844 -22.719 -17.328 1 98.44 186 GLN A O 1
ATOM 1415 N N . LYS A 1 187 ? -23.391 -21.984 -15.773 1 98.31 187 LYS A N 1
ATOM 1416 C CA . LYS A 1 187 ? -22.281 -22.828 -16.219 1 98.31 187 LYS A CA 1
ATOM 1417 C C . LYS A 1 187 ? -22.484 -24.281 -15.766 1 98.31 187 LYS A C 1
ATOM 1419 O O . LYS A 1 187 ? -21.766 -25.172 -16.219 1 98.31 187 LYS A O 1
ATOM 1424 N N . GLY A 1 188 ? -23.422 -24.484 -14.805 1 98.12 188 GLY A N 1
ATOM 1425 C CA . GLY A 1 188 ? -23.766 -25.844 -14.43 1 98.12 188 GLY A CA 1
ATOM 1426 C C . GLY A 1 188 ? -23.422 -26.172 -12.992 1 98.12 188 GLY A C 1
ATOM 1427 O O . GLY A 1 188 ? -23.734 -27.266 -12.5 1 98.12 188 GLY A O 1
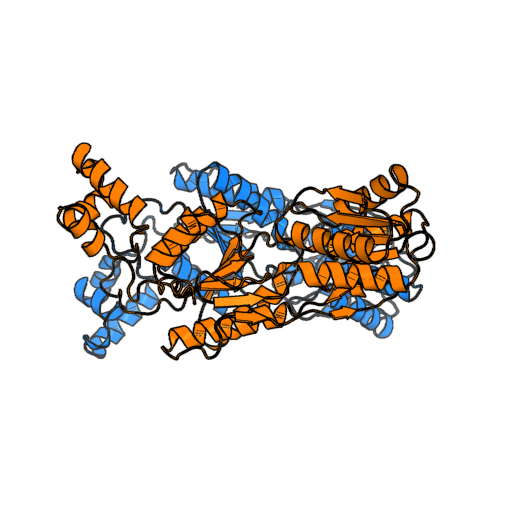ATOM 1428 N N . TYR A 1 189 ? -22.812 -25.234 -12.258 1 98.44 189 TYR A N 1
ATOM 1429 C CA . TYR A 1 189 ? -22.484 -25.453 -10.859 1 98.44 189 TYR A CA 1
ATOM 1430 C C . TYR A 1 189 ? -23.734 -25.344 -9.977 1 98.44 189 TYR A C 1
ATOM 1432 O O . TYR A 1 189 ? -24.641 -24.578 -10.297 1 98.44 189 TYR A O 1
ATOM 1440 N N . ARG A 1 190 ? -23.734 -26.109 -8.883 1 97.88 190 ARG A N 1
ATOM 1441 C CA . ARG A 1 190 ? -24.969 -26.188 -8.117 1 97.88 190 ARG A CA 1
ATOM 1442 C C . ARG A 1 190 ? -24.703 -26 -6.625 1 97.88 190 ARG A C 1
ATOM 1444 O O . ARG A 1 190 ? -25.562 -25.5 -5.895 1 97.88 190 ARG A O 1
ATOM 1451 N N . ARG A 1 191 ? -23.594 -26.438 -6.125 1 98.31 191 ARG A N 1
ATOM 1452 C CA . ARG A 1 191 ? -23.188 -26.297 -4.73 1 98.31 191 ARG A CA 1
ATOM 1453 C C . ARG A 1 191 ? -22.031 -25.312 -4.598 1 98.31 191 ARG A C 1
ATOM 1455 O O . ARG A 1 191 ? -20.875 -25.703 -4.785 1 98.31 191 ARG A O 1
ATOM 1462 N N . MET A 1 192 ? -22.375 -24.109 -4.141 1 98.62 192 MET A N 1
ATOM 1463 C CA . MET A 1 192 ? -21.375 -23.047 -4.219 1 98.62 192 MET A CA 1
ATOM 1464 C C . MET A 1 192 ? -20.953 -22.609 -2.828 1 98.62 192 MET A C 1
ATOM 1466 O O . MET A 1 192 ? -21.641 -22.844 -1.845 1 98.62 192 MET A O 1
ATOM 1470 N N . ALA A 1 193 ? -19.781 -22.047 -2.781 1 98.81 193 ALA A N 1
ATOM 1471 C CA . ALA A 1 193 ? -19.266 -21.406 -1.568 1 98.81 193 ALA A CA 1
ATOM 1472 C C . ALA A 1 193 ? -18.797 -19.984 -1.847 1 98.81 193 ALA A C 1
ATOM 1474 O O . ALA A 1 193 ? -18.406 -19.656 -2.971 1 98.81 193 ALA A O 1
ATOM 1475 N N . PHE A 1 194 ? -18.969 -19.172 -0.862 1 98.5 194 PHE A N 1
ATOM 1476 C CA . PHE A 1 194 ? -18.281 -17.875 -0.8 1 98.5 194 PHE A CA 1
ATOM 1477 C C . PHE A 1 194 ? -17.172 -17.906 0.244 1 98.5 194 PHE A C 1
ATOM 1479 O O . PHE A 1 194 ? -17.406 -18.312 1.386 1 98.5 194 PHE A O 1
ATOM 1486 N N . VAL A 1 195 ? -15.969 -17.531 -0.23 1 97.44 195 VAL A N 1
ATOM 1487 C CA . VAL A 1 195 ? -14.82 -17.531 0.664 1 97.44 195 VAL A CA 1
ATOM 1488 C C . VAL A 1 195 ? -14.289 -16.109 0.836 1 97.44 195 VAL A C 1
ATOM 1490 O O . VAL A 1 195 ? -13.773 -15.508 -0.111 1 97.44 195 VAL A O 1
ATOM 1493 N N . GLY A 1 196 ? -14.359 -15.547 2.004 1 92.75 196 GLY A N 1
ATOM 1494 C CA . GLY A 1 196 ? -13.914 -14.18 2.229 1 92.75 196 GLY A CA 1
ATOM 1495 C C . GLY A 1 196 ? -14.227 -13.672 3.623 1 92.75 196 GLY A C 1
ATOM 1496 O O . GLY A 1 196 ? -14.672 -14.438 4.48 1 92.75 196 GLY A O 1
ATOM 1497 N N . GLY A 1 197 ? -13.82 -12.398 3.85 1 83.75 197 GLY A N 1
ATOM 1498 C CA . GLY A 1 197 ? -14.062 -11.789 5.148 1 83.75 197 GLY A CA 1
ATOM 1499 C C . GLY A 1 197 ? -15.516 -11.406 5.371 1 83.75 197 GLY A C 1
ATOM 1500 O O . GLY A 1 197 ? -16.391 -11.82 4.613 1 83.75 197 GLY A O 1
ATOM 1501 N N . ASP A 1 198 ? -15.695 -10.719 6.527 1 88.69 198 ASP A N 1
ATOM 1502 C CA . ASP A 1 198 ? -17.062 -10.32 6.891 1 88.69 198 ASP A CA 1
ATOM 1503 C C . ASP A 1 198 ? -17.219 -8.805 6.855 1 88.69 198 ASP A C 1
ATOM 1505 O O . ASP A 1 198 ? -18.062 -8.25 7.555 1 88.69 198 ASP A O 1
ATOM 1509 N N . ASP A 1 199 ? -16.344 -8.18 6.055 1 89.88 199 ASP A N 1
ATOM 1510 C CA . ASP A 1 199 ? -16.531 -6.742 5.879 1 89.88 199 ASP A CA 1
ATOM 1511 C C . ASP A 1 199 ? -17.797 -6.441 5.098 1 89.88 199 ASP A C 1
ATOM 1513 O O . ASP A 1 199 ? -18.344 -7.316 4.414 1 89.88 199 ASP A O 1
ATOM 1517 N N . PRO A 1 200 ? -18.266 -5.234 5.133 1 93.44 200 PRO A N 1
ATOM 1518 C CA . PRO A 1 200 ? -19.578 -4.906 4.555 1 93.44 200 PRO A CA 1
ATOM 1519 C C . PRO A 1 200 ? -19.641 -5.176 3.053 1 93.44 200 PRO A C 1
ATOM 1521 O O . PRO A 1 200 ? -20.672 -5.641 2.549 1 93.44 200 PRO A O 1
ATOM 1524 N N . ARG A 1 201 ? -18.641 -4.902 2.307 1 95.31 201 ARG A N 1
ATOM 1525 C CA . ARG A 1 201 ? -18.641 -5.121 0.864 1 95.31 201 ARG A CA 1
ATOM 1526 C C . ARG A 1 201 ? -18.672 -6.609 0.536 1 95.31 201 ARG A C 1
ATOM 1528 O O . ARG A 1 201 ? -19.406 -7.039 -0.357 1 95.31 201 ARG A O 1
ATOM 1535 N N . GLY A 1 202 ? -17.859 -7.379 1.307 1 94.25 202 GLY A N 1
ATOM 1536 C CA . GLY A 1 202 ? -17.922 -8.82 1.158 1 94.25 202 GLY A CA 1
ATOM 1537 C C . GLY A 1 202 ? -19.266 -9.406 1.505 1 94.25 202 GLY A C 1
ATOM 1538 O O . GLY A 1 202 ? -19.781 -10.281 0.792 1 94.25 202 GLY A O 1
ATOM 1539 N N . MET A 1 203 ? -19.859 -8.898 2.531 1 96 203 MET A N 1
ATOM 1540 C CA . MET A 1 203 ? -21.172 -9.367 2.965 1 96 203 MET A CA 1
ATOM 1541 C C . MET A 1 203 ? -22.234 -9.039 1.928 1 96 203 MET A C 1
ATOM 1543 O O . MET A 1 203 ? -23.172 -9.812 1.725 1 96 203 MET A O 1
ATOM 1547 N N . ALA A 1 204 ? -22.109 -7.941 1.307 1 97.75 204 ALA A N 1
ATOM 1548 C CA . ALA A 1 204 ? -23.031 -7.586 0.233 1 97.75 204 ALA A CA 1
ATOM 1549 C C . ALA A 1 204 ? -22.906 -8.555 -0.938 1 97.75 204 ALA A C 1
ATOM 1551 O O . ALA A 1 204 ? -23.922 -8.961 -1.521 1 97.75 204 ALA A O 1
ATOM 1552 N N . ARG A 1 205 ? -21.688 -8.922 -1.305 1 98.06 205 ARG A N 1
ATOM 1553 C CA . ARG A 1 205 ? -21.469 -9.852 -2.406 1 98.06 205 ARG A CA 1
ATOM 1554 C C . ARG A 1 205 ? -22.031 -11.234 -2.088 1 98.06 205 ARG A C 1
ATOM 1556 O O . ARG A 1 205 ? -22.641 -11.875 -2.945 1 98.06 205 ARG A O 1
ATOM 1563 N N . VAL A 1 206 ? -21.859 -11.672 -0.811 1 97.38 206 VAL A N 1
ATOM 1564 C CA . VAL A 1 206 ? -22.406 -12.969 -0.426 1 97.38 206 VAL A CA 1
ATOM 1565 C C . VAL A 1 206 ? -23.922 -12.922 -0.441 1 97.38 206 VAL A C 1
ATOM 1567 O O . VAL A 1 206 ? -24.578 -13.891 -0.819 1 97.38 206 VAL A O 1
ATOM 1570 N N . ALA A 1 207 ? -24.484 -11.82 0.026 1 98.25 207 ALA A N 1
ATOM 1571 C CA . ALA A 1 207 ? -25.938 -11.656 -0.012 1 98.25 207 ALA A CA 1
ATOM 1572 C C . ALA A 1 207 ? -26.453 -11.734 -1.443 1 98.25 207 ALA A C 1
ATOM 1574 O O . ALA A 1 207 ? -27.516 -12.336 -1.695 1 98.25 207 ALA A O 1
ATOM 1575 N N . GLY A 1 208 ? -25.719 -11.141 -2.365 1 98.75 208 GLY A N 1
ATOM 1576 C CA . GLY A 1 208 ? -26.062 -11.242 -3.773 1 98.75 208 GLY A CA 1
ATOM 1577 C C . GLY A 1 208 ? -25.984 -12.664 -4.305 1 98.75 208 GLY A C 1
ATOM 1578 O O . GLY A 1 208 ? -26.891 -13.117 -5.02 1 98.75 208 GLY A O 1
ATOM 1579 N N . LEU A 1 209 ? -24.953 -13.328 -3.941 1 98.75 209 LEU A N 1
ATOM 1580 C CA . LEU A 1 209 ? -24.797 -14.727 -4.324 1 98.75 209 LEU A CA 1
ATOM 1581 C C . LEU A 1 209 ? -25.953 -15.57 -3.805 1 98.75 209 LEU A C 1
ATOM 1583 O O . LEU A 1 209 ? -26.516 -16.391 -4.543 1 98.75 209 LEU A O 1
ATOM 1587 N N . ARG A 1 210 ? -26.312 -15.359 -2.59 1 98.44 210 ARG A N 1
ATOM 1588 C CA . ARG A 1 210 ? -27.422 -16.062 -1.952 1 98.44 210 ARG A CA 1
ATOM 1589 C C . ARG A 1 210 ? -28.734 -15.82 -2.689 1 98.44 210 ARG A C 1
ATOM 1591 O O . ARG A 1 210 ? -29.516 -16.75 -2.906 1 98.44 210 ARG A O 1
ATOM 1598 N N . GLU A 1 211 ? -28.953 -14.602 -2.984 1 98.69 211 GLU A N 1
ATOM 1599 C CA . GLU A 1 211 ? -30.172 -14.242 -3.695 1 98.69 211 GLU A CA 1
ATOM 1600 C C . GLU A 1 211 ? -30.266 -14.945 -5.043 1 98.69 211 GLU A C 1
ATOM 1602 O O . GLU A 1 211 ? -31.328 -15.43 -5.43 1 98.69 211 GLU A O 1
ATOM 1607 N N . SER A 1 212 ? -29.125 -14.961 -5.797 1 98.62 212 SER A N 1
ATOM 1608 C CA . SER A 1 212 ? -29.078 -15.656 -7.082 1 98.62 212 SER A CA 1
ATOM 1609 C C . SER A 1 212 ? -29.438 -17.125 -6.926 1 98.62 212 SER A C 1
ATOM 1611 O O . SER A 1 212 ? -30.281 -17.656 -7.656 1 98.62 212 SER A O 1
ATOM 1613 N N . LEU A 1 213 ? -28.859 -17.812 -5.961 1 98.38 213 LEU A N 1
ATOM 1614 C CA . LEU A 1 213 ? -29.062 -19.234 -5.773 1 98.38 213 LEU A CA 1
ATOM 1615 C C . LEU A 1 213 ? -30.5 -19.531 -5.344 1 98.38 213 LEU A C 1
ATOM 1617 O O . LEU A 1 213 ? -31.109 -20.5 -5.797 1 98.38 213 LEU A O 1
ATOM 1621 N N . ARG A 1 214 ? -31.031 -18.672 -4.527 1 98.06 214 ARG A N 1
ATOM 1622 C CA . ARG A 1 214 ? -32.438 -18.797 -4.133 1 98.06 214 ARG A CA 1
ATOM 1623 C C . ARG A 1 214 ? -33.344 -18.672 -5.344 1 98.06 214 ARG A C 1
ATOM 1625 O O . ARG A 1 214 ? -34.312 -19.453 -5.492 1 98.06 214 ARG A O 1
ATOM 1632 N N . HIS A 1 215 ? -33.094 -17.781 -6.145 1 98.12 215 HIS A N 1
ATOM 1633 C CA . HIS A 1 215 ? -33.875 -17.547 -7.352 1 98.12 215 HIS A CA 1
ATOM 1634 C C . HIS A 1 215 ? -33.875 -18.781 -8.25 1 98.12 215 HIS A C 1
ATOM 1636 O O . HIS A 1 215 ? -34.906 -19.094 -8.867 1 98.12 215 HIS A O 1
ATOM 1642 N N . HIS A 1 216 ? -32.812 -19.484 -8.273 1 97.94 216 HIS A N 1
ATOM 1643 C CA . HIS A 1 216 ? -32.688 -20.641 -9.148 1 97.94 216 HIS A CA 1
ATOM 1644 C C . HIS A 1 216 ? -33.094 -21.922 -8.43 1 97.94 216 HIS A C 1
ATOM 1646 O O . HIS A 1 216 ? -33.062 -23 -9.008 1 97.94 216 HIS A O 1
ATOM 1652 N N . GLY A 1 217 ? -33.406 -21.797 -7.238 1 97.19 217 GLY A N 1
ATOM 1653 C CA . GLY A 1 217 ? -33.844 -22.953 -6.457 1 97.19 217 GLY A CA 1
ATOM 1654 C C . GLY A 1 217 ? -32.688 -23.844 -6.051 1 97.19 217 GLY A C 1
ATOM 1655 O O . GLY A 1 217 ? -32.844 -25.047 -5.832 1 97.19 217 GLY A O 1
ATOM 1656 N N . ALA A 1 218 ? -31.5 -23.266 -5.996 1 96.69 218 ALA A N 1
ATOM 1657 C CA . ALA A 1 218 ? -30.312 -24.016 -5.621 1 96.69 218 ALA A CA 1
ATOM 1658 C C . ALA A 1 218 ? -30.062 -23.938 -4.117 1 96.69 218 ALA A C 1
ATOM 1660 O O . ALA A 1 218 ? -30.734 -23.172 -3.412 1 96.69 218 ALA A O 1
ATOM 1661 N N . ALA A 1 219 ? -29.172 -24.719 -3.631 1 96.62 219 ALA A N 1
ATOM 1662 C CA . ALA A 1 219 ? -28.812 -24.766 -2.215 1 96.62 219 ALA A CA 1
ATOM 1663 C C . ALA A 1 219 ? -28.156 -23.469 -1.768 1 96.62 219 ALA A C 1
ATOM 1665 O O . ALA A 1 219 ? -27.453 -22.828 -2.549 1 96.62 219 ALA A O 1
ATOM 1666 N N . GLU A 1 220 ? -28.328 -23.156 -0.49 1 97.38 220 GLU A N 1
ATOM 1667 C CA . GLU A 1 220 ? -27.641 -22.016 0.107 1 97.38 220 GLU A CA 1
ATOM 1668 C C . GLU A 1 220 ? -26.125 -22.188 0.026 1 97.38 220 GLU A C 1
ATOM 1670 O O . GLU A 1 220 ? -25.594 -23.281 0.283 1 97.38 220 GLU A O 1
ATOM 1675 N N . PRO A 1 221 ? -25.469 -21.156 -0.385 1 98.25 221 PRO A N 1
ATOM 1676 C CA . PRO A 1 221 ? -24.016 -21.297 -0.452 1 98.25 221 PRO A CA 1
ATOM 1677 C C . PRO A 1 221 ? -23.375 -21.422 0.926 1 98.25 221 PRO A C 1
ATOM 1679 O O . PRO A 1 221 ? -23.844 -20.828 1.894 1 98.25 221 PRO A O 1
ATOM 1682 N N . VAL A 1 222 ? -22.312 -22.156 0.93 1 98.12 222 VAL A N 1
ATOM 1683 C CA . VAL A 1 222 ? -21.453 -22.172 2.113 1 98.12 222 VAL A CA 1
ATOM 1684 C C . VAL A 1 222 ? -20.703 -20.859 2.229 1 98.12 222 VAL A C 1
ATOM 1686 O O . VAL A 1 222 ? -20.172 -20.344 1.236 1 98.12 222 VAL A O 1
ATOM 1689 N N . HIS A 1 223 ? -20.734 -20.266 3.389 1 97.31 223 HIS A N 1
ATOM 1690 C CA . HIS A 1 223 ? -19.922 -19.078 3.631 1 97.31 223 HIS A CA 1
ATOM 1691 C C . HIS A 1 223 ? -18.734 -19.406 4.547 1 97.31 223 HIS A C 1
ATOM 1693 O O . HIS A 1 223 ? -18.922 -19.578 5.754 1 97.31 223 HIS A O 1
ATOM 1699 N N . LEU A 1 224 ? -17.594 -19.531 3.936 1 96.62 224 LEU A N 1
ATOM 1700 C CA . LEU A 1 224 ? -16.375 -19.734 4.711 1 96.62 224 LEU A CA 1
ATOM 1701 C C . LEU A 1 224 ? -15.719 -18.391 5.066 1 96.62 224 LEU A C 1
ATOM 1703 O O . LEU A 1 224 ? -15.078 -17.766 4.219 1 96.62 224 LEU A O 1
ATOM 1707 N N . VAL A 1 225 ? -15.812 -17.984 6.312 1 92.69 225 VAL A N 1
ATOM 1708 C CA . VAL A 1 225 ? -15.32 -16.688 6.762 1 92.69 225 VAL A CA 1
ATOM 1709 C C . VAL A 1 225 ? -13.82 -16.766 7.059 1 92.69 225 VAL A C 1
ATOM 1711 O O . VAL A 1 225 ? -13.375 -17.672 7.773 1 92.69 225 VAL A O 1
ATOM 1714 N N . MET A 1 226 ? -13.141 -15.82 6.449 1 88.56 226 MET A N 1
ATOM 1715 C CA . MET A 1 226 ? -11.695 -15.719 6.637 1 88.56 226 MET A CA 1
ATOM 1716 C C . MET A 1 226 ? -11.336 -14.477 7.445 1 88.56 226 MET A C 1
ATOM 1718 O O . MET A 1 226 ? -12.109 -13.516 7.492 1 88.56 226 MET A O 1
ATOM 1722 N N . PRO A 1 227 ? -10.133 -14.578 8.086 1 79.88 227 PRO A N 1
ATOM 1723 C CA . PRO A 1 227 ? -9.672 -13.352 8.734 1 79.88 227 PRO A CA 1
ATOM 1724 C C . PRO A 1 227 ? -9.422 -12.219 7.742 1 79.88 227 PRO A C 1
ATOM 1726 O O . PRO A 1 227 ? -9.047 -12.469 6.594 1 79.88 227 PRO A O 1
ATOM 1729 N N . MET A 1 228 ? -9.625 -11.039 8.281 1 70.38 228 MET A N 1
ATOM 1730 C CA . MET A 1 228 ? -9.383 -9.867 7.453 1 70.38 228 MET A CA 1
ATOM 1731 C C . MET A 1 228 ? -7.898 -9.734 7.109 1 70.38 228 MET A C 1
ATOM 1733 O O . MET A 1 228 ? -7.039 -10.047 7.938 1 70.38 228 MET A O 1
ATOM 1737 N N . GLY A 1 229 ? -7.637 -9.258 5.926 1 66.38 229 GLY A N 1
ATOM 1738 C CA . GLY A 1 229 ? -6.258 -9.094 5.492 1 66.38 229 GLY A CA 1
ATOM 1739 C C . GLY A 1 229 ? -5.625 -10.391 5.016 1 66.38 229 GLY A C 1
ATOM 1740 O O . GLY A 1 229 ? -4.398 -10.508 4.965 1 66.38 229 GLY A O 1
ATOM 1741 N N . ALA A 1 230 ? -6.398 -11.312 4.723 1 65.19 230 ALA A N 1
ATOM 1742 C CA . ALA A 1 230 ? -5.918 -12.594 4.219 1 65.19 230 ALA A CA 1
ATOM 1743 C C . ALA A 1 230 ? -5.371 -12.461 2.799 1 65.19 230 ALA A C 1
ATOM 1745 O O . ALA A 1 230 ? -5.875 -11.656 2.01 1 65.19 230 ALA A O 1
ATOM 1746 N N . PHE A 1 231 ? -4.359 -13.273 2.629 1 80.12 231 PHE A N 1
ATOM 1747 C CA . PHE A 1 231 ? -3.703 -13.203 1.329 1 80.12 231 PHE A CA 1
ATOM 1748 C C . PHE A 1 231 ? -3.492 -14.594 0.748 1 80.12 231 PHE A C 1
ATOM 1750 O O . PHE A 1 231 ? -4.383 -15.445 0.817 1 80.12 231 PHE A O 1
ATOM 1757 N N . LEU A 1 232 ? -2.457 -14.82 0.018 1 88.94 232 LEU A N 1
ATOM 1758 C CA . LEU A 1 232 ? -2.248 -16.047 -0.751 1 88.94 232 LEU A CA 1
ATOM 1759 C C . LEU A 1 232 ? -2.275 -17.266 0.156 1 88.94 232 LEU A C 1
ATOM 1761 O O . LEU A 1 232 ? -2.973 -18.25 -0.131 1 88.94 232 LEU A O 1
ATOM 1765 N N . GLN A 1 233 ? -1.654 -17.156 1.27 1 89.44 233 GLN A N 1
ATOM 1766 C CA . GLN A 1 233 ? -1.594 -18.281 2.199 1 89.44 233 GLN A CA 1
ATOM 1767 C C . GLN A 1 233 ? -2.975 -18.609 2.758 1 89.44 233 GLN A C 1
ATOM 1769 O O . GLN A 1 233 ? -3.324 -19.781 2.92 1 89.44 233 GLN A O 1
ATOM 1774 N N . ALA A 1 234 ? -3.699 -17.594 3.023 1 90.69 234 ALA A N 1
ATOM 1775 C CA . ALA A 1 234 ? -5.051 -17.781 3.535 1 90.69 234 ALA A CA 1
ATOM 1776 C C . ALA A 1 234 ? -5.93 -18.484 2.502 1 90.69 234 ALA A C 1
ATOM 1778 O O . ALA A 1 234 ? -6.773 -19.312 2.854 1 90.69 234 ALA A O 1
ATOM 1779 N N . GLY A 1 235 ? -5.738 -18.156 1.229 1 94.38 235 GLY A N 1
ATOM 1780 C CA . GLY A 1 235 ? -6.461 -18.828 0.157 1 94.38 235 GLY A CA 1
ATOM 1781 C C . GLY A 1 235 ? -6.145 -20.297 0.054 1 94.38 235 GLY A C 1
ATOM 1782 O O . GLY A 1 235 ? -7.043 -21.125 -0.149 1 94.38 235 GLY A O 1
ATOM 1783 N N . ARG A 1 236 ? -4.887 -20.609 0.27 1 94.06 236 ARG A N 1
ATOM 1784 C CA . ARG A 1 236 ? -4.449 -22 0.268 1 94.06 236 ARG A CA 1
ATOM 1785 C C . ARG A 1 236 ? -5.125 -22.781 1.386 1 94.06 236 ARG A C 1
ATOM 1787 O O . ARG A 1 236 ? -5.656 -23.875 1.153 1 94.06 236 ARG A O 1
ATOM 1794 N N . GLU A 1 237 ? -5.109 -22.188 2.512 1 94.19 237 GLU A N 1
ATOM 1795 C CA . GLU A 1 237 ? -5.695 -22.859 3.67 1 94.19 237 GLU A CA 1
ATOM 1796 C C . GLU A 1 237 ? -7.211 -22.969 3.529 1 94.19 237 GLU A C 1
ATOM 1798 O O . GLU A 1 237 ? -7.797 -24 3.9 1 94.19 237 GLU A O 1
ATOM 1803 N N . ALA A 1 238 ? -7.789 -21.984 2.963 1 96.25 238 ALA A N 1
ATOM 1804 C CA . ALA A 1 238 ? -9.242 -21.922 2.844 1 96.25 238 ALA A CA 1
ATOM 1805 C C . ALA A 1 238 ? -9.766 -23.016 1.913 1 96.25 238 ALA A C 1
ATOM 1807 O O . ALA A 1 238 ? -10.766 -23.672 2.213 1 96.25 238 ALA A O 1
ATOM 1808 N N . ILE A 1 239 ? -9.148 -23.234 0.784 1 97.44 239 ILE A N 1
ATOM 1809 C CA . ILE A 1 239 ? -9.633 -24.219 -0.173 1 97.44 239 ILE A CA 1
ATOM 1810 C C . ILE A 1 239 ? -9.492 -25.625 0.411 1 97.44 239 ILE A C 1
ATOM 1812 O O . ILE A 1 239 ? -10.344 -26.484 0.184 1 97.44 239 ILE A O 1
ATOM 1816 N N . GLY A 1 240 ? -8.391 -25.859 1.174 1 96.5 240 GLY A N 1
ATOM 1817 C CA . GLY A 1 240 ? -8.25 -27.125 1.875 1 96.5 240 GLY A CA 1
ATOM 1818 C C . GLY A 1 240 ? -9.367 -27.391 2.871 1 96.5 240 GLY A C 1
ATOM 1819 O O . GLY A 1 240 ? -9.961 -28.469 2.881 1 96.5 240 GLY A O 1
ATOM 1820 N N . ARG A 1 241 ? -9.625 -26.375 3.654 1 96.88 241 ARG A N 1
ATOM 1821 C CA . ARG A 1 241 ? -10.688 -26.469 4.648 1 96.88 241 ARG A CA 1
ATOM 1822 C C . ARG A 1 241 ? -12.039 -26.656 3.982 1 96.88 241 ARG A C 1
ATOM 1824 O O . ARG A 1 241 ? -12.844 -27.484 4.426 1 96.88 241 ARG A O 1
ATOM 1831 N N . LEU A 1 242 ? -12.273 -25.969 2.908 1 98 242 LEU A N 1
ATOM 1832 C CA . LEU A 1 242 ? -13.547 -26.016 2.199 1 98 242 LEU A CA 1
ATOM 1833 C C . LEU A 1 242 ? -13.805 -27.422 1.649 1 98 242 LEU A C 1
ATOM 1835 O O . LEU A 1 242 ? -14.867 -27.984 1.872 1 98 242 LEU A O 1
ATOM 1839 N N . LEU A 1 243 ? -12.852 -28 0.997 1 97.69 243 LEU A N 1
ATOM 1840 C CA . LEU A 1 243 ? -13.023 -29.281 0.334 1 97.69 243 LEU A CA 1
ATOM 1841 C C . LEU A 1 243 ? -13.125 -30.406 1.356 1 97.69 243 LEU A C 1
ATOM 1843 O O . LEU A 1 243 ? -13.758 -31.438 1.096 1 97.69 243 LEU A O 1
ATOM 1847 N N . THR A 1 244 ? -12.516 -30.188 2.547 1 97.31 244 THR A N 1
ATOM 1848 C CA . THR A 1 244 ? -12.602 -31.172 3.615 1 97.31 244 THR A CA 1
ATOM 1849 C C . THR A 1 244 ? -13.969 -31.125 4.297 1 97.31 244 THR A C 1
ATOM 1851 O O . THR A 1 244 ? -14.602 -32.156 4.504 1 97.31 244 THR A O 1
ATOM 1854 N N . GLN A 1 245 ? -14.445 -29.969 4.586 1 98 245 GLN A N 1
ATOM 1855 C CA . GLN A 1 245 ? -15.672 -29.797 5.352 1 98 245 GLN A CA 1
ATOM 1856 C C . GLN A 1 245 ? -16.906 -29.891 4.457 1 98 245 GLN A C 1
ATOM 1858 O O . GLN A 1 245 ? -17.969 -30.297 4.91 1 98 245 GLN A O 1
ATOM 1863 N N . HIS A 1 246 ? -16.719 -29.516 3.203 1 98.19 246 HIS A N 1
ATOM 1864 C CA . HIS A 1 246 ? -17.812 -29.469 2.252 1 98.19 246 HIS A CA 1
ATOM 1865 C C . HIS A 1 246 ? -17.406 -30.078 0.91 1 98.19 246 HIS A C 1
ATOM 1867 O O . HIS A 1 246 ? -17.391 -29.375 -0.105 1 98.19 246 HIS A O 1
ATOM 1873 N N . PRO A 1 247 ? -17.297 -31.359 0.875 1 97.88 247 PRO A N 1
ATOM 1874 C CA . PRO A 1 247 ? -16.812 -32 -0.343 1 97.88 247 PRO A CA 1
ATOM 1875 C C . PRO A 1 247 ? -17.797 -31.891 -1.506 1 97.88 247 PRO A C 1
ATOM 1877 O O . PRO A 1 247 ? -17.422 -32.125 -2.66 1 97.88 247 PRO A O 1
ATOM 1880 N N . GLU A 1 248 ? -18.953 -31.469 -1.213 1 97.81 248 GLU A N 1
ATOM 1881 C CA . GLU A 1 248 ? -19.984 -31.359 -2.242 1 97.81 248 GLU A CA 1
ATOM 1882 C C . GLU A 1 248 ? -19.859 -30.062 -3.031 1 97.81 248 GLU A C 1
ATOM 1884 O O . GLU A 1 248 ? -20.453 -29.922 -4.098 1 97.81 248 GLU A O 1
ATOM 1889 N N . VAL A 1 249 ? -19.062 -29.125 -2.564 1 98.62 249 VAL A N 1
ATOM 1890 C CA . VAL A 1 249 ? -18.938 -27.828 -3.221 1 98.62 249 VAL A CA 1
ATOM 1891 C C . VAL A 1 249 ? -18.234 -27.984 -4.562 1 98.62 249 VAL A C 1
ATOM 1893 O O . VAL A 1 249 ? -17.188 -28.641 -4.645 1 98.62 249 VAL A O 1
ATOM 1896 N N . ASP A 1 250 ? -18.812 -27.422 -5.527 1 98.69 250 ASP A N 1
ATOM 1897 C CA . ASP A 1 250 ? -18.25 -27.609 -6.863 1 98.69 250 ASP A CA 1
ATOM 1898 C C . ASP A 1 250 ? -17.812 -26.266 -7.457 1 98.69 250 ASP A C 1
ATOM 1900 O O . ASP A 1 250 ? -17.203 -26.219 -8.523 1 98.69 250 ASP A O 1
ATOM 1904 N N . ALA A 1 251 ? -18.141 -25.141 -6.82 1 98.88 251 ALA A N 1
ATOM 1905 C CA . ALA A 1 251 ? -17.672 -23.828 -7.227 1 98.88 251 ALA A CA 1
ATOM 1906 C C . ALA A 1 251 ? -17.484 -22.906 -6.02 1 98.88 251 ALA A C 1
ATOM 1908 O O . ALA A 1 251 ? -18.312 -22.922 -5.098 1 98.88 251 ALA A O 1
ATOM 1909 N N . ALA A 1 252 ? -16.406 -22.156 -6.008 1 98.88 252 ALA A N 1
ATOM 1910 C CA . ALA A 1 252 ? -16.141 -21.203 -4.922 1 98.88 252 ALA A CA 1
ATOM 1911 C C . ALA A 1 252 ? -15.906 -19.812 -5.465 1 98.88 252 ALA A C 1
ATOM 1913 O O . ALA A 1 252 ? -15.094 -19.609 -6.379 1 98.88 252 ALA A O 1
ATOM 1914 N N . PHE A 1 253 ? -16.703 -18.828 -4.957 1 98.75 253 PHE A N 1
ATOM 1915 C CA . PHE A 1 253 ? -16.531 -17.406 -5.215 1 98.75 253 PHE A CA 1
ATOM 1916 C C . PHE A 1 253 ? -15.773 -16.75 -4.078 1 98.75 253 PHE A C 1
ATOM 1918 O O . PHE A 1 253 ? -16.266 -16.656 -2.953 1 98.75 253 PHE A O 1
ATOM 1925 N N . PHE A 1 254 ? -14.539 -16.297 -4.426 1 97.69 254 PHE A N 1
ATOM 1926 C CA . PHE A 1 254 ? -13.664 -15.711 -3.418 1 97.69 254 PHE A CA 1
ATOM 1927 C C . PHE A 1 254 ? -13.828 -14.195 -3.363 1 97.69 254 PHE A C 1
ATOM 1929 O O . PHE A 1 254 ? -14.164 -13.57 -4.367 1 97.69 254 PHE A O 1
ATOM 1936 N N . SER A 1 255 ? -13.508 -13.609 -2.209 1 94.44 255 SER A N 1
ATOM 1937 C CA . SER A 1 255 ? -13.734 -12.188 -1.973 1 94.44 255 SER A CA 1
ATOM 1938 C C . SER A 1 255 ? -12.789 -11.328 -2.811 1 94.44 255 SER A C 1
ATOM 1940 O O . SER A 1 255 ? -13.055 -10.148 -3.045 1 94.44 255 SER A O 1
ATOM 1942 N N . ASN A 1 256 ? -11.656 -11.852 -3.207 1 93.94 256 ASN A N 1
ATOM 1943 C CA . ASN A 1 256 ? -10.758 -11.18 -4.141 1 93.94 256 ASN A CA 1
ATOM 1944 C C . ASN A 1 256 ? -9.859 -12.172 -4.871 1 93.94 256 ASN A C 1
ATOM 1946 O O . ASN A 1 256 ? -9.805 -13.344 -4.508 1 93.94 256 ASN A O 1
ATOM 1950 N N . ASP A 1 257 ? -9.188 -11.688 -5.855 1 95.38 257 ASP A N 1
ATOM 1951 C CA . ASP A 1 257 ? -8.406 -12.539 -6.742 1 95.38 257 ASP A CA 1
ATOM 1952 C C . ASP A 1 257 ? -7.176 -13.102 -6.02 1 95.38 257 ASP A C 1
ATOM 1954 O O . ASP A 1 257 ? -6.664 -14.156 -6.387 1 95.38 257 ASP A O 1
ATOM 1958 N N . VAL A 1 258 ? -6.699 -12.43 -4.984 1 93.12 258 VAL A N 1
ATOM 1959 C CA . VAL A 1 258 ? -5.496 -12.883 -4.297 1 93.12 258 VAL A CA 1
ATOM 1960 C C . VAL A 1 258 ? -5.789 -14.172 -3.539 1 93.12 258 VAL A C 1
ATOM 1962 O O . VAL A 1 258 ? -5.051 -15.156 -3.656 1 93.12 258 VAL A O 1
ATOM 1965 N N . ILE A 1 259 ? -6.891 -14.203 -2.854 1 94.62 259 ILE A N 1
ATOM 1966 C CA . ILE A 1 259 ? -7.27 -15.398 -2.111 1 94.62 259 ILE A CA 1
ATOM 1967 C C . ILE A 1 259 ? -7.641 -16.516 -3.086 1 94.62 259 ILE A C 1
ATOM 1969 O O . ILE A 1 259 ? -7.305 -17.688 -2.859 1 94.62 259 ILE A O 1
ATOM 1973 N N . ALA A 1 260 ? -8.281 -16.156 -4.164 1 97.25 260 ALA A N 1
ATOM 1974 C CA . ALA A 1 260 ? -8.609 -17.141 -5.191 1 97.25 260 ALA A CA 1
ATOM 1975 C C . ALA A 1 260 ? -7.348 -17.75 -5.793 1 97.25 260 ALA A C 1
ATOM 1977 O O . ALA A 1 260 ? -7.293 -18.953 -6.047 1 97.25 260 ALA A O 1
ATOM 1978 N N . ALA A 1 261 ? -6.395 -16.891 -6.004 1 95.81 261 ALA A N 1
ATOM 1979 C CA . ALA A 1 261 ? -5.125 -17.359 -6.559 1 95.81 261 ALA A CA 1
ATOM 1980 C C . ALA A 1 261 ? -4.43 -18.328 -5.602 1 95.81 261 ALA A C 1
ATOM 1982 O O . ALA A 1 261 ? -3.855 -19.328 -6.031 1 95.81 261 ALA A O 1
ATOM 1983 N N . GLY A 1 262 ? -4.496 -17.984 -4.301 1 95.56 262 GLY A N 1
ATOM 1984 C CA . GLY A 1 262 ? -3.971 -18.922 -3.318 1 95.56 262 GLY A CA 1
ATOM 1985 C C . GLY A 1 262 ? -4.625 -20.281 -3.379 1 95.56 262 GLY A C 1
ATOM 1986 O O . GLY A 1 262 ? -3.949 -21.312 -3.281 1 95.56 262 GLY A O 1
ATOM 1987 N N . ALA A 1 263 ? -5.875 -20.281 -3.562 1 97.62 263 ALA A N 1
ATOM 1988 C CA . ALA A 1 263 ? -6.625 -21.531 -3.695 1 97.62 263 ALA A CA 1
ATOM 1989 C C . ALA A 1 263 ? -6.203 -22.297 -4.949 1 97.62 263 ALA A C 1
ATOM 1991 O O . ALA A 1 263 ? -6.016 -23.516 -4.906 1 97.62 263 ALA A O 1
ATOM 1992 N N . ALA A 1 264 ? -6.059 -21.594 -6.062 1 97.56 264 ALA A N 1
ATOM 1993 C CA . ALA A 1 264 ? -5.652 -22.219 -7.316 1 97.56 264 ALA A CA 1
ATOM 1994 C C . ALA A 1 264 ? -4.277 -22.875 -7.188 1 97.56 264 ALA A C 1
ATOM 1996 O O . ALA A 1 264 ? -4.066 -23.984 -7.668 1 97.56 264 ALA A O 1
ATOM 1997 N N . LEU A 1 265 ? -3.408 -22.156 -6.535 1 95 265 LEU A N 1
ATOM 1998 C CA . LEU A 1 265 ? -2.057 -22.688 -6.344 1 95 265 LEU A CA 1
ATOM 1999 C C . LEU A 1 265 ? -2.074 -23.938 -5.477 1 95 265 LEU A C 1
ATOM 2001 O O . LEU A 1 265 ? -1.344 -24.891 -5.742 1 95 265 LEU A O 1
ATOM 2005 N N . GLU A 1 266 ? -2.898 -23.891 -4.477 1 96.06 266 GLU A N 1
ATOM 2006 C CA . GLU A 1 266 ? -3.025 -25.062 -3.613 1 96.06 266 GLU A CA 1
ATOM 2007 C C . GLU A 1 266 ? -3.613 -26.25 -4.371 1 96.06 266 GLU A C 1
ATOM 2009 O O . GLU A 1 266 ? -3.16 -27.391 -4.211 1 96.06 266 GLU A O 1
ATOM 2014 N N . CYS A 1 267 ? -4.598 -26.047 -5.195 1 97.38 267 CYS A N 1
ATOM 2015 C CA . CYS A 1 267 ? -5.176 -27.109 -6.023 1 97.38 267 CYS A CA 1
ATOM 2016 C C . CYS A 1 267 ? -4.125 -27.719 -6.945 1 97.38 267 CYS A C 1
ATOM 2018 O O . CYS A 1 267 ? -4.047 -28.938 -7.086 1 97.38 267 CYS A O 1
ATOM 2020 N N . ALA A 1 268 ? -3.365 -26.828 -7.508 1 93.38 268 ALA A N 1
ATOM 2021 C CA . ALA A 1 268 ? -2.291 -27.297 -8.375 1 93.38 268 ALA A CA 1
ATOM 2022 C C . ALA A 1 268 ? -1.315 -28.188 -7.605 1 93.38 268 ALA A C 1
ATOM 2024 O O . ALA A 1 268 ? -0.926 -29.25 -8.086 1 93.38 268 ALA A O 1
ATOM 2025 N N . ARG A 1 269 ? -0.99 -27.797 -6.41 1 92.06 269 ARG A N 1
ATOM 2026 C CA . ARG A 1 269 ? -0.052 -28.531 -5.57 1 92.06 269 ARG A CA 1
ATOM 2027 C C . ARG A 1 269 ? -0.593 -29.922 -5.227 1 92.06 269 ARG A C 1
ATOM 2029 O O . ARG A 1 269 ? 0.164 -30.891 -5.172 1 92.06 269 ARG A O 1
ATOM 2036 N N . ARG A 1 270 ? -1.867 -29.984 -5.113 1 95.5 270 ARG A N 1
ATOM 2037 C CA . ARG A 1 270 ? -2.49 -31.219 -4.641 1 95.5 270 ARG A CA 1
ATOM 2038 C C . ARG A 1 270 ? -3.021 -32.031 -5.809 1 95.5 270 ARG A C 1
ATOM 2040 O O . ARG A 1 270 ? -3.559 -33.125 -5.609 1 95.5 270 ARG A O 1
ATOM 2047 N N . GLY A 1 271 ? -2.902 -31.484 -6.949 1 95.69 271 GLY A N 1
ATOM 2048 C CA . GLY A 1 271 ? -3.418 -32.188 -8.125 1 95.69 271 GLY A CA 1
ATOM 2049 C C . GLY A 1 271 ? -4.934 -32.156 -8.211 1 95.69 271 GLY A C 1
ATOM 2050 O O . GLY A 1 271 ? -5.543 -33.062 -8.75 1 95.69 271 GLY A O 1
ATOM 2051 N N . ILE A 1 272 ? -5.551 -31.172 -7.57 1 97.88 272 ILE A N 1
ATOM 2052 C CA . ILE A 1 272 ? -7 -31 -7.641 1 97.88 272 ILE A CA 1
ATOM 2053 C C . ILE A 1 272 ? -7.367 -30.25 -8.914 1 97.88 272 ILE A C 1
ATOM 2055 O O . ILE A 1 272 ? -6.895 -29.141 -9.148 1 97.88 272 ILE A O 1
ATOM 2059 N N . ALA A 1 273 ? -8.211 -30.797 -9.711 1 98.19 273 ALA A N 1
ATOM 2060 C CA . ALA A 1 273 ? -8.539 -30.25 -11.023 1 98.19 273 ALA A CA 1
ATOM 2061 C C . ALA A 1 273 ? -9.391 -28.984 -10.898 1 98.19 273 ALA A C 1
ATOM 2063 O O . ALA A 1 273 ? -10.422 -28.984 -10.234 1 98.19 273 ALA A O 1
ATOM 2064 N N . VAL A 1 274 ? -9 -27.922 -11.516 1 98.62 274 VAL A N 1
ATOM 2065 C CA . VAL A 1 274 ? -9.742 -26.672 -11.68 1 98.62 274 VAL A CA 1
ATOM 2066 C C . VAL A 1 274 ? -9.938 -26.375 -13.164 1 98.62 274 VAL A C 1
ATOM 2068 O O . VAL A 1 274 ? -8.961 -26.219 -13.906 1 98.62 274 VAL A O 1
ATOM 2071 N N . PRO A 1 275 ? -11.148 -26.344 -13.594 1 98.25 275 PRO A N 1
ATOM 2072 C CA . PRO A 1 275 ? -12.414 -26.359 -12.852 1 98.25 275 PRO A CA 1
ATOM 2073 C C . PRO A 1 275 ? -12.992 -27.75 -12.68 1 98.25 275 PRO A C 1
ATOM 2075 O O . PRO A 1 275 ? -14.086 -27.906 -12.133 1 98.25 275 PRO A O 1
ATOM 2078 N N . GLY A 1 276 ? -12.367 -28.781 -13.102 1 98.25 276 GLY 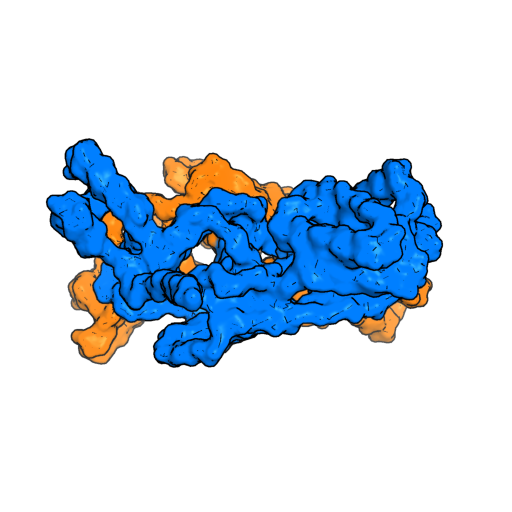A N 1
ATOM 2079 C CA . GLY A 1 276 ? -12.938 -30.109 -13.18 1 98.25 276 GLY A CA 1
ATOM 2080 C C . GLY A 1 276 ? -13.508 -30.594 -11.859 1 98.25 276 GLY A C 1
ATOM 2081 O O . GLY A 1 276 ? -14.594 -31.172 -11.82 1 98.25 276 GLY A O 1
ATOM 2082 N N . ARG A 1 277 ? -12.82 -30.438 -10.828 1 98.38 277 ARG A N 1
ATOM 2083 C CA . ARG A 1 277 ? -13.281 -30.812 -9.5 1 98.38 277 ARG A CA 1
ATOM 2084 C C . ARG A 1 277 ? -13.969 -29.641 -8.797 1 98.38 277 ARG A C 1
ATOM 2086 O O . ARG A 1 277 ? -14.992 -29.828 -8.141 1 98.38 277 ARG A O 1
ATOM 2093 N N . ILE A 1 278 ? -13.414 -28.469 -8.945 1 98.81 278 ILE A N 1
ATOM 2094 C CA . ILE A 1 278 ? -13.984 -27.266 -8.336 1 98.81 278 ILE A CA 1
ATOM 2095 C C . ILE A 1 278 ? -13.641 -26.047 -9.188 1 98.81 278 ILE A C 1
ATOM 2097 O O . ILE A 1 278 ? -12.484 -25.875 -9.586 1 98.81 278 ILE A O 1
ATOM 2101 N N . ALA A 1 279 ? -14.68 -25.312 -9.492 1 98.88 279 ALA A N 1
ATOM 2102 C CA . ALA A 1 279 ? -14.477 -24.031 -10.172 1 98.88 279 ALA A CA 1
ATOM 2103 C C . ALA A 1 279 ? -14.109 -22.938 -9.172 1 98.88 279 ALA A C 1
ATOM 2105 O O . ALA A 1 279 ? -14.578 -22.953 -8.031 1 98.88 279 ALA A O 1
ATOM 2106 N N . LEU A 1 280 ? -13.258 -22.031 -9.578 1 98.88 280 LEU A N 1
ATOM 2107 C CA . LEU A 1 280 ? -12.82 -20.922 -8.734 1 98.88 280 LEU A CA 1
ATOM 2108 C C . LEU A 1 280 ? -13.109 -19.578 -9.414 1 98.88 280 LEU A C 1
ATOM 2110 O O . LEU A 1 280 ? -12.828 -19.406 -10.602 1 98.88 280 LEU A O 1
ATOM 2114 N N . ALA A 1 281 ? -13.695 -18.672 -8.711 1 98.88 281 ALA A N 1
ATOM 2115 C CA . ALA A 1 281 ? -13.93 -17.312 -9.164 1 98.88 281 ALA A CA 1
ATOM 2116 C C . ALA A 1 281 ? -13.422 -16.297 -8.148 1 98.88 281 ALA A C 1
ATOM 2118 O O . ALA A 1 281 ? -13.484 -16.531 -6.941 1 98.88 281 ALA A O 1
ATOM 2119 N N . GLY A 1 282 ? -12.883 -15.203 -8.664 1 98.06 282 GLY A N 1
ATOM 2120 C CA . GLY A 1 282 ? -12.391 -14.141 -7.801 1 98.06 282 GLY A CA 1
ATOM 2121 C C . GLY A 1 282 ? -13.133 -12.828 -7.984 1 98.06 282 GLY A C 1
ATOM 2122 O O . GLY A 1 282 ? -14.289 -12.82 -8.414 1 98.06 282 GLY A O 1
ATOM 2123 N N . PHE A 1 283 ? -12.484 -11.797 -7.562 1 97.38 283 PHE A N 1
ATOM 2124 C CA . PHE A 1 283 ? -13.109 -10.477 -7.594 1 97.38 283 PHE A CA 1
ATOM 2125 C C . PHE A 1 283 ? -12.062 -9.391 -7.805 1 97.38 283 PHE A C 1
ATOM 2127 O O . PHE A 1 283 ? -10.961 -9.461 -7.246 1 97.38 283 PHE A O 1
ATOM 2134 N N . ALA A 1 284 ? -12.336 -8.383 -8.641 1 96.5 284 ALA A N 1
ATOM 2135 C CA . ALA A 1 284 ? -11.672 -7.098 -8.812 1 96.5 284 ALA A CA 1
ATOM 2136 C C . ALA A 1 284 ? -10.68 -7.141 -9.977 1 96.5 284 ALA A C 1
ATOM 2138 O O . ALA A 1 284 ? -10.086 -6.121 -10.328 1 96.5 284 ALA A O 1
ATOM 2139 N N . ASN A 1 285 ? -10.5 -8.297 -10.531 1 96.5 285 ASN A N 1
ATOM 2140 C CA . ASN A 1 285 ? -9.609 -8.469 -11.68 1 96.5 285 ASN A CA 1
ATOM 2141 C C . ASN A 1 285 ? -8.219 -7.918 -11.398 1 96.5 285 ASN A C 1
ATOM 2143 O O . ASN A 1 285 ? -7.707 -7.094 -12.156 1 96.5 285 ASN A O 1
ATOM 2147 N N . LEU A 1 286 ? -7.688 -8.391 -10.289 1 93.19 286 LEU A N 1
ATOM 2148 C CA . LEU A 1 286 ? -6.312 -8.039 -9.953 1 93.19 286 LEU A CA 1
ATOM 2149 C C . LEU A 1 286 ? -5.328 -8.727 -10.898 1 93.19 286 LEU A C 1
ATOM 2151 O O . LEU A 1 286 ? -5.672 -9.719 -11.547 1 93.19 286 LEU A O 1
ATOM 2155 N N . GLU A 1 287 ? -4.125 -8.234 -10.961 1 90.06 287 GLU A N 1
ATOM 2156 C CA . GLU A 1 287 ? -3.125 -8.719 -11.914 1 90.06 287 GLU A CA 1
ATOM 2157 C C . GLU A 1 287 ? -2.945 -10.234 -11.797 1 90.06 287 GLU A C 1
ATOM 2159 O O . GLU A 1 287 ? -2.805 -10.922 -12.805 1 90.06 287 GLU A O 1
ATOM 2164 N N . ILE A 1 288 ? -3.023 -10.75 -10.617 1 91.94 288 ILE A N 1
ATOM 2165 C CA . ILE A 1 288 ? -2.723 -12.148 -10.344 1 91.94 288 ILE A CA 1
ATOM 2166 C C . ILE A 1 288 ? -3.783 -13.039 -10.977 1 91.94 288 ILE A C 1
ATOM 2168 O O . ILE A 1 288 ? -3.527 -14.211 -11.258 1 91.94 288 ILE A O 1
ATOM 2172 N N . ALA A 1 289 ? -4.918 -12.5 -11.266 1 95 289 ALA A N 1
ATOM 2173 C CA . ALA A 1 289 ? -6.031 -13.289 -11.789 1 95 289 ALA A CA 1
ATOM 2174 C C . ALA A 1 289 ? -5.715 -13.836 -13.172 1 95 289 ALA A C 1
ATOM 2176 O O . ALA A 1 289 ? -6.129 -14.945 -13.523 1 95 289 ALA A O 1
ATOM 2177 N N . THR A 1 290 ? -4.973 -13.07 -13.945 1 94 290 THR A N 1
ATOM 2178 C CA . THR A 1 290 ? -4.637 -13.492 -15.305 1 94 290 THR A CA 1
ATOM 2179 C C . THR A 1 290 ? -3.344 -14.305 -15.312 1 94 290 THR A C 1
ATOM 2181 O O . THR A 1 290 ? -3.062 -15.023 -16.266 1 94 290 THR A O 1
ATOM 2184 N N . GLU A 1 291 ? -2.637 -14.234 -14.188 1 91.44 291 GLU A N 1
ATOM 2185 C CA . GLU A 1 291 ? -1.276 -14.766 -14.203 1 91.44 291 GLU A CA 1
ATOM 2186 C C . GLU A 1 291 ? -1.227 -16.188 -13.641 1 91.44 291 GLU A C 1
ATOM 2188 O O . GLU A 1 291 ? -0.376 -16.984 -14.031 1 91.44 291 GLU A O 1
ATOM 2193 N N . VAL A 1 292 ? -2.105 -16.484 -12.758 1 93.12 292 VAL A N 1
ATOM 2194 C CA . VAL A 1 292 ? -2.121 -17.797 -12.141 1 93.12 292 VAL A CA 1
ATOM 2195 C C . VAL A 1 292 ? -2.699 -18.812 -13.117 1 93.12 292 VAL A C 1
ATOM 2197 O O . VAL A 1 292 ? -3.377 -18.453 -14.086 1 93.12 292 VAL A O 1
ATOM 2200 N N . LEU A 1 293 ? -2.299 -20.172 -12.836 1 91.19 293 LEU A N 1
ATOM 2201 C CA . LEU A 1 293 ? -2.797 -21.266 -13.664 1 91.19 293 LEU A CA 1
ATOM 2202 C C . LEU A 1 293 ? -3.727 -22.172 -12.875 1 91.19 293 LEU A C 1
ATOM 2204 O O . LEU A 1 293 ? -3.305 -22.812 -11.906 1 91.19 293 LEU A O 1
ATOM 2208 N N . PRO A 1 294 ? -5.016 -22.344 -13.383 1 95.94 294 PRO A N 1
ATOM 2209 C CA . PRO A 1 294 ? -5.625 -21.656 -14.516 1 95.94 294 PRO A CA 1
ATOM 2210 C C . PRO A 1 294 ? -5.898 -20.172 -14.219 1 95.94 294 PRO A C 1
ATOM 2212 O O . PRO A 1 294 ? -5.996 -19.781 -13.055 1 95.94 294 PRO A O 1
ATOM 2215 N N . ALA A 1 295 ? -5.945 -19.375 -15.312 1 97.19 295 ALA A N 1
ATOM 2216 C CA . ALA A 1 295 ? -6.387 -17.984 -15.141 1 97.19 295 ALA A CA 1
ATOM 2217 C C . ALA A 1 295 ? -7.777 -17.938 -14.516 1 97.19 295 ALA A C 1
ATOM 2219 O O . ALA A 1 295 ? -8.648 -18.734 -14.852 1 97.19 295 ALA A O 1
ATOM 2220 N N . LEU A 1 296 ? -7.984 -16.922 -13.68 1 98.56 296 LEU A N 1
ATOM 2221 C CA . LEU A 1 296 ? -9.164 -16.922 -12.82 1 98.56 296 LEU A CA 1
ATOM 2222 C C . LEU A 1 296 ? -10.312 -16.172 -13.484 1 98.56 296 LEU A C 1
ATOM 2224 O O . LEU A 1 296 ? -10.148 -15.039 -13.945 1 98.56 296 LEU A O 1
ATOM 2228 N N . THR A 1 297 ? -11.477 -16.844 -13.562 1 98.88 297 THR A N 1
ATOM 2229 C CA . THR A 1 297 ? -12.727 -16.109 -13.734 1 98.88 297 THR A CA 1
ATOM 2230 C C . THR A 1 297 ? -12.938 -15.141 -12.57 1 98.88 297 THR A C 1
ATOM 2232 O O . THR A 1 297 ? -12.688 -15.484 -11.414 1 98.88 297 THR A O 1
ATOM 2235 N N . THR A 1 298 ? -13.352 -13.867 -12.891 1 98.75 298 THR A N 1
ATOM 2236 C CA . THR A 1 298 ? -13.445 -12.859 -11.836 1 98.75 298 THR A CA 1
ATOM 2237 C C . THR A 1 298 ? -14.492 -11.805 -12.18 1 98.75 298 THR A C 1
ATOM 2239 O O . THR A 1 298 ? -15.008 -11.781 -13.297 1 98.75 298 THR A O 1
ATOM 2242 N N . VAL A 1 299 ? -14.93 -11.094 -11.164 1 98.75 299 VAL A N 1
ATOM 2243 C CA . VAL A 1 299 ? -15.688 -9.867 -11.391 1 98.75 299 VAL A CA 1
ATOM 2244 C C . VAL A 1 299 ? -14.734 -8.711 -11.68 1 98.75 299 VAL A C 1
ATOM 2246 O O . VAL A 1 299 ? -13.844 -8.422 -10.883 1 98.75 299 VAL A O 1
ATOM 2249 N N . GLN A 1 300 ? -14.891 -8.172 -12.812 1 98.19 300 GLN A N 1
ATOM 2250 C CA . GLN A 1 300 ? -14.086 -7.012 -13.18 1 98.19 300 GLN A CA 1
ATOM 2251 C C . GLN A 1 300 ? -14.742 -5.711 -12.734 1 98.19 300 GLN A C 1
ATOM 2253 O O . GLN A 1 300 ? -15.914 -5.465 -13.039 1 98.19 300 GLN A O 1
ATOM 2258 N N . ILE A 1 301 ? -14.039 -4.98 -11.922 1 97.81 301 ILE A N 1
ATOM 2259 C CA . ILE A 1 301 ? -14.438 -3.611 -11.617 1 97.81 301 ILE A CA 1
ATOM 2260 C C . ILE A 1 301 ? -13.438 -2.637 -12.227 1 97.81 301 ILE A C 1
ATOM 2262 O O . ILE A 1 301 ? -12.352 -3.037 -12.656 1 97.81 301 ILE A O 1
ATOM 2266 N N . SER A 1 302 ? -13.789 -1.406 -12.398 1 97 302 SER A N 1
ATOM 2267 C CA . SER A 1 302 ? -12.922 -0.39 -12.992 1 97 302 SER A CA 1
ATOM 2268 C C . SER A 1 302 ? -12.172 0.389 -11.914 1 97 302 SER A C 1
ATOM 2270 O O . SER A 1 302 ? -12.352 1.604 -11.789 1 97 302 SER A O 1
ATOM 2272 N N . ALA A 1 303 ? -11.289 -0.325 -11.227 1 96.56 303 ALA A N 1
ATOM 2273 C CA . ALA A 1 303 ? -10.641 0.233 -10.047 1 96.56 303 ALA A CA 1
ATOM 2274 C C . ALA A 1 303 ? -9.859 1.498 -10.398 1 96.56 303 ALA A C 1
ATOM 2276 O O . ALA A 1 303 ? -9.953 2.506 -9.688 1 96.56 303 ALA A O 1
ATOM 2277 N N . HIS A 1 304 ? -9.086 1.448 -11.469 1 96.12 304 HIS A N 1
ATOM 2278 C CA . HIS A 1 304 ? -8.328 2.615 -11.906 1 96.12 304 HIS A CA 1
ATOM 2279 C C . HIS A 1 304 ? -9.25 3.777 -12.25 1 96.12 304 HIS A C 1
ATOM 2281 O O . HIS A 1 304 ? -9.008 4.914 -11.852 1 96.12 304 HIS A O 1
ATOM 2287 N N . GLN A 1 305 ? -10.289 3.449 -12.93 1 98.12 305 GLN A N 1
ATOM 2288 C CA . GLN A 1 305 ? -11.25 4.469 -13.336 1 98.12 305 GLN A CA 1
ATOM 2289 C C . GLN A 1 305 ? -11.961 5.062 -12.117 1 98.12 305 GLN A C 1
ATOM 2291 O O . GLN A 1 305 ? -12.297 6.25 -12.109 1 98.12 305 GLN A O 1
ATOM 2296 N N . ILE A 1 306 ? -12.203 4.25 -11.156 1 98.5 306 ILE A N 1
ATOM 2297 C CA . ILE A 1 306 ? -12.781 4.758 -9.914 1 98.5 306 ILE A CA 1
ATOM 2298 C C . ILE A 1 306 ? -11.875 5.844 -9.336 1 98.5 306 ILE A C 1
ATOM 2300 O O . ILE A 1 306 ? -12.352 6.902 -8.93 1 98.5 306 ILE A O 1
ATOM 2304 N N . GLY A 1 307 ? -10.586 5.594 -9.336 1 98.25 307 GLY A N 1
ATOM 2305 C CA . GLY A 1 307 ? -9.633 6.59 -8.875 1 98.25 307 GLY A CA 1
ATOM 2306 C C . GLY A 1 307 ? -9.656 7.863 -9.695 1 98.25 307 GLY A C 1
ATOM 2307 O O . GLY A 1 307 ? -9.688 8.969 -9.148 1 98.25 307 GLY A O 1
ATOM 2308 N N . LEU A 1 308 ? -9.664 7.727 -11.008 1 98 308 LEU A N 1
ATOM 2309 C CA . LEU A 1 308 ? -9.703 8.867 -11.914 1 98 308 LEU A CA 1
ATOM 2310 C C . LEU A 1 308 ? -10.969 9.688 -11.695 1 98 308 LEU A C 1
ATOM 2312 O O . LEU A 1 308 ? -10.906 10.922 -11.602 1 98 308 LEU A O 1
ATOM 2316 N N . THR A 1 309 ? -12.062 8.977 -11.57 1 98.31 309 THR A N 1
ATOM 2317 C CA . THR A 1 309 ? -13.352 9.633 -11.391 1 98.31 309 THR A CA 1
ATOM 2318 C C . THR A 1 309 ? -13.398 10.375 -10.055 1 98.31 309 THR A C 1
ATOM 2320 O O . THR A 1 309 ? -13.852 11.523 -9.992 1 98.31 309 THR A O 1
ATOM 2323 N N . ALA A 1 310 ? -12.922 9.734 -9 1 98.56 310 ALA A N 1
ATOM 2324 C CA . ALA A 1 310 ? -12.898 10.367 -7.688 1 98.56 310 ALA A CA 1
ATOM 2325 C C . ALA A 1 310 ? -12.062 11.648 -7.711 1 98.56 310 ALA A C 1
ATOM 2327 O O . ALA A 1 310 ? -12.477 12.672 -7.164 1 98.56 310 ALA A O 1
ATOM 2328 N N . ALA A 1 311 ? -10.906 11.594 -8.375 1 98.06 311 ALA A N 1
ATOM 2329 C CA . ALA A 1 311 ? -10.047 12.758 -8.492 1 98.06 311 ALA A CA 1
ATOM 2330 C C . ALA A 1 311 ? -10.734 13.883 -9.258 1 98.06 311 ALA A C 1
ATOM 2332 O O . ALA A 1 311 ? -10.695 15.047 -8.852 1 98.06 311 ALA A O 1
ATOM 2333 N N . GLU A 1 312 ? -11.352 13.523 -10.344 1 97.31 312 GLU A N 1
ATOM 2334 C CA . GLU A 1 312 ? -12.047 14.5 -11.172 1 97.31 312 GLU A CA 1
ATOM 2335 C C . GLU A 1 312 ? -13.172 15.18 -10.391 1 97.31 312 GLU A C 1
ATOM 2337 O O . GLU A 1 312 ? -13.383 16.391 -10.516 1 97.31 312 GLU A O 1
ATOM 2342 N N . MET A 1 313 ? -13.875 14.406 -9.648 1 97.94 313 MET A N 1
ATOM 2343 C CA . MET A 1 313 ? -14.961 14.953 -8.828 1 97.94 313 MET A CA 1
ATOM 2344 C C . MET A 1 313 ? -14.43 15.945 -7.809 1 97.94 313 MET A C 1
ATOM 2346 O O . MET A 1 313 ? -15 17.031 -7.629 1 97.94 313 MET A O 1
ATOM 2350 N N . LEU A 1 314 ? -13.352 15.586 -7.145 1 97.19 314 LEU A N 1
ATOM 2351 C CA . LEU A 1 314 ? -12.742 16.484 -6.168 1 97.19 314 LEU A CA 1
ATOM 2352 C C . LEU A 1 314 ? -12.266 17.766 -6.832 1 97.19 314 LEU A C 1
ATOM 2354 O O . LEU A 1 314 ? -12.539 18.859 -6.336 1 97.19 314 LEU A O 1
ATOM 2358 N N . LEU A 1 315 ? -11.586 17.641 -7.961 1 95.25 315 LEU A N 1
ATOM 2359 C CA . LEU A 1 315 ? -11.039 18.797 -8.656 1 95.25 315 LEU A CA 1
ATOM 2360 C C . LEU A 1 315 ? -12.148 19.734 -9.109 1 95.25 315 LEU A C 1
ATOM 2362 O O . LEU A 1 315 ? -12.016 20.969 -9.008 1 95.25 315 LEU A O 1
ATOM 2366 N N . THR A 1 316 ? -13.211 19.141 -9.57 1 94.75 316 THR A N 1
ATOM 2367 C CA . THR A 1 316 ? -14.375 19.938 -9.953 1 94.75 316 THR A CA 1
ATOM 2368 C C . THR A 1 316 ? -14.914 20.719 -8.766 1 94.75 316 THR A C 1
ATOM 2370 O O . THR A 1 316 ? -15.211 21.906 -8.883 1 94.75 316 THR A O 1
ATOM 2373 N N . ARG A 1 317 ? -15 20.031 -7.652 1 92.62 317 ARG A N 1
ATOM 2374 C CA . ARG A 1 317 ? -15.469 20.688 -6.43 1 92.62 317 ARG A CA 1
ATOM 2375 C C . ARG A 1 317 ? -14.5 21.781 -5.98 1 92.62 317 ARG A C 1
ATOM 2377 O O . ARG A 1 317 ? -14.914 22.797 -5.449 1 92.62 317 ARG A O 1
ATOM 2384 N N . PHE A 1 318 ? -13.219 21.469 -6.105 1 90.38 318 PHE A N 1
ATOM 2385 C CA . PHE A 1 318 ? -12.195 22.438 -5.715 1 90.38 318 PHE A CA 1
ATOM 2386 C C . PHE A 1 318 ? -12.32 23.719 -6.527 1 90.38 318 PHE A C 1
ATOM 2388 O O . PHE A 1 318 ? -12.062 24.812 -6.016 1 90.38 318 PHE A O 1
ATOM 2395 N N . ASP A 1 319 ? -12.703 23.594 -7.715 1 87.75 319 ASP A N 1
ATOM 2396 C CA . ASP A 1 319 ? -12.805 24.734 -8.625 1 87.75 319 ASP A CA 1
ATOM 2397 C C . ASP A 1 319 ? -14.125 25.484 -8.414 1 87.75 319 ASP A C 1
ATOM 2399 O O . ASP A 1 319 ? -14.344 26.547 -9.016 1 87.75 319 ASP A O 1
ATOM 2403 N N . GLY A 1 320 ? -14.953 24.969 -7.645 1 87.06 320 GLY A N 1
ATOM 2404 C CA . GLY A 1 320 ? -16.234 25.609 -7.352 1 87.06 320 GLY A CA 1
ATOM 2405 C C . GLY A 1 320 ? -17.297 25.312 -8.383 1 87.06 320 GLY A C 1
ATOM 2406 O O . GLY A 1 320 ? -18.344 25.953 -8.406 1 87.06 320 GLY A O 1
ATOM 2407 N N . ASP A 1 321 ? -17.047 24.422 -9.227 1 85.69 321 ASP A N 1
ATOM 2408 C CA . ASP A 1 321 ? -18 24.047 -10.266 1 85.69 321 ASP A CA 1
ATOM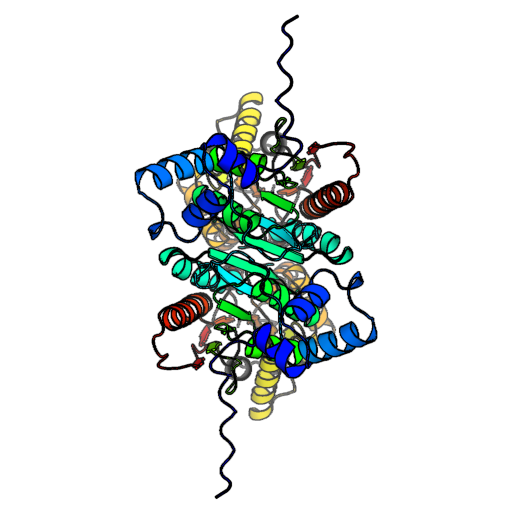 2409 C C . ASP A 1 321 ? -19.016 23.031 -9.742 1 85.69 321 ASP A C 1
ATOM 2411 O O . ASP A 1 321 ? -18.688 22.219 -8.875 1 85.69 321 ASP A O 1
ATOM 2415 N N . PRO A 1 322 ? -20.219 23.172 -10.164 1 85.56 322 PRO A N 1
ATOM 2416 C CA . PRO A 1 322 ? -21.203 22.172 -9.766 1 85.56 322 PRO A CA 1
ATOM 2417 C C . PRO A 1 322 ? -20.938 20.797 -10.383 1 85.56 322 PRO A C 1
ATOM 2419 O O . PRO A 1 322 ? -20.406 20.719 -11.5 1 85.56 322 PRO A O 1
ATOM 2422 N N . LEU A 1 323 ? -21.234 19.812 -9.57 1 88.31 323 LEU A N 1
ATOM 2423 C CA . LEU A 1 323 ? -21.141 18.469 -10.109 1 88.31 323 LEU A CA 1
ATOM 2424 C C . LEU A 1 323 ? -22.422 18.078 -10.828 1 88.31 323 LEU A C 1
ATOM 2426 O O . LEU A 1 323 ? -23.516 18.359 -10.344 1 88.31 323 LEU A O 1
ATOM 2430 N N . ASP A 1 324 ? -22.281 17.516 -12.023 1 85.38 324 ASP A N 1
ATOM 2431 C CA . ASP A 1 324 ? -23.453 17.031 -12.742 1 85.38 324 ASP A CA 1
ATOM 2432 C C . ASP A 1 324 ? -24.109 15.867 -12 1 85.38 324 ASP A C 1
ATOM 2434 O O . ASP A 1 324 ? -25.328 15.75 -11.984 1 85.38 324 ASP A O 1
ATOM 2438 N N . GLN A 1 325 ? -23.328 14.977 -11.461 1 90.94 325 GLN A N 1
ATOM 2439 C CA . GLN A 1 325 ? -23.766 13.797 -10.734 1 90.94 325 GLN A CA 1
ATOM 2440 C C . GLN A 1 325 ? -22.906 13.531 -9.516 1 90.94 325 GLN A C 1
ATOM 2442 O O . GLN A 1 325 ? -21.672 13.477 -9.617 1 90.94 325 GLN A O 1
ATOM 2447 N N . ALA A 1 326 ? -23.656 13.359 -8.406 1 94.5 326 ALA A N 1
ATOM 2448 C CA . ALA A 1 326 ? -22.906 13.133 -7.168 1 94.5 326 ALA A CA 1
ATOM 2449 C C . ALA A 1 326 ? -22.547 11.656 -7.004 1 94.5 326 ALA A C 1
ATOM 2451 O O . ALA A 1 326 ? -21.641 11.312 -6.242 1 94.5 326 ALA A O 1
ATOM 2452 N N . VAL A 1 327 ? -23.328 10.859 -7.691 1 97.88 327 VAL A N 1
ATOM 2453 C CA . VAL A 1 327 ? -23.125 9.422 -7.582 1 97.88 327 VAL A CA 1
ATOM 2454 C C . VAL A 1 327 ? -22.797 8.844 -8.961 1 97.88 327 VAL A C 1
ATOM 2456 O O . VAL A 1 327 ? -23.594 8.984 -9.898 1 97.88 327 VAL A O 1
ATOM 2459 N N . HIS A 1 328 ? -21.609 8.258 -9.133 1 98.06 328 HIS A N 1
ATOM 2460 C CA . HIS A 1 328 ? -21.188 7.59 -10.359 1 98.06 328 HIS A CA 1
ATOM 2461 C C . HIS A 1 328 ? -21.078 6.082 -10.164 1 98.06 328 HIS A C 1
ATOM 2463 O O . HIS A 1 328 ? -20.172 5.602 -9.484 1 98.06 328 HIS A O 1
ATOM 2469 N N . ASP A 1 329 ? -22.016 5.359 -10.688 1 98.56 329 ASP A N 1
ATOM 2470 C CA . ASP A 1 329 ? -21.938 3.902 -10.75 1 98.56 329 ASP A CA 1
ATOM 2471 C C . ASP A 1 329 ? -21.156 3.451 -11.984 1 98.56 329 ASP A C 1
ATOM 2473 O O . ASP A 1 329 ? -21.641 3.543 -13.109 1 98.56 329 ASP A O 1
ATOM 2477 N N . LEU A 1 330 ? -19.953 2.938 -11.766 1 98.5 330 LEU A N 1
ATOM 2478 C CA . LEU A 1 330 ? -19.078 2.576 -12.875 1 98.5 330 LEU A CA 1
ATOM 2479 C C . LEU A 1 330 ? -19.328 1.14 -13.32 1 98.5 330 LEU A C 1
ATOM 2481 O O . LEU A 1 330 ? -18.734 0.679 -14.297 1 98.5 330 LEU A O 1
ATOM 2485 N N . GLY A 1 331 ? -20.109 0.443 -12.562 1 98.44 331 GLY A N 1
ATOM 2486 C CA . GLY A 1 331 ? -20.562 -0.885 -12.953 1 98.44 331 GLY A CA 1
ATOM 2487 C C . GLY A 1 331 ? -19.5 -1.952 -12.75 1 98.44 331 GLY A C 1
ATOM 2488 O O . GLY A 1 331 ? -18.516 -1.736 -12.031 1 98.44 331 GLY A O 1
ATOM 2489 N N . TYR A 1 332 ? -19.828 -3.189 -13.188 1 98.44 332 TYR A N 1
ATOM 2490 C CA . TYR A 1 332 ? -18.984 -4.379 -13.148 1 98.44 332 TYR A CA 1
ATOM 2491 C C . TYR A 1 332 ? -19.266 -5.289 -14.336 1 98.44 332 TYR A C 1
ATOM 2493 O O . TYR A 1 332 ? -20.234 -5.078 -15.07 1 98.44 332 TYR A O 1
ATOM 2501 N N . SER A 1 333 ? -18.391 -6.199 -14.617 1 98.62 333 SER A N 1
ATOM 2502 C CA . SER A 1 333 ? -18.641 -7.258 -15.594 1 98.62 333 SER A CA 1
ATOM 2503 C C . SER A 1 333 ? -18.016 -8.578 -15.141 1 98.62 333 SER A C 1
ATOM 2505 O O . SER A 1 333 ? -17.094 -8.586 -14.312 1 98.62 333 SER A O 1
ATOM 2507 N N . ILE A 1 334 ? -18.594 -9.656 -15.602 1 98.75 334 ILE A N 1
ATOM 2508 C CA . ILE A 1 334 ? -17.984 -10.969 -15.367 1 98.75 334 ILE A CA 1
ATOM 2509 C C . ILE A 1 334 ? -16.969 -11.266 -16.469 1 98.75 334 ILE A C 1
ATOM 2511 O O . ILE A 1 334 ? -17.297 -11.203 -17.656 1 98.75 334 ILE A O 1
ATOM 2515 N N . LEU A 1 335 ? -15.773 -11.492 -16.062 1 98.75 335 LEU A N 1
ATOM 2516 C CA . LEU A 1 335 ? -14.727 -11.891 -17 1 98.75 335 LEU A CA 1
ATOM 2517 C C . LEU A 1 335 ? -14.438 -13.383 -16.891 1 98.75 335 LEU A C 1
ATOM 2519 O O . LEU A 1 335 ? -13.82 -13.82 -15.914 1 98.75 335 LEU A O 1
ATOM 2523 N N . GLU A 1 336 ? -14.859 -14.117 -17.859 1 98.75 336 GLU A N 1
ATOM 2524 C CA . GLU A 1 336 ? -14.672 -15.562 -17.875 1 98.75 336 GLU A CA 1
ATOM 2525 C C . GLU A 1 336 ? -13.258 -15.938 -18.312 1 98.75 336 GLU A C 1
ATOM 2527 O O . GLU A 1 336 ? -12.734 -15.391 -19.281 1 98.75 336 GLU A O 1
ATOM 2532 N N . ARG A 1 337 ? -12.664 -16.859 -17.453 1 98.44 337 ARG A N 1
ATOM 2533 C CA . ARG A 1 337 ? -11.375 -17.438 -17.828 1 98.44 337 ARG A CA 1
ATOM 2534 C C . ARG A 1 337 ? -11.359 -18.938 -17.547 1 98.44 337 ARG A C 1
ATOM 2536 O O . ARG A 1 337 ? -12.406 -19.578 -17.5 1 98.44 337 ARG A O 1
ATOM 2543 N N . ASP A 1 338 ? -10.195 -19.484 -17.359 1 98.06 338 ASP A N 1
ATOM 2544 C CA . ASP A 1 338 ? -10.016 -20.938 -17.453 1 98.06 338 ASP A CA 1
ATOM 2545 C C . ASP A 1 338 ? -10.406 -21.625 -16.156 1 98.06 338 ASP A C 1
ATOM 2547 O O . ASP A 1 338 ? -10.5 -22.859 -16.094 1 98.06 338 ASP A O 1
ATOM 2551 N N . SER A 1 339 ? -10.75 -20.906 -15.133 1 98.75 339 SER A N 1
ATOM 2552 C CA . SER A 1 339 ? -10.969 -21.531 -13.828 1 98.75 339 SER A CA 1
ATOM 2553 C C . SER A 1 339 ? -12.43 -21.922 -13.648 1 98.75 339 SER A C 1
ATOM 2555 O O . SER A 1 339 ? -12.82 -22.406 -12.578 1 98.75 339 SER A O 1
ATOM 2557 N N . THR A 1 340 ? -13.312 -21.672 -14.664 1 98.5 340 THR A N 1
ATOM 2558 C CA . THR A 1 340 ? -14.711 -22.078 -14.586 1 98.5 340 THR A CA 1
ATOM 2559 C C . THR A 1 340 ? -15.164 -22.688 -15.906 1 98.5 340 THR A C 1
ATOM 2561 O O . THR A 1 340 ? -14.531 -22.5 -16.938 1 98.5 340 THR A O 1
ATOM 2564 N N . MET B 1 1 ? 48.438 11.922 11.109 1 29.14 1 MET B N 1
ATOM 2565 C CA . MET B 1 1 ? 47.312 11.641 12 1 29.14 1 MET B CA 1
ATOM 2566 C C . MET B 1 1 ? 46.094 12.516 11.648 1 29.14 1 MET B C 1
ATOM 2568 O O . MET B 1 1 ? 45.938 13.602 12.195 1 29.14 1 MET B O 1
ATOM 2572 N N . SER B 1 2 ? 45.625 12.594 10.383 1 34.38 2 SER B N 1
ATOM 2573 C CA . SER B 1 2 ? 44.688 13.477 9.711 1 34.38 2 SER B CA 1
ATOM 2574 C C . SER B 1 2 ? 43.281 13.305 10.281 1 34.38 2 SER B C 1
ATOM 2576 O O . SER B 1 2 ? 42.688 12.227 10.18 1 34.38 2 SER B O 1
ATOM 2578 N N . HIS B 1 3 ? 42.938 14.047 11.305 1 33.78 3 HIS B N 1
ATOM 2579 C CA . HIS B 1 3 ? 41.656 14.047 12.023 1 33.78 3 HIS B CA 1
ATOM 2580 C C . HIS B 1 3 ? 40.5 14.312 11.07 1 33.78 3 HIS B C 1
ATOM 2582 O O . HIS B 1 3 ? 40.438 15.367 10.43 1 33.78 3 HIS B O 1
ATOM 2588 N N . LYS B 1 4 ? 39.906 13.328 10.461 1 43.5 4 LYS B N 1
ATOM 2589 C CA . LYS B 1 4 ? 38.688 13.516 9.672 1 43.5 4 LYS B CA 1
ATOM 2590 C C . LYS B 1 4 ? 37.656 14.32 10.453 1 43.5 4 LYS B C 1
ATOM 2592 O O . LYS B 1 4 ? 37.312 13.969 11.586 1 43.5 4 LYS B O 1
ATOM 2597 N N . PRO B 1 5 ? 37.438 15.609 10.086 1 38.94 5 PRO B N 1
ATOM 2598 C CA . PRO B 1 5 ? 36.406 16.391 10.82 1 38.94 5 PRO B CA 1
ATOM 2599 C C . PRO B 1 5 ? 35.125 15.617 11.031 1 38.94 5 PRO B C 1
ATOM 2601 O O . PRO B 1 5 ? 34.75 14.766 10.211 1 38.94 5 PRO B O 1
ATOM 2604 N N . GLU B 1 6 ? 34.688 15.328 12.266 1 38.47 6 GLU B N 1
ATOM 2605 C CA . GLU B 1 6 ? 33.438 14.703 12.672 1 38.47 6 GLU B CA 1
ATOM 2606 C C . GLU B 1 6 ? 32.25 15.305 11.914 1 38.47 6 GLU B C 1
ATOM 2608 O O . GLU B 1 6 ? 32.219 16.516 11.688 1 38.47 6 GLU B O 1
ATOM 2613 N N . PRO B 1 7 ? 31.594 14.602 11.07 1 42.81 7 PRO B N 1
ATOM 2614 C CA . PRO B 1 7 ? 30.453 15.195 10.359 1 42.81 7 PRO B CA 1
ATOM 2615 C C . PRO B 1 7 ? 29.625 16.141 11.234 1 42.81 7 PRO B C 1
ATOM 2617 O O . PRO B 1 7 ? 29.516 15.914 12.445 1 42.81 7 PRO B O 1
ATOM 2620 N N . PRO B 1 8 ? 29.547 17.438 10.891 1 36.91 8 PRO B N 1
ATOM 2621 C CA . PRO B 1 8 ? 28.828 18.375 11.734 1 36.91 8 PRO B CA 1
ATOM 2622 C C . PRO B 1 8 ? 27.516 17.812 12.266 1 36.91 8 PRO B C 1
ATOM 2624 O O . PRO B 1 8 ? 26.859 17.031 11.578 1 36.91 8 PRO B O 1
ATOM 2627 N N . ALA B 1 9 ? 27.297 17.703 13.586 1 41.84 9 ALA B N 1
ATOM 2628 C CA . ALA B 1 9 ? 26.109 17.297 14.328 1 41.84 9 ALA B CA 1
ATOM 2629 C C . ALA B 1 9 ? 24.875 18.016 13.805 1 41.84 9 ALA B C 1
ATOM 2631 O O . ALA B 1 9 ? 24.969 19.141 13.289 1 41.84 9 ALA B O 1
ATOM 2632 N N . MET B 1 10 ? 23.844 17.312 13.281 1 42.34 10 MET B N 1
ATOM 2633 C CA . MET B 1 10 ? 22.562 17.938 12.961 1 42.34 10 MET B CA 1
ATOM 2634 C C . MET B 1 10 ? 22.266 19.094 13.906 1 42.34 10 MET B C 1
ATOM 2636 O O . MET B 1 10 ? 22.578 19.031 15.102 1 42.34 10 MET B O 1
ATOM 2640 N N . PRO B 1 11 ? 22.047 20.266 13.414 1 43.69 11 PRO B N 1
ATOM 2641 C CA . PRO B 1 11 ? 21.734 21.344 14.359 1 43.69 11 PRO B CA 1
ATOM 2642 C C . PRO B 1 11 ? 20.75 20.906 15.438 1 43.69 11 PRO B C 1
ATOM 2644 O O . PRO B 1 11 ? 19.906 20.047 15.188 1 43.69 11 PRO B O 1
ATOM 2647 N N . THR B 1 12 ? 21.031 21.094 16.766 1 53.44 12 THR B N 1
ATOM 2648 C CA . THR B 1 12 ? 20.297 20.734 17.969 1 53.44 12 THR B CA 1
ATOM 2649 C C . THR B 1 12 ? 18.859 21.266 17.891 1 53.44 12 THR B C 1
ATOM 2651 O O . THR B 1 12 ? 17.953 20.688 18.484 1 53.44 12 THR B O 1
ATOM 2654 N N . ARG B 1 13 ? 18.656 22.5 17.141 1 61.44 13 ARG B N 1
ATOM 2655 C CA . ARG B 1 13 ? 17.281 23.016 17.156 1 61.44 13 ARG B CA 1
ATOM 2656 C C . ARG B 1 13 ? 16.797 23.312 15.734 1 61.44 13 ARG B C 1
ATOM 2658 O O . ARG B 1 13 ? 17.594 23.656 14.859 1 61.44 13 ARG B O 1
ATOM 2665 N N . ALA B 1 14 ? 15.641 23.141 15.359 1 68.88 14 ALA B N 1
ATOM 2666 C CA . ALA B 1 14 ? 15 23.406 14.078 1 68.88 14 ALA B CA 1
ATOM 2667 C C . ALA B 1 14 ? 15.125 24.875 13.695 1 68.88 14 ALA B C 1
ATOM 2669 O O . ALA B 1 14 ? 15.047 25.75 14.555 1 68.88 14 ALA B O 1
ATOM 2670 N N . VAL B 1 15 ? 15.438 25.203 12.375 1 72.06 15 VAL B N 1
ATOM 2671 C CA . VAL B 1 15 ? 15.398 26.562 11.859 1 72.06 15 VAL B CA 1
ATOM 2672 C C . VAL B 1 15 ? 13.992 27.141 12.023 1 72.06 15 VAL B C 1
ATOM 2674 O O . VAL B 1 15 ? 13.008 26.469 11.695 1 72.06 15 VAL B O 1
ATOM 2677 N N . THR B 1 16 ? 13.828 28.266 12.664 1 75.25 16 THR B N 1
ATOM 2678 C CA . THR B 1 16 ? 12.539 28.891 12.906 1 75.25 16 THR B CA 1
ATOM 2679 C C . THR B 1 16 ? 12.352 30.109 11.992 1 75.25 16 THR B C 1
ATOM 2681 O O . THR B 1 16 ? 13.289 30.531 11.312 1 75.25 16 THR B O 1
ATOM 2684 N N . LYS B 1 17 ? 11.117 30.5 12.023 1 81.19 17 LYS B N 1
ATOM 2685 C CA . LYS B 1 17 ? 10.812 31.734 11.297 1 81.19 17 LYS B CA 1
ATOM 2686 C C . LYS B 1 17 ? 11.68 32.906 11.789 1 81.19 17 LYS B C 1
ATOM 2688 O O . LYS B 1 17 ? 12.086 33.75 11 1 81.19 17 LYS B O 1
ATOM 2693 N N . GLU B 1 18 ? 11.938 32.906 13.039 1 83.81 18 GLU B N 1
ATOM 2694 C CA . GLU B 1 18 ? 12.781 33.938 13.641 1 83.81 18 GLU B CA 1
ATOM 2695 C C . GLU B 1 18 ? 14.211 33.844 13.094 1 83.81 18 GLU B C 1
ATOM 2697 O O . GLU B 1 18 ? 14.844 34.875 12.867 1 83.81 18 GLU B O 1
ATOM 2702 N N . ASP B 1 19 ? 14.664 32.656 12.898 1 84.56 19 ASP B N 1
ATOM 2703 C CA . ASP B 1 19 ? 16 32.469 12.336 1 84.56 19 ASP B CA 1
ATOM 2704 C C . ASP B 1 19 ? 16.078 33.062 10.93 1 84.56 19 ASP B C 1
ATOM 2706 O O . ASP B 1 19 ? 17.062 33.75 10.586 1 84.56 19 ASP B O 1
A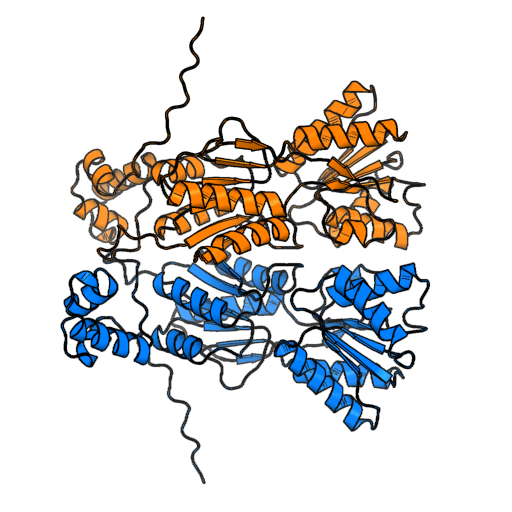TOM 2710 N N . VAL B 1 20 ? 15.086 32.75 10.195 1 86.12 20 VAL B N 1
ATOM 2711 C CA . VAL B 1 20 ? 15.039 33.281 8.828 1 86.12 20 VAL B CA 1
ATOM 2712 C C . VAL B 1 20 ? 14.992 34.812 8.859 1 86.12 20 VAL B C 1
ATOM 2714 O O . VAL B 1 20 ? 15.68 35.469 8.086 1 86.12 20 VAL B O 1
ATOM 2717 N N . ALA B 1 21 ? 14.172 35.375 9.703 1 89.88 21 ALA B N 1
ATOM 2718 C CA . ALA B 1 21 ? 14.031 36.812 9.828 1 89.88 21 ALA B CA 1
ATOM 2719 C C . ALA B 1 21 ? 15.367 37.469 10.172 1 89.88 21 ALA B C 1
ATOM 2721 O O . ALA B 1 21 ? 15.758 38.469 9.539 1 89.88 21 ALA B O 1
ATOM 2722 N N . ARG B 1 22 ? 16.031 36.906 11.078 1 89 22 ARG B N 1
ATOM 2723 C CA . ARG B 1 22 ? 17.328 37.406 11.508 1 89 22 ARG B CA 1
ATOM 2724 C C . ARG B 1 22 ? 18.328 37.375 10.359 1 89 22 ARG B C 1
ATOM 2726 O O . ARG B 1 22 ? 19.047 38.344 10.117 1 89 22 ARG B O 1
ATOM 2733 N N . ALA B 1 23 ? 18.328 36.312 9.695 1 89 23 ALA B N 1
ATOM 2734 C CA . ALA B 1 23 ? 19.281 36.125 8.602 1 89 23 ALA B CA 1
ATOM 2735 C C . ALA B 1 23 ? 18.984 37.094 7.453 1 89 23 ALA B C 1
ATOM 2737 O O . ALA B 1 23 ? 19.906 37.594 6.809 1 89 23 ALA B O 1
ATOM 2738 N N . ALA B 1 24 ? 17.766 37.281 7.211 1 90.12 24 ALA B N 1
ATOM 2739 C CA . ALA B 1 24 ? 17.344 38.094 6.082 1 90.12 24 ALA B CA 1
ATOM 2740 C C . ALA B 1 24 ? 17.312 39.594 6.461 1 90.12 24 ALA B C 1
ATOM 2742 O O . ALA B 1 24 ? 17.172 40.438 5.594 1 90.12 24 ALA B O 1
ATOM 2743 N N . GLY B 1 25 ? 17.359 39.938 7.656 1 91.56 25 GLY B N 1
ATOM 2744 C CA . GLY B 1 25 ? 17.359 41.312 8.133 1 91.56 25 GLY B CA 1
ATOM 2745 C C . GLY B 1 25 ? 15.977 41.969 8.109 1 91.56 25 GLY B C 1
ATOM 2746 O O . GLY B 1 25 ? 15.844 43.156 7.785 1 91.56 25 GLY B O 1
ATOM 2747 N N . VAL B 1 26 ? 15 41.125 8.273 1 91.69 26 VAL B N 1
ATOM 2748 C CA . VAL B 1 26 ? 13.625 41.625 8.312 1 91.69 26 VAL B CA 1
ATOM 2749 C C . VAL B 1 26 ? 12.938 41.125 9.586 1 91.69 26 VAL B C 1
ATOM 2751 O O . VAL B 1 26 ? 13.523 40.375 10.375 1 91.69 26 VAL B O 1
ATOM 2754 N N . SER B 1 27 ? 11.758 41.594 9.875 1 89 27 SER B N 1
ATOM 2755 C CA . SER B 1 27 ? 10.984 41.125 11.016 1 89 27 SER B CA 1
ATOM 2756 C C . SER B 1 27 ? 10.352 39.781 10.742 1 89 27 SER B C 1
ATOM 2758 O O . SER B 1 27 ? 10.18 39.375 9.586 1 89 27 SER B O 1
ATOM 2760 N N . HIS B 1 28 ? 9.969 39.094 11.859 1 87.69 28 HIS B N 1
ATOM 2761 C CA . HIS B 1 28 ? 9.289 37.812 11.711 1 87.69 28 HIS B CA 1
ATOM 2762 C C . HIS B 1 28 ? 7.941 37.969 11.016 1 87.69 28 HIS B C 1
ATOM 2764 O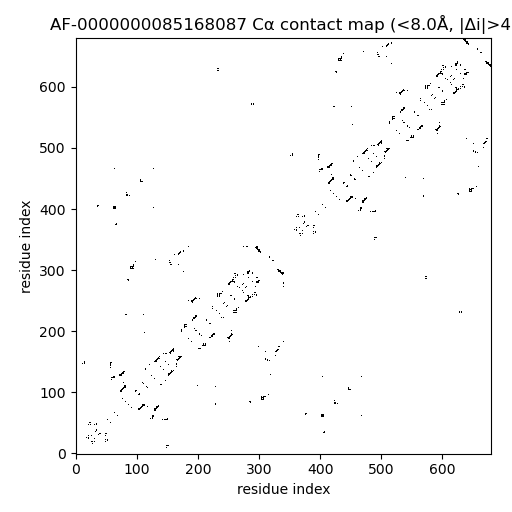 O . HIS B 1 28 ? 7.504 37.094 10.273 1 87.69 28 HIS B O 1
ATOM 2770 N N . ILE B 1 29 ? 7.344 39.094 11.109 1 83.62 29 ILE B N 1
ATOM 2771 C CA . ILE B 1 29 ? 6.074 39.406 10.469 1 83.62 29 ILE B CA 1
ATOM 2772 C C . ILE B 1 29 ? 6.273 39.5 8.953 1 83.62 29 ILE B C 1
ATOM 2774 O O . ILE B 1 29 ? 5.426 39.031 8.188 1 83.62 29 ILE B O 1
ATOM 2778 N N . THR B 1 30 ? 7.402 40.094 8.633 1 87.25 30 THR B N 1
ATOM 2779 C CA . THR B 1 30 ? 7.699 40.188 7.211 1 87.25 30 THR B CA 1
ATOM 2780 C C . THR B 1 30 ? 7.887 38.812 6.59 1 87.25 30 THR B C 1
ATOM 2782 O O . THR B 1 30 ? 7.395 38.562 5.492 1 87.25 30 THR B O 1
ATOM 2785 N N . VAL B 1 31 ? 8.562 37.938 7.297 1 86 31 VAL B N 1
ATOM 2786 C CA . VAL B 1 31 ? 8.742 36.562 6.82 1 86 31 VAL B CA 1
ATOM 2787 C C . VAL B 1 31 ? 7.383 35.875 6.684 1 86 31 VAL B C 1
ATOM 2789 O O . VAL B 1 31 ? 7.117 35.219 5.684 1 86 31 VAL B O 1
ATOM 2792 N N . SER B 1 32 ? 6.543 36.125 7.621 1 81.31 32 SER B N 1
ATOM 2793 C CA . SER B 1 32 ? 5.199 35.562 7.598 1 81.31 32 SER B CA 1
ATOM 2794 C C . SER B 1 32 ? 4.41 36.062 6.391 1 81.31 32 SER B C 1
ATOM 2796 O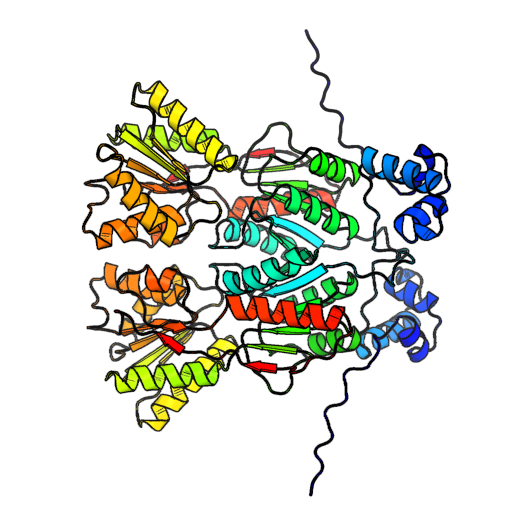 O . SER B 1 32 ? 3.721 35.281 5.727 1 81.31 32 SER B O 1
ATOM 2798 N N . ARG B 1 33 ? 4.578 37.281 6.125 1 79.69 33 ARG B N 1
ATOM 2799 C CA . ARG B 1 33 ? 3.865 37.875 4.996 1 79.69 33 ARG B CA 1
ATOM 2800 C C . ARG B 1 33 ? 4.402 37.344 3.672 1 79.69 33 ARG B C 1
ATOM 2802 O O . ARG B 1 33 ? 3.631 37.094 2.744 1 79.69 33 ARG B O 1
ATOM 2809 N N . VAL B 1 34 ? 5.699 37.188 3.615 1 79.88 34 VAL B N 1
ATOM 2810 C CA . VAL B 1 34 ? 6.301 36.656 2.398 1 79.88 34 VAL B CA 1
ATOM 2811 C C . VAL B 1 34 ? 5.754 35.25 2.131 1 79.88 34 VAL B C 1
ATOM 2813 O O . VAL B 1 34 ? 5.52 34.875 0.978 1 79.88 34 VAL B O 1
ATOM 2816 N N . ILE B 1 35 ? 5.562 34.5 3.184 1 75.56 35 ILE B N 1
ATOM 2817 C CA . ILE B 1 35 ? 5.129 33.125 3.074 1 75.56 35 ILE B CA 1
ATOM 2818 C C . ILE B 1 35 ? 3.629 33.062 2.787 1 75.56 35 ILE B C 1
ATOM 2820 O O . ILE B 1 35 ? 3.184 32.312 1.922 1 75.56 35 ILE B O 1
ATOM 2824 N N . ASN B 1 36 ? 2.863 34.031 3.398 1 71.5 36 ASN B N 1
ATOM 2825 C CA . ASN B 1 36 ? 1.412 33.875 3.412 1 71.5 36 ASN B CA 1
ATOM 2826 C C . ASN B 1 36 ? 0.731 34.844 2.465 1 71.5 36 ASN B C 1
ATOM 2828 O O . ASN B 1 36 ? -0.362 34.594 1.965 1 71.5 36 ASN B O 1
ATOM 2832 N N . SER B 1 37 ? 1.298 35.938 2.348 1 76.88 37 SER B N 1
ATOM 2833 C CA . SER B 1 37 ? 0.76 37 1.508 1 76.88 37 SER B CA 1
ATOM 2834 C C . SER B 1 37 ? 1.872 37.75 0.764 1 76.88 37 SER B C 1
ATOM 2836 O O . SER B 1 37 ? 2.059 38.938 0.943 1 76.88 37 SER B O 1
ATOM 2838 N N . PRO B 1 38 ? 2.457 37 -0.127 1 79.12 38 PRO B N 1
ATOM 2839 C CA . PRO B 1 38 ? 3.631 37.594 -0.784 1 79.12 38 PRO B CA 1
ATOM 2840 C C . PRO B 1 38 ? 3.307 38.844 -1.571 1 79.12 38 PRO B C 1
ATOM 2842 O O . PRO B 1 38 ? 4.18 39.688 -1.774 1 79.12 38 PRO B O 1
ATOM 2845 N N . GLU B 1 39 ? 2.08 38.969 -1.967 1 79.69 39 GLU B N 1
ATOM 2846 C CA . GLU B 1 39 ? 1.666 40.125 -2.75 1 79.69 39 GLU B CA 1
ATOM 2847 C C . GLU B 1 39 ? 1.727 41.406 -1.917 1 79.69 39 GLU B C 1
ATOM 2849 O O . GLU B 1 39 ? 1.743 42.5 -2.465 1 79.69 39 GLU B O 1
ATOM 2854 N N . LYS B 1 40 ? 1.81 41.219 -0.646 1 83.5 40 LYS B N 1
ATOM 2855 C CA . LYS B 1 40 ? 1.816 42.375 0.252 1 83.5 40 LYS B CA 1
ATOM 2856 C C . LYS B 1 40 ? 3.242 42.812 0.572 1 83.5 40 LYS B C 1
ATOM 2858 O O . LYS B 1 40 ? 3.449 43.75 1.328 1 83.5 40 LYS B O 1
ATOM 2863 N N . VAL B 1 41 ? 4.188 42.125 -0.024 1 85.19 41 VAL B N 1
ATOM 2864 C CA . VAL B 1 41 ? 5.594 42.406 0.252 1 85.19 41 VAL B CA 1
ATOM 2865 C C . VAL B 1 41 ? 6.293 42.844 -1.028 1 85.19 41 VAL B C 1
ATOM 2867 O O . VAL B 1 41 ? 5.977 42.375 -2.117 1 85.19 41 VAL B O 1
ATOM 2870 N N . SER B 1 42 ? 7.172 43.812 -0.942 1 90.31 42 SER B N 1
ATOM 2871 C CA . SER B 1 42 ? 7.906 44.281 -2.115 1 90.31 42 SER B CA 1
ATOM 2872 C C . SER B 1 42 ? 8.672 43.156 -2.771 1 90.31 42 SER B C 1
ATOM 2874 O O . SER B 1 42 ? 9.141 42.219 -2.088 1 90.31 42 SER B O 1
ATOM 2876 N N . PRO B 1 43 ? 8.852 43.188 -4.078 1 89.25 43 PRO B N 1
ATOM 2877 C CA . PRO B 1 43 ? 9.539 42.125 -4.793 1 89.25 43 PRO B CA 1
ATOM 2878 C C . PRO B 1 43 ? 10.969 41.906 -4.293 1 89.25 43 PRO B C 1
ATOM 2880 O O . PRO B 1 43 ? 11.422 40.75 -4.18 1 89.25 43 PRO B O 1
ATOM 2883 N N . ALA B 1 44 ? 11.625 42.938 -4.055 1 89.69 44 ALA B N 1
ATOM 2884 C CA . ALA B 1 44 ? 13.008 42.844 -3.594 1 89.69 44 ALA B CA 1
ATOM 2885 C C . ALA B 1 44 ? 13.078 42.125 -2.252 1 89.69 44 ALA B C 1
ATOM 2887 O O . ALA B 1 44 ? 13.906 41.219 -2.064 1 89.69 44 ALA B O 1
ATOM 2888 N N . THR B 1 45 ? 12.242 42.531 -1.369 1 91.5 45 THR B N 1
ATOM 2889 C CA . THR B 1 45 ? 12.203 41.906 -0.05 1 91.5 45 THR B CA 1
ATOM 2890 C C . THR B 1 45 ? 11.758 40.438 -0.152 1 91.5 45 THR B C 1
ATOM 2892 O O . THR B 1 45 ? 12.32 39.562 0.517 1 91.5 45 THR B O 1
ATOM 2895 N N . ARG B 1 46 ? 10.812 40.156 -0.902 1 91.25 46 ARG B N 1
ATOM 2896 C CA . ARG B 1 46 ? 10.312 38.812 -1.125 1 91.25 46 ARG B CA 1
ATOM 2897 C C . ARG B 1 46 ? 11.43 37.875 -1.627 1 91.25 46 ARG B C 1
ATOM 2899 O O . ARG B 1 46 ? 11.617 36.781 -1.103 1 91.25 46 ARG B O 1
ATOM 2906 N N . GLU B 1 47 ? 12.117 38.375 -2.594 1 86.81 47 GLU B N 1
ATOM 2907 C CA . GLU B 1 47 ? 13.195 37.562 -3.172 1 86.81 47 GLU B CA 1
ATOM 2908 C C . GLU B 1 47 ? 14.273 37.281 -2.137 1 86.81 47 GLU B C 1
ATOM 2910 O O . GLU B 1 47 ? 14.797 36.156 -2.076 1 86.81 47 GLU B O 1
ATOM 2915 N N . ARG B 1 48 ? 14.648 38.281 -1.424 1 87.5 48 ARG B N 1
ATOM 2916 C CA . ARG B 1 48 ? 15.664 38.125 -0.39 1 87.5 48 ARG B CA 1
ATOM 2917 C C . ARG B 1 48 ? 15.234 37.094 0.649 1 87.5 48 ARG B C 1
ATOM 2919 O O . ARG B 1 48 ? 15.992 36.188 0.979 1 87.5 48 ARG B O 1
ATOM 2926 N N . VAL B 1 49 ? 14.055 37.188 1.095 1 89.44 49 VAL B N 1
ATOM 2927 C CA . VAL B 1 49 ? 13.555 36.312 2.139 1 89.44 49 VAL B CA 1
ATOM 2928 C C . VAL B 1 49 ? 13.414 34.906 1.591 1 89.44 49 VAL B C 1
ATOM 2930 O O . VAL B 1 49 ? 13.797 33.938 2.256 1 89.44 49 VAL B O 1
ATOM 2933 N N . GLU B 1 50 ? 12.93 34.812 0.411 1 86.94 50 GLU B N 1
ATOM 2934 C CA . GLU B 1 50 ? 12.789 33.5 -0.219 1 86.94 50 GLU B CA 1
ATOM 2935 C C . GLU B 1 50 ? 14.148 32.812 -0.404 1 86.94 50 GLU B C 1
ATOM 2937 O O . GLU B 1 50 ? 14.266 31.594 -0.264 1 86.94 50 GLU B O 1
ATOM 2942 N N . ALA B 1 51 ? 15.141 33.562 -0.754 1 84.44 51 ALA B N 1
ATOM 2943 C CA . ALA B 1 51 ? 16.484 33.031 -0.888 1 84.44 51 ALA B CA 1
ATOM 2944 C C . ALA B 1 51 ? 16.984 32.438 0.431 1 84.44 51 ALA B C 1
ATOM 2946 O O . ALA B 1 51 ? 17.609 31.375 0.45 1 84.44 51 ALA B O 1
ATOM 2947 N N . PHE B 1 52 ? 16.688 33.125 1.483 1 84.69 52 PHE B N 1
ATOM 2948 C CA . PHE B 1 52 ? 17.141 32.625 2.787 1 84.69 52 PHE B CA 1
ATOM 2949 C C . PHE B 1 52 ? 16.312 31.438 3.234 1 84.69 52 PHE B C 1
ATOM 2951 O O . PHE B 1 52 ? 16.828 30.516 3.855 1 84.69 52 PHE B O 1
ATOM 2958 N N . ILE B 1 53 ? 15.07 31.438 2.885 1 79.06 53 ILE B N 1
ATOM 2959 C CA . ILE B 1 53 ? 14.227 30.281 3.17 1 79.06 53 ILE B CA 1
ATOM 2960 C C . ILE B 1 53 ? 14.797 29.031 2.486 1 79.06 53 ILE B C 1
ATOM 2962 O O . ILE B 1 53 ? 14.953 27.984 3.115 1 79.06 53 ILE B O 1
ATOM 2966 N N . ALA B 1 54 ? 15.125 29.297 1.297 1 77.44 54 ALA B N 1
ATOM 2967 C CA . ALA B 1 54 ? 15.672 28.203 0.498 1 77.44 54 ALA B CA 1
ATOM 2968 C C . ALA B 1 54 ? 17.031 27.766 1.021 1 77.44 54 ALA B C 1
ATOM 2970 O O . ALA B 1 54 ? 17.281 26.578 1.222 1 77.44 54 ALA B O 1
ATOM 2971 N N . SER B 1 55 ? 17.875 28.734 1.274 1 78.69 55 SER B N 1
ATOM 2972 C CA . SER B 1 55 ? 19.25 28.453 1.676 1 78.69 55 SER B CA 1
ATOM 2973 C C . SER B 1 55 ? 19.297 27.781 3.049 1 78.69 55 SER B C 1
ATOM 2975 O O . SER B 1 55 ? 20.156 26.938 3.311 1 78.69 55 SER B O 1
ATOM 2977 N N . MET B 1 56 ? 18.359 28.141 3.863 1 75.25 56 MET B N 1
ATOM 2978 C CA . MET B 1 56 ? 18.359 27.625 5.234 1 75.25 56 MET B CA 1
ATOM 2979 C C . MET B 1 56 ? 17.531 26.359 5.348 1 75.25 56 MET B C 1
ATOM 2981 O O . MET B 1 56 ? 17.547 25.688 6.383 1 75.25 56 MET B O 1
ATOM 2985 N N . GLY B 1 57 ? 16.844 26.078 4.289 1 71.94 57 GLY B N 1
ATOM 2986 C CA . GLY B 1 57 ? 16.016 24.875 4.285 1 71.94 57 GLY B CA 1
ATOM 2987 C C . GLY B 1 57 ? 14.797 24.984 5.176 1 71.94 57 GLY B C 1
ATOM 2988 O O . GLY B 1 57 ? 14.312 23.984 5.703 1 71.94 57 GLY B O 1
ATOM 2989 N N . TYR B 1 58 ? 14.289 26.25 5.383 1 72.38 58 TYR B N 1
ATOM 2990 C CA . TYR B 1 58 ? 13.164 26.484 6.285 1 72.38 58 TYR B CA 1
ATOM 2991 C C . TYR B 1 58 ? 11.844 26.109 5.629 1 72.38 58 TYR B C 1
ATOM 2993 O O . TYR B 1 58 ? 11.586 26.469 4.48 1 72.38 58 TYR B O 1
ATOM 3001 N N . ILE B 1 59 ? 11.117 25.281 6.305 1 61.06 59 ILE B N 1
ATOM 3002 C CA . ILE B 1 59 ? 9.742 24.984 5.914 1 61.06 59 ILE B CA 1
ATOM 3003 C C . ILE B 1 59 ? 8.773 25.531 6.957 1 61.06 59 ILE B C 1
ATOM 3005 O O . ILE B 1 59 ? 8.859 25.188 8.133 1 61.06 59 ILE B O 1
ATOM 3009 N N . PRO B 1 60 ? 7.871 26.484 6.512 1 65.12 60 PRO B N 1
ATOM 3010 C CA . PRO B 1 60 ? 6.934 27.078 7.469 1 65.12 60 PRO B CA 1
ATOM 3011 C C . PRO B 1 60 ? 6.023 26.047 8.125 1 65.12 60 PRO B C 1
ATOM 3013 O O . PRO B 1 60 ? 5.598 25.094 7.465 1 65.12 60 PRO B O 1
ATOM 3016 N N . ASN B 1 61 ? 5.871 26.109 9.539 1 62.91 61 ASN B N 1
ATOM 3017 C CA . ASN B 1 61 ? 4.883 25.312 10.266 1 62.91 61 ASN B CA 1
ATOM 3018 C C . ASN B 1 61 ? 3.463 25.812 9.984 1 62.91 61 ASN B C 1
ATOM 3020 O O . ASN B 1 61 ? 3.135 26.969 10.258 1 62.91 61 ASN B O 1
ATOM 3024 N N . LEU B 1 62 ? 2.689 25.062 9.453 1 60.66 62 LEU B N 1
ATOM 3025 C CA . LEU B 1 62 ? 1.363 25.5 9.023 1 60.66 62 LEU B CA 1
ATOM 3026 C C . LEU B 1 62 ? 0.348 25.328 10.156 1 60.66 62 LEU B C 1
ATOM 3028 O O . LEU B 1 62 ? -0.797 25.766 10.031 1 60.66 62 LEU B O 1
ATOM 3032 N N . LEU B 1 63 ? 0.73 24.609 11.18 1 58.06 63 LEU B N 1
ATOM 3033 C CA . LEU B 1 63 ? -0.177 24.406 12.297 1 58.06 63 LEU B CA 1
ATOM 3034 C C . LEU B 1 63 ? -0.123 25.594 13.266 1 58.06 63 LEU B C 1
ATOM 3036 O O . LEU B 1 63 ? 0.961 26.016 13.672 1 58.06 63 LEU B O 1
ATOM 3040 N N . ALA B 1 64 ? -0.576 26.828 12.867 1 49.81 64 ALA B N 1
ATOM 3041 C CA . ALA B 1 64 ? -0.476 28.094 13.578 1 49.81 64 ALA B CA 1
ATOM 3042 C C . ALA B 1 64 ? -0.837 27.922 15.055 1 49.81 64 ALA B C 1
ATOM 3044 O O . ALA B 1 64 ? -0.685 28.859 15.844 1 49.81 64 ALA B O 1
ATOM 3045 N N . GLY B 1 65 ? -1.79 27.156 15.375 1 42.84 65 GLY B N 1
ATOM 3046 C CA . GLY B 1 65 ? -2.246 27.531 16.703 1 42.84 65 GLY B CA 1
ATOM 3047 C C . GLY B 1 65 ? -1.156 27.438 17.766 1 42.84 65 GLY B C 1
ATOM 3048 O O . GLY B 1 65 ? -0.099 26.859 17.516 1 42.84 65 GLY B O 1
ATOM 3049 N N . GLY B 1 66 ? -1.07 28.422 18.703 1 40.81 66 GLY B N 1
ATOM 3050 C CA . GLY B 1 66 ? -0.272 28.547 19.906 1 40.81 66 GLY B CA 1
ATOM 3051 C C . GLY B 1 66 ? 0.372 27.25 20.344 1 40.81 66 GLY B C 1
ATOM 3052 O O . GLY B 1 66 ? 1.105 27.203 21.328 1 40.81 66 GLY B O 1
ATOM 3053 N N . LEU B 1 67 ? -0.099 26.031 19.875 1 39.94 67 LEU B N 1
ATOM 3054 C CA . LEU B 1 67 ? 0.186 24.75 20.516 1 39.94 67 LEU B CA 1
ATOM 3055 C C . LEU B 1 67 ? 1.427 24.109 19.922 1 39.94 67 LEU B C 1
ATOM 3057 O O . LEU B 1 67 ? 1.487 22.891 19.781 1 39.94 67 LEU B O 1
ATOM 3061 N N . ALA B 1 68 ? 2.232 24.891 19.438 1 43.44 68 ALA B N 1
ATOM 3062 C CA . ALA B 1 68 ? 3.516 24.484 18.859 1 43.44 68 ALA B CA 1
ATOM 3063 C C . ALA B 1 68 ? 4.141 23.344 19.672 1 43.44 68 ALA B C 1
ATOM 3065 O O . ALA B 1 68 ? 4.848 22.5 19.125 1 43.44 68 ALA B O 1
ATOM 3066 N N . SER B 1 69 ? 4.023 23.516 20.938 1 47.22 69 SER B N 1
ATOM 3067 C CA . SER B 1 69 ? 4.867 22.672 21.766 1 47.22 69 SER B CA 1
ATOM 3068 C C . SER B 1 69 ? 4.391 21.219 21.75 1 47.22 69 SER B C 1
ATOM 3070 O O . SER B 1 69 ? 5.086 20.328 22.234 1 47.22 69 SER B O 1
ATOM 3072 N N . ARG B 1 70 ? 3.102 20.938 21.188 1 58.41 70 ARG B N 1
ATOM 3073 C CA . ARG B 1 70 ? 2.598 19.594 21.516 1 58.41 70 ARG B CA 1
ATOM 3074 C C . ARG B 1 70 ? 2.797 18.641 20.344 1 58.41 70 ARG B C 1
ATOM 3076 O O . ARG B 1 70 ? 2.703 19.047 19.188 1 58.41 70 ARG B O 1
ATOM 3083 N N . ARG B 1 71 ? 3.379 17.484 20.641 1 72.06 71 ARG B N 1
ATOM 3084 C CA . ARG B 1 71 ? 3.473 16.328 19.766 1 72.06 71 ARG B CA 1
ATOM 3085 C C . ARG B 1 71 ? 2.156 16.094 19.031 1 72.06 71 ARG B C 1
ATOM 3087 O O . ARG B 1 71 ? 1.082 16.203 19.625 1 72.06 71 ARG B O 1
ATOM 3094 N N . THR B 1 72 ? 2.291 16.062 17.688 1 79.75 72 THR B N 1
ATOM 3095 C CA . THR B 1 72 ? 1.114 15.781 16.875 1 79.75 72 THR B CA 1
ATOM 3096 C C . THR B 1 72 ? 0.76 14.297 16.922 1 79.75 72 THR B C 1
ATOM 3098 O O . THR B 1 72 ? -0.341 13.898 16.531 1 79.75 72 THR B O 1
ATOM 3101 N N . ARG B 1 73 ? 1.723 13.461 17.391 1 88.69 73 ARG B N 1
ATOM 3102 C CA . ARG B 1 73 ? 1.61 12 17.438 1 88.69 73 ARG B CA 1
ATOM 3103 C C . ARG B 1 73 ? 1.339 11.438 16.047 1 88.69 73 ARG B C 1
ATOM 3105 O O . ARG B 1 73 ? 0.483 10.57 15.875 1 88.69 73 ARG B O 1
ATOM 3112 N N . ILE B 1 74 ? 1.993 12.07 15.055 1 92.25 74 ILE B N 1
ATOM 3113 C CA . ILE B 1 74 ? 1.928 11.602 13.672 1 92.25 74 ILE B CA 1
ATOM 3114 C C . ILE B 1 74 ? 3.332 11.273 13.172 1 92.25 74 ILE B C 1
ATOM 3116 O O . ILE B 1 74 ? 4.262 12.062 13.359 1 92.25 74 ILE B O 1
ATOM 3120 N N . VAL B 1 75 ? 3.416 10.094 12.656 1 96.56 75 VAL B N 1
ATOM 3121 C CA . VAL B 1 75 ? 4.609 9.695 11.922 1 96.56 75 VAL B CA 1
ATOM 3122 C C . VAL B 1 75 ? 4.258 9.484 10.445 1 96.56 75 VAL B C 1
ATOM 3124 O O . VAL B 1 75 ? 3.201 8.93 10.133 1 96.56 75 VAL B O 1
ATOM 3127 N N . ALA B 1 76 ? 5.109 9.969 9.555 1 97.44 76 ALA B N 1
ATOM 3128 C CA . ALA B 1 76 ? 4.895 9.75 8.133 1 97.44 76 ALA B CA 1
ATOM 3129 C C . ALA B 1 76 ? 5.938 8.797 7.559 1 97.44 76 ALA B C 1
ATOM 3131 O O . ALA B 1 76 ? 7.102 8.82 7.973 1 97.44 76 ALA B O 1
ATOM 3132 N N . ALA B 1 77 ? 5.477 7.973 6.711 1 98.12 77 ALA B N 1
ATOM 3133 C CA . ALA B 1 77 ? 6.379 7.105 5.953 1 98.12 77 ALA B CA 1
ATOM 3134 C C . ALA B 1 77 ? 6.27 7.375 4.457 1 98.12 77 ALA B C 1
ATOM 3136 O O . ALA B 1 77 ? 5.168 7.516 3.922 1 98.12 77 ALA B O 1
ATOM 3137 N N . ILE B 1 78 ? 7.395 7.535 3.809 1 97.5 78 ILE B N 1
ATOM 3138 C CA . ILE B 1 78 ? 7.465 7.73 2.365 1 97.5 78 ILE B CA 1
ATOM 3139 C C . ILE B 1 78 ? 8.055 6.488 1.703 1 97.5 78 ILE B C 1
ATOM 3141 O O . ILE B 1 78 ? 9.172 6.074 2.027 1 97.5 78 ILE B O 1
ATOM 3145 N N . VAL B 1 79 ? 7.254 5.879 0.824 1 95.25 79 VAL B N 1
ATOM 3146 C CA . VAL B 1 79 ? 7.676 4.656 0.147 1 95.25 79 VAL B CA 1
ATOM 3147 C C . VAL B 1 79 ? 7.645 4.863 -1.365 1 95.25 79 VAL B C 1
ATOM 3149 O O . VAL B 1 79 ? 6.863 5.676 -1.87 1 95.25 79 VAL B O 1
ATOM 3152 N N . PRO B 1 80 ? 8.508 4.121 -2.117 1 92.31 80 PRO B N 1
ATOM 3153 C CA . PRO B 1 80 ? 8.5 4.25 -3.576 1 92.31 80 PRO B CA 1
ATOM 3154 C C . PRO B 1 80 ? 7.188 3.779 -4.203 1 92.31 80 PRO B C 1
ATOM 3156 O O . PRO B 1 80 ? 6.734 4.352 -5.195 1 92.31 80 PRO B O 1
ATOM 3159 N N . THR B 1 81 ? 6.637 2.756 -3.602 1 87.88 81 THR B N 1
ATOM 3160 C CA . THR B 1 81 ? 5.402 2.211 -4.152 1 87.88 81 THR B CA 1
ATOM 3161 C C . THR B 1 81 ? 4.586 1.517 -3.064 1 87.88 81 THR B C 1
ATOM 3163 O O . THR B 1 81 ? 5.145 1.012 -2.09 1 87.88 81 THR B O 1
ATOM 3166 N N . ILE B 1 82 ? 3.311 1.546 -3.248 1 84.88 82 ILE B N 1
ATOM 3167 C CA . ILE B 1 82 ? 2.436 0.784 -2.365 1 84.88 82 ILE B CA 1
ATOM 3168 C C . ILE B 1 82 ? 1.871 -0.423 -3.111 1 84.88 82 ILE B C 1
ATOM 3170 O O . ILE B 1 82 ? 1.088 -1.195 -2.555 1 84.88 82 ILE B O 1
ATOM 3174 N N . SER B 1 83 ? 2.359 -0.594 -4.289 1 77.44 83 SER B N 1
ATOM 3175 C CA . SER B 1 83 ? 1.876 -1.694 -5.117 1 77.44 83 SER B CA 1
ATOM 3176 C C . SER B 1 83 ? 2.596 -2.996 -4.781 1 77.44 83 SER B C 1
ATOM 3178 O O . SER B 1 83 ? 3.764 -2.982 -4.391 1 77.44 83 SER B O 1
ATOM 3180 N N . HIS B 1 84 ? 1.92 -4.055 -4.738 1 71.25 84 HIS B N 1
ATOM 3181 C CA . HIS B 1 84 ? 2.359 -5.445 -4.691 1 71.25 84 HIS B CA 1
ATOM 3182 C C . HIS B 1 84 ? 3.121 -5.742 -3.406 1 71.25 84 HIS B C 1
ATOM 3184 O O . HIS B 1 84 ? 4.055 -6.547 -3.406 1 71.25 84 HIS B O 1
ATOM 3190 N N . SER B 1 85 ? 2.967 -5.047 -2.457 1 73.19 85 SER B N 1
ATOM 3191 C CA . SER B 1 85 ? 3.301 -5.395 -1.079 1 73.19 85 SER B CA 1
ATOM 3192 C C . SER B 1 85 ? 4.809 -5.344 -0.847 1 73.19 85 SER B C 1
ATOM 3194 O O . SER B 1 85 ? 5.32 -5.996 0.064 1 73.19 85 SER B O 1
ATOM 3196 N N . ILE B 1 86 ? 5.52 -4.707 -1.639 1 81.56 86 ILE B N 1
ATOM 3197 C CA . ILE B 1 86 ? 6.969 -4.734 -1.477 1 81.56 86 ILE B CA 1
ATOM 3198 C C . ILE B 1 86 ? 7.344 -4.191 -0.099 1 81.56 86 ILE B C 1
ATOM 3200 O O . ILE B 1 86 ? 8.125 -4.816 0.628 1 81.56 86 ILE B O 1
ATOM 3204 N N . PHE B 1 87 ? 6.676 -3.152 0.291 1 91.62 87 PHE B N 1
ATOM 3205 C CA . PHE B 1 87 ? 7.051 -2.492 1.535 1 91.62 87 PHE B CA 1
ATOM 3206 C C . PHE B 1 87 ? 5.992 -2.711 2.607 1 91.62 87 PHE B C 1
ATOM 3208 O O . PHE B 1 87 ? 6.051 -2.107 3.682 1 91.62 87 PHE B O 1
ATOM 3215 N N . ALA B 1 88 ? 5.078 -3.594 2.334 1 89.44 88 ALA B N 1
ATOM 3216 C CA . ALA B 1 88 ? 3.9 -3.754 3.184 1 89.44 88 ALA B CA 1
ATOM 3217 C C . ALA B 1 88 ? 4.289 -4.246 4.574 1 89.44 88 ALA B C 1
ATOM 3219 O O . ALA B 1 88 ? 3.756 -3.773 5.578 1 89.44 88 ALA B O 1
ATOM 3220 N N . GLU B 1 89 ? 5.211 -5.191 4.625 1 91.81 89 GLU B N 1
ATOM 3221 C CA . GLU B 1 89 ? 5.59 -5.762 5.914 1 91.81 89 GLU B CA 1
ATOM 3222 C C . GLU B 1 89 ? 6.316 -4.73 6.777 1 91.81 89 GLU B C 1
ATOM 3224 O O . GLU B 1 89 ? 6.156 -4.715 8 1 91.81 89 GLU B O 1
ATOM 3229 N N . THR B 1 90 ? 7.109 -3.895 6.141 1 96.31 90 THR B N 1
ATOM 3230 C CA . THR B 1 90 ? 7.75 -2.809 6.875 1 96.31 90 THR B CA 1
ATOM 3231 C C . THR B 1 90 ? 6.707 -1.849 7.441 1 96.31 90 THR B C 1
ATOM 3233 O O . THR B 1 90 ? 6.773 -1.469 8.609 1 96.31 90 THR B O 1
ATOM 3236 N N . LEU B 1 91 ? 5.766 -1.503 6.629 1 94.62 91 LEU B N 1
ATOM 3237 C CA . LEU B 1 91 ? 4.715 -0.58 7.047 1 94.62 91 LEU B CA 1
ATOM 3238 C C . LEU B 1 91 ? 3.854 -1.198 8.141 1 94.62 91 LEU B C 1
ATOM 3240 O O . LEU B 1 91 ? 3.395 -0.497 9.047 1 94.62 91 LEU B O 1
ATOM 3244 N N . ARG B 1 92 ? 3.672 -2.475 8.039 1 91.5 92 ARG B N 1
ATOM 3245 C CA . ARG B 1 92 ? 2.93 -3.172 9.078 1 91.5 92 ARG B CA 1
ATOM 3246 C C . ARG B 1 92 ? 3.664 -3.098 10.414 1 91.5 92 ARG B C 1
ATOM 3248 O O . ARG B 1 92 ? 3.061 -2.795 11.445 1 91.5 92 ARG B O 1
ATOM 3255 N N . GLY B 1 93 ? 4.934 -3.406 10.398 1 95 93 GLY B N 1
ATOM 3256 C CA . GLY B 1 93 ? 5.727 -3.295 11.617 1 95 93 GLY B CA 1
ATOM 3257 C C . GLY B 1 93 ? 5.719 -1.899 12.211 1 95 93 GLY B C 1
ATOM 3258 O O . GLY B 1 93 ? 5.555 -1.735 13.422 1 95 93 GLY B O 1
ATOM 3259 N N . LEU B 1 94 ? 5.84 -0.889 11.32 1 96.81 94 LEU B N 1
ATOM 3260 C CA . LEU B 1 94 ? 5.789 0.509 11.742 1 96.81 94 LEU B CA 1
ATOM 3261 C C . LEU B 1 94 ? 4.457 0.827 12.414 1 96.81 94 LEU B C 1
ATOM 3263 O O . LEU B 1 94 ? 4.434 1.377 13.516 1 96.81 94 LEU B O 1
ATOM 3267 N N . SER B 1 95 ? 3.459 0.454 11.773 1 93.94 95 SER B N 1
ATOM 3268 C CA . SER B 1 95 ? 2.109 0.774 12.234 1 93.94 95 SER B CA 1
ATOM 3269 C C . SER B 1 95 ? 1.796 0.09 13.555 1 93.94 95 SER B C 1
ATOM 3271 O O . SER B 1 95 ? 1.259 0.716 14.477 1 93.94 95 SER B O 1
ATOM 3273 N N . GLU B 1 96 ? 2.092 -1.178 13.664 1 92.06 96 GLU B N 1
ATOM 3274 C CA . GLU B 1 96 ? 1.811 -1.951 14.875 1 92.06 96 GLU B CA 1
ATOM 3275 C C . GLU B 1 96 ? 2.447 -1.309 16.109 1 92.06 96 GLU B C 1
ATOM 3277 O O . GLU B 1 96 ? 1.782 -1.109 17.125 1 92.06 96 GLU B O 1
ATOM 3282 N N . GLN B 1 97 ? 3.635 -0.941 15.93 1 94.62 97 GLN B N 1
ATOM 3283 C CA . GLN B 1 97 ? 4.371 -0.384 17.062 1 94.62 97 GLN B CA 1
ATOM 3284 C C . GLN B 1 97 ? 3.92 1.042 17.359 1 94.62 97 GLN B C 1
ATOM 3286 O O . GLN B 1 97 ? 3.766 1.416 18.516 1 94.62 97 GLN B O 1
ATOM 3291 N N . LEU B 1 98 ? 3.676 1.829 16.375 1 94.81 98 LEU B N 1
ATOM 3292 C CA . LEU B 1 98 ? 3.297 3.227 16.562 1 94.81 98 LEU B CA 1
ATOM 3293 C C . LEU B 1 98 ? 1.88 3.34 17.109 1 94.81 98 LEU B C 1
ATOM 3295 O O . LEU B 1 98 ? 1.62 4.145 18 1 94.81 98 LEU B O 1
ATOM 3299 N N . CYS B 1 99 ? 1.06 2.529 16.609 1 88.31 99 CYS B N 1
ATOM 3300 C CA . CYS B 1 99 ? -0.333 2.58 17.031 1 88.31 99 CYS B CA 1
ATOM 3301 C C . CYS B 1 99 ? -0.465 2.201 18.5 1 88.31 99 CYS B C 1
ATOM 3303 O O . CYS B 1 99 ? -1.28 2.775 19.234 1 88.31 99 CYS B O 1
ATOM 3305 N N . MET B 1 100 ? 0.328 1.261 18.906 1 89.69 100 MET B N 1
ATOM 3306 C CA . MET B 1 100 ? 0.318 0.833 20.312 1 89.69 100 MET B CA 1
ATOM 3307 C C . MET B 1 100 ? 0.683 1.988 21.234 1 89.69 100 MET B C 1
ATOM 3309 O O . MET B 1 100 ? 0.264 2.016 22.391 1 89.69 100 MET B O 1
ATOM 3313 N N . GLN B 1 101 ? 1.341 2.936 20.672 1 90.44 101 GLN B N 1
ATOM 3314 C CA . GLN B 1 101 ? 1.797 4.062 21.469 1 90.44 101 GLN B CA 1
ATOM 3315 C C . GLN B 1 101 ? 0.98 5.316 21.172 1 90.44 101 GLN B C 1
ATOM 3317 O O . GLN B 1 101 ? 1.387 6.426 21.531 1 90.44 101 GLN B O 1
ATOM 3322 N N . GLY B 1 102 ? -0.117 5.105 20.453 1 87.06 102 GLY B N 1
ATOM 3323 C CA . GLY B 1 102 ? -1.055 6.195 20.219 1 87.06 102 GLY B CA 1
ATOM 3324 C C . GLY B 1 102 ? -0.674 7.074 19.047 1 87.06 102 GLY B C 1
ATOM 3325 O O . GLY B 1 102 ? -1.191 8.188 18.906 1 87.06 102 GLY B O 1
ATOM 3326 N N . TYR B 1 103 ? 0.304 6.652 18.219 1 91.56 103 TYR B N 1
ATOM 3327 C CA . TYR B 1 103 ? 0.693 7.406 17.031 1 91.56 103 TYR B CA 1
ATOM 3328 C C . TYR B 1 103 ? -0.099 6.949 15.805 1 91.56 103 TYR B C 1
ATOM 3330 O O . TYR B 1 103 ? -0.452 5.773 15.695 1 91.56 103 TYR B O 1
ATOM 3338 N N . GLN B 1 104 ? -0.32 7.953 14.938 1 90.5 104 GLN B N 1
ATOM 3339 C CA . GLN B 1 104 ? -0.903 7.656 13.633 1 90.5 104 GLN B CA 1
ATOM 3340 C C . GLN B 1 104 ? 0.164 7.641 12.547 1 90.5 104 GLN B C 1
ATOM 3342 O O . GLN B 1 104 ? 1.088 8.453 12.562 1 90.5 104 GLN B O 1
ATOM 3347 N N . LEU B 1 105 ? -0.048 6.695 11.648 1 94.88 105 LEU B N 1
ATOM 3348 C CA . LEU B 1 105 ? 0.88 6.59 10.531 1 94.88 105 LEU B CA 1
ATOM 3349 C C . LEU B 1 105 ? 0.24 7.105 9.25 1 94.88 105 LEU B C 1
ATOM 3351 O O . LEU B 1 105 ? -0.833 6.641 8.852 1 94.88 105 LEU B O 1
ATOM 3355 N N . LEU B 1 106 ? 0.888 8.102 8.617 1 95.06 106 LEU B N 1
ATOM 3356 C CA . LEU B 1 106 ? 0.506 8.586 7.293 1 95.06 106 LEU B CA 1
ATOM 3357 C C . LEU B 1 106 ? 1.52 8.148 6.238 1 95.06 106 LEU B C 1
ATOM 3359 O O . LEU B 1 106 ? 2.707 8.008 6.539 1 95.06 106 LEU B O 1
ATOM 3363 N N . LEU B 1 107 ? 0.953 7.98 5.039 1 95.19 107 LEU B N 1
ATOM 3364 C CA . LEU B 1 107 ? 1.828 7.449 4 1 95.19 107 LEU B CA 1
ATOM 3365 C C . LEU B 1 107 ? 1.847 8.367 2.785 1 95.19 107 LEU B C 1
ATOM 3367 O O . LEU B 1 107 ? 0.837 9 2.461 1 95.19 107 LEU B O 1
ATOM 3371 N N . GLY B 1 108 ? 3.025 8.461 2.178 1 94.5 108 GLY B N 1
ATOM 3372 C CA . GLY B 1 108 ? 3.205 9.039 0.854 1 94.5 108 GLY B CA 1
ATOM 3373 C C . GLY B 1 108 ? 3.982 8.133 -0.088 1 94.5 108 GLY B C 1
ATOM 3374 O O . GLY B 1 108 ? 4.93 7.465 0.327 1 94.5 108 GLY B O 1
ATOM 3375 N N . GLN B 1 109 ? 3.562 8.133 -1.314 1 92.19 109 GLN B N 1
ATOM 3376 C CA . GLN B 1 109 ? 4.25 7.344 -2.33 1 92.19 109 GLN B CA 1
ATOM 3377 C C . GLN B 1 109 ? 4.945 8.242 -3.35 1 92.19 109 GLN B C 1
ATOM 3379 O O . GLN B 1 109 ? 4.391 9.258 -3.768 1 92.19 109 GLN B O 1
ATOM 3384 N N . THR B 1 110 ? 6.156 7.809 -3.812 1 92.06 110 THR B N 1
ATOM 3385 C CA . THR B 1 110 ? 6.941 8.703 -4.656 1 92.06 110 THR B CA 1
ATOM 3386 C C . THR B 1 110 ? 6.988 8.188 -6.09 1 92.06 110 THR B C 1
ATOM 3388 O O . THR B 1 110 ? 7.402 8.914 -7 1 92.06 110 THR B O 1
ATOM 3391 N N . ASN B 1 111 ? 6.625 6.898 -6.293 1 87.19 111 ASN B N 1
ATOM 3392 C CA . ASN B 1 111 ? 6.84 6.238 -7.578 1 87.19 111 ASN B CA 1
ATOM 3393 C C . ASN B 1 111 ? 8.289 6.379 -8.047 1 87.19 111 ASN B C 1
ATOM 3395 O O . ASN B 1 111 ? 8.539 6.664 -9.219 1 87.19 111 ASN B O 1
ATOM 3399 N N . TYR B 1 112 ? 9.211 6.418 -7.133 1 88.56 112 TYR B N 1
ATOM 3400 C CA . TYR B 1 112 ? 10.656 6.422 -7.348 1 88.56 112 TYR B CA 1
ATOM 3401 C C . TYR B 1 112 ? 11.117 7.77 -7.895 1 88.56 112 TYR B C 1
ATOM 3403 O O . TYR B 1 112 ? 12.203 7.871 -8.469 1 88.56 112 TYR B O 1
ATOM 3411 N N . SER B 1 113 ? 10.328 8.789 -7.668 1 90.81 113 SER B N 1
ATOM 3412 C CA . SER B 1 113 ? 10.688 10.141 -8.086 1 90.81 113 SER B CA 1
ATOM 3413 C C . SER B 1 113 ? 11.344 10.914 -6.949 1 90.81 113 SER B C 1
ATOM 3415 O O . SER B 1 113 ? 10.75 11.086 -5.883 1 90.81 113 SER B O 1
ATOM 3417 N N . GLU B 1 114 ? 12.5 11.43 -7.242 1 91.94 114 GLU B N 1
ATOM 3418 C CA . GLU B 1 114 ? 13.188 12.25 -6.258 1 91.94 114 GLU B CA 1
ATOM 3419 C C . GLU B 1 114 ? 12.43 13.547 -5.984 1 91.94 114 GLU B C 1
ATOM 3421 O O . GLU B 1 114 ? 12.375 14.016 -4.848 1 91.94 114 GLU B O 1
ATOM 3426 N N . GLU B 1 115 ? 11.898 14.07 -7.016 1 90.62 115 GLU B N 1
ATOM 3427 C CA . GLU B 1 115 ? 11.117 15.297 -6.891 1 90.62 115 GLU B CA 1
ATOM 3428 C C . GLU B 1 115 ? 9.883 15.078 -6.031 1 90.62 115 GLU B C 1
ATOM 3430 O O . GLU B 1 115 ? 9.555 15.906 -5.18 1 90.62 115 GLU B O 1
ATOM 3435 N N . ALA B 1 116 ? 9.25 13.953 -6.258 1 91.75 116 ALA B N 1
ATOM 3436 C CA . ALA B 1 116 ? 8.07 13.633 -5.461 1 91.75 116 ALA B CA 1
ATOM 3437 C C . ALA B 1 116 ? 8.438 13.453 -3.992 1 91.75 116 ALA B C 1
ATOM 3439 O O . ALA B 1 116 ? 7.684 13.859 -3.104 1 91.75 116 ALA B O 1
ATOM 3440 N N . GLU B 1 117 ? 9.562 12.875 -3.771 1 95.31 117 GLU B N 1
ATOM 3441 C CA . GLU B 1 117 ? 10.023 12.695 -2.396 1 95.31 117 GLU B CA 1
ATOM 3442 C C . GLU B 1 117 ? 10.234 14.031 -1.702 1 95.31 117 GLU B C 1
ATOM 3444 O O . GLU B 1 117 ? 9.797 14.227 -0.568 1 95.31 117 GLU B O 1
ATOM 3449 N N . THR B 1 118 ? 10.906 14.945 -2.412 1 92.19 118 THR B N 1
ATOM 3450 C CA . THR B 1 118 ? 11.148 16.281 -1.856 1 92.19 118 THR B CA 1
ATOM 3451 C C . THR B 1 118 ? 9.828 16.969 -1.526 1 92.19 118 THR B C 1
ATOM 3453 O O . THR B 1 118 ? 9.68 17.531 -0.44 1 92.19 118 THR B O 1
ATOM 3456 N N . GLY B 1 119 ? 8.953 16.859 -2.441 1 89.06 119 GLY B N 1
ATOM 3457 C CA . GLY B 1 119 ? 7.645 17.469 -2.223 1 89.06 119 GLY B CA 1
ATOM 3458 C C . GLY B 1 119 ? 6.922 16.906 -1.014 1 89.06 119 GLY B C 1
ATOM 3459 O O . GLY B 1 119 ? 6.363 17.656 -0.213 1 89.06 119 GLY B O 1
ATOM 3460 N N . LEU B 1 120 ? 6.922 15.625 -0.847 1 93.06 120 LEU B N 1
ATOM 3461 C CA . LEU B 1 120 ? 6.254 14.977 0.274 1 93.06 120 LEU B CA 1
ATOM 3462 C C . LEU B 1 120 ? 6.926 15.336 1.594 1 93.06 120 LEU B C 1
ATOM 3464 O O . LEU B 1 120 ? 6.246 15.562 2.6 1 93.06 120 LEU B O 1
ATOM 3468 N N . VAL B 1 121 ? 8.234 15.375 1.542 1 93.19 121 VAL B N 1
ATOM 3469 C CA . VAL B 1 121 ? 8.984 15.758 2.732 1 93.19 121 VAL B CA 1
ATOM 3470 C C . VAL B 1 121 ? 8.562 17.156 3.172 1 93.19 121 VAL B C 1
ATOM 3472 O O . VAL B 1 121 ? 8.297 17.391 4.355 1 93.19 121 VAL B O 1
ATOM 3475 N N . GLU B 1 122 ? 8.461 18.078 2.275 1 85.31 122 GLU B N 1
ATOM 3476 C CA . GLU B 1 122 ? 8.062 19.453 2.58 1 85.31 122 GLU B CA 1
ATOM 3477 C C . GLU B 1 122 ? 6.645 19.5 3.146 1 85.31 122 GLU B C 1
ATOM 3479 O O . GLU B 1 122 ? 6.375 20.234 4.098 1 85.31 122 GLU B O 1
ATOM 3484 N N . VAL B 1 123 ? 5.816 18.672 2.59 1 85.75 123 VAL B N 1
ATOM 3485 C CA . VAL B 1 123 ? 4.43 18.609 3.043 1 85.75 123 VAL B CA 1
ATOM 3486 C C . VAL B 1 123 ? 4.379 18.125 4.488 1 85.75 123 VAL B C 1
ATOM 3488 O O . VAL B 1 123 ? 3.707 18.734 5.332 1 85.75 123 VAL B O 1
ATOM 3491 N N . PHE B 1 124 ? 5.066 17.094 4.832 1 90.69 124 PHE B N 1
ATOM 3492 C CA . PHE B 1 124 ? 5.008 16.484 6.152 1 90.69 124 PHE B CA 1
ATOM 3493 C C . PHE B 1 124 ? 5.66 17.391 7.195 1 90.69 124 PHE B C 1
ATOM 3495 O O . PHE B 1 124 ? 5.168 17.5 8.32 1 90.69 124 PHE B O 1
ATOM 3502 N N . ILE B 1 125 ? 6.758 18.016 6.805 1 83.88 125 ILE B N 1
ATOM 3503 C CA . ILE B 1 125 ? 7.398 18.969 7.711 1 83.88 125 ILE B CA 1
ATOM 3504 C C . ILE B 1 125 ? 6.449 20.125 8.008 1 83.88 125 ILE B C 1
ATOM 3506 O O . ILE B 1 125 ? 6.281 20.516 9.164 1 83.88 125 ILE B O 1
ATOM 3510 N N . GLY B 1 126 ? 5.855 20.656 6.961 1 78 126 GLY B N 1
ATOM 3511 C CA . GLY B 1 126 ? 4.93 21.766 7.105 1 78 126 GLY B CA 1
ATOM 3512 C C . GLY B 1 126 ? 3.74 21.438 7.992 1 78 126 GLY B C 1
ATOM 3513 O O . GLY B 1 126 ? 3.119 22.344 8.562 1 78 126 GLY B O 1
ATOM 3514 N N . ARG B 1 127 ? 3.512 20.172 8.117 1 80.69 127 ARG B N 1
ATOM 3515 C CA . ARG B 1 127 ? 2.363 19.75 8.914 1 80.69 127 ARG B CA 1
ATOM 3516 C C . ARG B 1 127 ? 2.807 19.188 10.258 1 80.69 127 ARG B C 1
ATOM 3518 O O . ARG B 1 127 ? 2.018 18.547 10.961 1 80.69 127 ARG B O 1
ATOM 3525 N N . ARG B 1 128 ? 4.02 19.234 10.555 1 81.75 128 ARG B N 1
ATOM 3526 C CA . ARG B 1 128 ? 4.633 18.984 11.852 1 81.75 128 ARG B CA 1
ATOM 3527 C C . ARG B 1 128 ? 4.465 17.531 12.258 1 81.75 128 ARG B C 1
ATOM 3529 O O . ARG B 1 128 ? 4.043 17.234 13.383 1 81.75 128 ARG B O 1
ATOM 3536 N N . VAL B 1 129 ? 4.73 16.688 11.359 1 89.81 129 VAL B N 1
ATOM 3537 C CA . VAL B 1 129 ? 4.816 15.297 11.812 1 89.81 129 VAL B CA 1
ATOM 3538 C C . VAL B 1 129 ? 5.938 15.156 12.836 1 89.81 129 VAL B C 1
ATOM 3540 O O . VAL B 1 129 ? 6.906 15.914 12.812 1 89.81 129 VAL B O 1
ATOM 3543 N N . ASP B 1 130 ? 5.754 14.219 13.734 1 92.25 130 ASP B N 1
ATOM 3544 C CA . ASP B 1 130 ? 6.738 14.039 14.797 1 92.25 130 ASP B CA 1
ATOM 3545 C C . ASP B 1 130 ? 7.969 13.297 14.289 1 92.25 130 ASP B C 1
ATOM 3547 O O . ASP B 1 130 ? 9.055 13.414 14.852 1 92.25 130 ASP B O 1
ATOM 3551 N N . GLY B 1 131 ? 7.836 12.547 13.289 1 95.94 131 GLY B N 1
ATOM 3552 C CA . GLY B 1 131 ? 8.922 11.766 12.719 1 95.94 131 GLY B CA 1
ATOM 3553 C C . GLY B 1 131 ? 8.648 11.312 11.297 1 95.94 131 GLY B C 1
ATOM 3554 O O . GLY B 1 131 ? 7.5 11.312 10.852 1 95.94 131 GLY B O 1
ATOM 3555 N N . LEU B 1 132 ? 9.766 11.016 10.586 1 97.5 132 LEU B N 1
ATOM 3556 C CA . LEU B 1 132 ? 9.68 10.578 9.195 1 97.5 132 LEU B CA 1
ATOM 3557 C C . LEU B 1 132 ? 10.453 9.281 8.984 1 97.5 132 LEU B C 1
ATOM 3559 O O . LEU B 1 132 ? 11.547 9.117 9.523 1 97.5 132 LEU B O 1
ATOM 3563 N N . VAL B 1 133 ? 9.836 8.406 8.266 1 98.69 133 VAL B N 1
ATOM 3564 C CA . VAL B 1 133 ? 10.508 7.195 7.801 1 98.69 133 VAL B CA 1
ATOM 3565 C C . VAL B 1 133 ? 10.688 7.254 6.285 1 98.69 133 VAL B C 1
ATOM 3567 O O . VAL B 1 133 ? 9.719 7.438 5.543 1 98.69 133 VAL B O 1
ATOM 3570 N N . LEU B 1 134 ? 11.93 7.129 5.82 1 98.44 134 LEU B N 1
ATOM 3571 C CA . LEU B 1 134 ? 12.258 7.168 4.398 1 98.44 134 LEU B CA 1
ATOM 3572 C C . LEU B 1 134 ? 12.742 5.805 3.912 1 98.44 134 LEU B C 1
ATOM 3574 O O . LEU B 1 134 ? 13.336 5.043 4.676 1 98.44 134 LEU B O 1
ATOM 3578 N N . THR B 1 135 ? 12.516 5.547 2.631 1 97.75 135 THR B N 1
ATOM 3579 C CA . THR B 1 135 ? 13.023 4.328 2.008 1 97.75 135 THR B CA 1
ATOM 3580 C C . THR B 1 135 ? 14.281 4.617 1.195 1 97.75 135 THR B C 1
ATOM 3582 O O . THR B 1 135 ? 14.25 5.414 0.255 1 97.75 135 THR B O 1
ATOM 3585 N N . GLY B 1 136 ? 15.328 3.973 1.52 1 97.44 136 GLY B N 1
ATOM 3586 C CA . GLY B 1 136 ? 16.609 4.199 0.871 1 97.44 136 GLY B CA 1
ATOM 3587 C C . GLY B 1 136 ? 17.469 5.234 1.576 1 97.44 136 GLY B C 1
ATOM 3588 O O . GLY B 1 136 ? 17.047 5.82 2.574 1 97.44 136 GLY B O 1
ATOM 3589 N N . VAL B 1 137 ? 18.703 5.488 1.04 1 97.75 137 VAL B N 1
ATOM 3590 C CA . VAL B 1 137 ? 19.641 6.41 1.666 1 97.75 137 VAL B CA 1
ATOM 3591 C C . VAL B 1 137 ? 20.078 7.473 0.657 1 97.75 137 VAL B C 1
ATOM 3593 O O . VAL B 1 137 ? 20.844 8.375 0.99 1 97.75 137 VAL B O 1
ATOM 3596 N N . GLN B 1 138 ? 19.672 7.277 -0.556 1 95.88 138 GLN B N 1
ATOM 3597 C CA . GLN B 1 138 ? 19.953 8.273 -1.578 1 95.88 138 GLN B CA 1
ATOM 3598 C C . GLN B 1 138 ? 18.812 9.281 -1.701 1 95.88 138 GLN B C 1
ATOM 3600 O O . GLN B 1 138 ? 17.719 8.93 -2.123 1 95.88 138 GLN B O 1
ATOM 3605 N N . HIS B 1 139 ? 19.094 10.461 -1.315 1 96.38 139 HIS B N 1
ATOM 3606 C CA . HIS B 1 139 ? 18.141 11.562 -1.366 1 96.38 139 HIS B CA 1
ATOM 3607 C C . HIS B 1 139 ? 18.75 12.789 -2.037 1 96.38 139 HIS B C 1
ATOM 3609 O O . HIS B 1 139 ? 19.984 12.938 -2.066 1 96.38 139 HIS B O 1
ATOM 3615 N N . SER B 1 140 ? 17.891 13.633 -2.592 1 94.75 140 SER B N 1
ATOM 3616 C CA . SER B 1 140 ? 18.406 14.859 -3.195 1 94.75 140 SER B CA 1
ATOM 3617 C C . SER B 1 140 ? 19.047 15.766 -2.148 1 94.75 140 SER B C 1
ATOM 3619 O O . SER B 1 140 ? 18.703 15.688 -0.964 1 94.75 140 SER B O 1
ATOM 3621 N N . PRO B 1 141 ? 19.922 16.641 -2.584 1 92.81 141 PRO B N 1
ATOM 3622 C CA . PRO B 1 141 ? 20.484 17.609 -1.65 1 92.81 141 PRO B CA 1
ATOM 3623 C C . PRO B 1 141 ? 19.422 18.484 -0.988 1 92.81 141 PRO B C 1
ATOM 3625 O O . PRO B 1 141 ? 19.531 18.797 0.199 1 92.81 141 PRO B O 1
ATOM 3628 N N . MET B 1 142 ? 18.453 18.781 -1.746 1 87.94 142 MET B N 1
ATOM 3629 C CA . MET B 1 142 ? 17.359 19.594 -1.223 1 87.94 142 MET B CA 1
ATOM 3630 C C . MET B 1 142 ? 16.625 18.859 -0.115 1 87.94 142 MET B C 1
ATOM 3632 O O . MET B 1 142 ? 16.328 19.438 0.932 1 87.94 142 MET B O 1
ATOM 3636 N N . THR B 1 143 ? 16.312 17.594 -0.365 1 93 143 THR B N 1
ATOM 3637 C CA . THR B 1 143 ? 15.641 16.781 0.642 1 93 143 THR B CA 1
ATOM 3638 C C . THR B 1 143 ? 16.469 16.734 1.928 1 93 143 THR B C 1
ATOM 3640 O O . THR B 1 143 ? 15.938 16.953 3.02 1 93 143 THR B O 1
ATOM 3643 N N . ARG B 1 144 ? 17.688 16.5 1.84 1 92.88 144 ARG B N 1
ATOM 3644 C CA . ARG B 1 144 ? 18.578 16.406 2.99 1 92.88 144 ARG B CA 1
ATOM 3645 C C . ARG B 1 144 ? 18.625 17.734 3.754 1 92.88 144 ARG B C 1
ATOM 3647 O O . ARG B 1 144 ? 18.562 17.75 4.984 1 92.88 144 ARG B O 1
ATOM 3654 N N . GLN B 1 145 ? 18.734 18.781 3.021 1 85.25 145 GLN B N 1
ATOM 3655 C CA . GLN B 1 145 ? 18.797 20.109 3.625 1 85.25 145 GLN B CA 1
ATOM 3656 C C . GLN B 1 145 ? 17.531 20.422 4.402 1 85.25 145 GLN B C 1
ATOM 3658 O O . GLN B 1 145 ? 17.594 20.938 5.52 1 85.25 145 GLN B O 1
ATOM 3663 N N . ARG B 1 146 ? 16.422 20.141 3.752 1 83.88 146 ARG B N 1
ATOM 3664 C CA . ARG B 1 146 ? 15.141 20.406 4.398 1 83.88 146 ARG B CA 1
ATOM 3665 C C . ARG B 1 146 ? 15.008 19.609 5.691 1 83.88 146 ARG B C 1
ATOM 3667 O O . ARG B 1 146 ? 14.539 20.141 6.703 1 83.88 146 ARG B O 1
ATOM 3674 N N . LEU B 1 147 ? 15.391 18.375 5.66 1 90 147 LEU B N 1
ATOM 3675 C CA . LEU B 1 147 ? 15.25 17.5 6.816 1 90 147 LEU B CA 1
ATOM 3676 C C . LEU B 1 147 ? 16.188 17.922 7.941 1 90 147 LEU B C 1
ATOM 3678 O O . LEU B 1 147 ? 15.797 17.938 9.109 1 90 147 LEU B O 1
ATOM 3682 N N . LYS B 1 148 ? 17.344 18.266 7.637 1 84.69 148 LYS B N 1
ATOM 3683 C CA . LYS B 1 148 ? 18.297 18.75 8.633 1 84.69 148 LYS B CA 1
ATOM 3684 C C . LYS B 1 148 ? 17.812 20.031 9.289 1 84.69 148 LYS B C 1
ATOM 3686 O O . LYS B 1 148 ? 17.906 20.188 10.508 1 84.69 148 LYS B O 1
ATOM 3691 N N . ALA B 1 149 ? 17.312 20.891 8.469 1 78.12 149 ALA B N 1
ATOM 3692 C CA . ALA B 1 149 ? 16.828 22.172 8.969 1 78.12 149 ALA B CA 1
ATOM 3693 C C . ALA B 1 149 ? 15.609 22 9.867 1 78.12 149 ALA B C 1
ATOM 3695 O O . ALA B 1 149 ? 15.43 22.734 10.828 1 78.12 149 ALA B O 1
ATOM 3696 N N . ALA B 1 150 ? 14.781 21.031 9.539 1 79.94 150 ALA B N 1
ATOM 3697 C CA . ALA B 1 150 ? 13.539 20.812 10.273 1 79.94 150 ALA B CA 1
ATOM 3698 C C . ALA B 1 150 ? 13.812 20.219 11.648 1 79.94 150 ALA B C 1
ATOM 3700 O O . ALA B 1 150 ? 13.023 20.391 12.578 1 79.94 150 ALA B O 1
ATOM 3701 N N . GLY B 1 151 ? 14.914 19.438 11.734 1 83.19 151 GLY B N 1
ATOM 3702 C CA . GLY B 1 151 ? 15.297 18.859 13.016 1 83.19 151 GLY B CA 1
ATOM 3703 C C . GLY B 1 151 ? 14.359 17.766 13.484 1 83.19 151 GLY B C 1
ATOM 3704 O O . GLY B 1 151 ? 14.297 17.453 14.672 1 83.19 151 GLY B O 1
ATOM 3705 N N . ILE B 1 152 ? 13.555 17.266 12.656 1 88.12 152 ILE B N 1
ATOM 3706 C CA . ILE B 1 152 ? 12.656 16.172 13.016 1 88.12 152 ILE B CA 1
ATOM 3707 C C . ILE B 1 152 ? 13.391 14.836 12.922 1 88.12 152 ILE B C 1
ATOM 3709 O O . ILE B 1 152 ? 14.203 14.641 12.016 1 88.12 152 ILE B O 1
ATOM 3713 N N . PRO B 1 153 ? 13.039 13.875 13.867 1 95.25 153 PRO B N 1
ATOM 3714 C CA . PRO B 1 153 ? 13.656 12.555 13.773 1 95.25 153 PRO B CA 1
ATOM 3715 C C . PRO B 1 153 ? 13.344 11.852 12.453 1 95.25 153 PRO B C 1
ATOM 3717 O O . PRO B 1 153 ? 12.203 11.883 11.984 1 95.25 153 PRO B O 1
ATOM 3720 N N . VAL B 1 154 ? 14.414 11.273 11.828 1 97.44 154 VAL B N 1
ATOM 3721 C CA . VAL B 1 154 ? 14.297 10.594 10.539 1 97.44 154 VAL B CA 1
ATOM 3722 C C . VAL B 1 154 ? 14.93 9.211 10.617 1 97.44 154 VAL B C 1
ATOM 3724 O O . VAL B 1 154 ? 16.047 9.055 11.133 1 97.44 154 VAL B O 1
ATOM 3727 N N . VAL B 1 155 ? 14.195 8.195 10.18 1 98.69 155 VAL B N 1
ATOM 3728 C CA . VAL B 1 155 ? 14.773 6.863 10.039 1 98.69 155 VAL B CA 1
ATOM 3729 C C . VAL B 1 155 ? 14.789 6.465 8.562 1 98.69 155 VAL B C 1
ATOM 3731 O O . VAL B 1 155 ? 13.742 6.41 7.914 1 98.69 155 VAL B O 1
ATOM 3734 N N . GLU B 1 156 ? 15.984 6.301 8.008 1 98.75 156 GLU B N 1
ATOM 3735 C CA . GLU B 1 156 ? 16.125 5.695 6.688 1 98.75 156 GLU B CA 1
ATOM 3736 C C . GLU B 1 156 ? 16.062 4.172 6.77 1 98.75 156 GLU B C 1
ATOM 3738 O O . GLU B 1 156 ? 16.562 3.57 7.719 1 98.75 156 GLU B O 1
ATOM 3743 N N . THR B 1 157 ? 15.406 3.535 5.758 1 98.62 157 THR B N 1
ATOM 3744 C CA . THR B 1 157 ? 15.211 2.088 5.793 1 98.62 157 THR B CA 1
ATOM 3745 C C . THR B 1 157 ? 15.617 1.456 4.465 1 98.62 157 THR B C 1
ATOM 3747 O O . THR B 1 157 ? 15.859 2.162 3.482 1 98.62 157 THR B O 1
ATOM 3750 N N . TRP B 1 158 ? 15.797 0.106 4.383 1 98.38 158 TRP B N 1
ATOM 3751 C CA . TRP B 1 158 ? 15.922 -0.763 3.219 1 98.38 158 TRP B CA 1
ATOM 3752 C C . TRP B 1 158 ? 17.281 -0.571 2.543 1 98.38 158 TRP B C 1
ATOM 3754 O O . TRP B 1 158 ? 17.453 -0.95 1.383 1 98.38 158 TRP B O 1
ATOM 3764 N N . ASP B 1 159 ? 18.156 0.117 3.18 1 98.38 159 ASP B N 1
ATOM 3765 C CA . ASP B 1 159 ? 19.531 0.298 2.713 1 98.38 159 ASP B CA 1
ATOM 3766 C C . ASP B 1 159 ? 20.484 0.544 3.883 1 98.38 159 ASP B C 1
ATOM 3768 O O . ASP B 1 159 ? 20.062 0.497 5.043 1 98.38 159 ASP B O 1
ATOM 3772 N N . LEU B 1 160 ? 21.797 0.724 3.568 1 98.25 160 LEU B N 1
ATOM 3773 C CA . LEU B 1 160 ? 22.797 0.922 4.605 1 98.25 160 LEU B CA 1
ATOM 3774 C C . LEU B 1 160 ? 23.812 1.982 4.188 1 98.25 160 LEU B C 1
ATOM 3776 O O . LEU B 1 160 ? 24.266 1.994 3.041 1 98.25 160 LEU B O 1
ATOM 3780 N N . THR B 1 161 ? 24.078 2.867 5.07 1 97.56 161 THR B N 1
ATOM 3781 C CA . THR B 1 161 ? 25.109 3.881 4.887 1 97.56 161 THR B CA 1
ATOM 3782 C C . THR B 1 161 ? 25.734 4.27 6.223 1 97.56 161 THR B C 1
ATOM 3784 O O . THR B 1 161 ? 25.094 4.133 7.273 1 97.56 161 THR B O 1
ATOM 3787 N N . ASP B 1 162 ? 26.922 4.758 6.18 1 95.56 162 ASP B N 1
ATOM 3788 C CA . ASP B 1 162 ? 27.609 5.207 7.383 1 95.56 162 ASP B CA 1
ATOM 3789 C C . ASP B 1 162 ? 27.234 6.645 7.73 1 95.56 162 ASP B C 1
ATOM 3791 O O . ASP B 1 162 ? 27.531 7.121 8.828 1 95.56 162 ASP B O 1
ATOM 3795 N N . THR B 1 163 ? 26.531 7.297 6.836 1 95.38 163 THR B N 1
ATOM 3796 C CA . THR B 1 163 ? 26.203 8.703 7.047 1 95.38 163 THR B CA 1
ATOM 3797 C C . THR B 1 163 ? 24.719 8.953 6.852 1 95.38 163 THR B C 1
ATOM 3799 O O . THR B 1 163 ? 24.328 9.742 5.992 1 95.38 163 THR B O 1
ATOM 3802 N N . PRO B 1 164 ? 23.953 8.281 7.668 1 96.75 164 PRO B N 1
ATOM 3803 C CA . PRO B 1 164 ? 22.516 8.539 7.531 1 96.75 164 PRO B CA 1
ATOM 3804 C C . PRO B 1 164 ? 22.141 9.977 7.883 1 96.75 164 PRO B C 1
ATOM 3806 O O . PRO B 1 164 ? 22.922 10.688 8.523 1 96.75 164 PRO B O 1
ATOM 3809 N N . ILE B 1 165 ? 20.984 10.406 7.406 1 94.94 165 ILE B N 1
ATOM 3810 C CA . ILE B 1 165 ? 20.484 11.727 7.758 1 94.94 165 ILE B CA 1
ATOM 3811 C C . ILE B 1 165 ? 20.375 11.852 9.273 1 94.94 165 ILE B C 1
ATOM 3813 O O . ILE B 1 165 ? 20.781 12.859 9.852 1 94.94 165 ILE B O 1
ATOM 3817 N N . ASP B 1 166 ? 19.812 10.883 9.922 1 95.62 166 ASP B N 1
ATOM 3818 C CA . ASP B 1 166 ? 19.625 10.859 11.367 1 95.62 166 ASP B CA 1
ATOM 3819 C C . ASP B 1 166 ? 19.781 9.438 11.914 1 95.62 166 ASP B C 1
ATOM 3821 O O . ASP B 1 166 ? 20.812 9.102 12.484 1 95.62 166 ASP B O 1
ATOM 3825 N N . MET B 1 167 ? 18.875 8.531 11.648 1 98 167 MET B N 1
ATOM 3826 C CA . MET B 1 167 ? 18.875 7.129 12.07 1 98 167 MET B CA 1
ATOM 3827 C C . MET B 1 167 ? 18.625 6.203 10.883 1 98 167 MET B C 1
ATOM 3829 O O . MET B 1 167 ? 18.141 6.645 9.836 1 98 167 MET B O 1
ATOM 3833 N N . LEU B 1 168 ? 19.016 4.949 11.07 1 98.62 168 LEU B N 1
ATOM 3834 C CA . LEU B 1 168 ? 18.891 4.008 9.969 1 98.62 168 LEU B CA 1
ATOM 3835 C C . LEU B 1 168 ? 18.641 2.596 10.484 1 98.62 168 LEU B C 1
ATOM 3837 O O . LEU B 1 168 ? 19.281 2.162 11.445 1 98.62 168 LEU B O 1
ATOM 3841 N N . ALA B 1 169 ? 17.641 1.907 9.93 1 98.62 169 ALA B N 1
ATOM 3842 C CA . ALA B 1 169 ? 17.391 0.475 10.078 1 98.62 169 ALA B CA 1
ATOM 3843 C C . ALA B 1 169 ? 17.312 -0.208 8.719 1 98.62 169 ALA B C 1
ATOM 3845 O O . ALA B 1 169 ? 16.359 0.017 7.961 1 98.62 169 ALA B O 1
ATOM 3846 N N . GLY B 1 170 ? 18.281 -0.999 8.344 1 98.5 170 GLY B N 1
ATOM 3847 C CA . GLY B 1 170 ? 18.297 -1.587 7.012 1 98.5 170 GLY B CA 1
ATOM 3848 C C . GLY B 1 170 ? 19.234 -2.779 6.898 1 98.5 170 GLY B C 1
ATOM 3849 O O . GLY B 1 170 ? 19.328 -3.592 7.82 1 98.5 170 GLY B O 1
ATOM 3850 N N . PHE B 1 171 ? 19.75 -2.969 5.73 1 98.62 171 PHE B N 1
ATOM 3851 C CA . PHE B 1 171 ? 20.672 -4.055 5.391 1 98.62 171 PHE B CA 1
ATOM 3852 C C . PHE B 1 171 ? 21.516 -3.68 4.188 1 98.62 171 PHE B C 1
ATOM 3854 O O . PHE B 1 171 ? 21.25 -2.688 3.508 1 98.62 171 PHE B O 1
ATOM 3861 N N . ASP B 1 172 ? 22.578 -4.379 3.975 1 98.62 172 ASP B N 1
ATOM 3862 C CA . ASP B 1 172 ? 23.547 -4.094 2.912 1 98.62 172 ASP B CA 1
ATOM 3863 C C . ASP B 1 172 ? 23.125 -4.758 1.602 1 98.62 172 ASP B C 1
ATOM 3865 O O . ASP B 1 172 ? 23.328 -5.957 1.414 1 98.62 172 ASP B O 1
ATOM 3869 N N . ASN B 1 173 ? 22.625 -3.951 0.634 1 98.62 173 ASN B N 1
ATOM 3870 C CA . ASN B 1 173 ? 22.141 -4.461 -0.642 1 98.62 173 ASN B CA 1
ATOM 3871 C C . ASN B 1 173 ? 23.266 -5.047 -1.485 1 98.62 173 ASN B C 1
ATOM 3873 O O . ASN B 1 173 ? 23.078 -6.043 -2.184 1 98.62 173 ASN B O 1
ATOM 3877 N N . HIS B 1 174 ? 24.391 -4.359 -1.479 1 98.62 174 HIS B N 1
ATOM 3878 C CA . HIS B 1 174 ? 25.547 -4.863 -2.221 1 98.62 174 HIS B CA 1
ATOM 3879 C C . HIS B 1 174 ? 25.953 -6.238 -1.715 1 98.62 174 HIS B C 1
ATOM 3881 O O . HIS B 1 174 ? 26.156 -7.164 -2.508 1 98.62 174 HIS B O 1
ATOM 3887 N N . ALA B 1 175 ? 26.031 -6.395 -0.45 1 98.81 175 ALA B N 1
ATOM 3888 C CA . ALA B 1 175 ? 26.422 -7.668 0.155 1 98.81 175 ALA B CA 1
ATOM 3889 C C . ALA B 1 175 ? 25.391 -8.75 -0.153 1 98.81 175 ALA B C 1
ATOM 3891 O O . ALA B 1 175 ? 25.75 -9.906 -0.378 1 98.81 175 ALA B O 1
ATOM 3892 N N . ALA B 1 176 ? 24.156 -8.391 -0.122 1 98.75 176 ALA B N 1
ATOM 3893 C CA . ALA B 1 176 ? 23.094 -9.344 -0.441 1 98.75 176 ALA B CA 1
ATOM 3894 C C . ALA B 1 176 ? 23.219 -9.844 -1.877 1 98.75 176 ALA B C 1
ATOM 3896 O O . ALA B 1 176 ? 23.047 -11.031 -2.141 1 98.75 176 ALA B O 1
ATOM 3897 N N . GLY B 1 177 ? 23.484 -8.867 -2.814 1 98.69 177 GLY B N 1
ATOM 3898 C CA . GLY B 1 177 ? 23.719 -9.258 -4.199 1 98.69 177 GLY B CA 1
ATOM 3899 C C . GLY B 1 177 ? 24.906 -10.188 -4.371 1 98.69 177 GLY B C 1
ATOM 3900 O O . GLY B 1 177 ? 24.828 -11.164 -5.121 1 98.69 177 GLY B O 1
ATOM 3901 N N . ARG B 1 178 ? 25.969 -9.875 -3.672 1 98.81 178 ARG B N 1
ATOM 3902 C CA . ARG B 1 178 ? 27.172 -10.703 -3.719 1 98.81 178 ARG B CA 1
ATOM 3903 C C . ARG B 1 178 ? 26.891 -12.102 -3.18 1 98.81 178 ARG B C 1
ATOM 3905 O O . ARG B 1 178 ? 27.297 -13.094 -3.775 1 98.81 178 ARG B O 1
ATOM 3912 N N . ALA B 1 179 ? 26.156 -12.164 -2.09 1 98.88 179 ALA B N 1
ATOM 3913 C CA . ALA B 1 179 ? 25.828 -13.438 -1.452 1 98.88 179 ALA B CA 1
ATOM 3914 C C . ALA B 1 179 ? 25.016 -14.336 -2.391 1 98.88 179 ALA B C 1
ATOM 3916 O O . ALA B 1 179 ? 25.25 -15.539 -2.457 1 98.88 179 ALA B O 1
ATOM 3917 N N . MET B 1 180 ? 24.094 -13.727 -3.123 1 98.88 180 MET B N 1
ATOM 3918 C CA . MET B 1 180 ? 23.297 -14.508 -4.066 1 98.88 180 MET B CA 1
ATOM 3919 C C . MET B 1 180 ? 24.156 -15 -5.223 1 98.88 180 MET B C 1
ATOM 3921 O O . MET B 1 180 ? 24.016 -16.141 -5.672 1 98.88 180 MET B O 1
ATOM 3925 N N . GLY B 1 181 ? 25.047 -14.148 -5.68 1 98.75 181 GLY B N 1
ATOM 3926 C CA . GLY B 1 181 ? 25.984 -14.586 -6.703 1 98.75 181 GLY B CA 1
ATOM 3927 C C . GLY B 1 181 ? 26.828 -15.766 -6.273 1 98.75 181 GLY B C 1
ATOM 3928 O O . GLY B 1 181 ? 26.969 -16.75 -7.012 1 98.75 181 GLY B O 1
ATOM 3929 N N . ASP B 1 182 ? 27.391 -15.664 -5.082 1 98.88 182 ASP B N 1
ATOM 3930 C CA . ASP B 1 182 ? 28.188 -16.75 -4.523 1 98.88 182 ASP B CA 1
ATOM 3931 C C . ASP B 1 182 ? 27.375 -18.031 -4.414 1 98.88 182 ASP B C 1
ATOM 3933 O O . ASP B 1 182 ? 27.844 -19.109 -4.773 1 98.88 182 ASP B O 1
ATOM 3937 N N . TYR B 1 183 ? 26.172 -17.875 -3.916 1 98.88 183 TYR B N 1
ATOM 3938 C CA . TYR B 1 183 ? 25.266 -19.016 -3.723 1 98.88 183 TYR B CA 1
ATOM 3939 C C . TYR B 1 183 ? 25 -19.734 -5.043 1 98.88 183 TYR B C 1
ATOM 3941 O O . TYR B 1 183 ? 25.156 -20.953 -5.141 1 98.88 183 TYR B O 1
ATOM 3949 N N . LEU B 1 184 ? 24.578 -18.969 -6.059 1 98.81 184 LEU B N 1
ATOM 3950 C CA . LEU B 1 184 ? 24.234 -19.547 -7.355 1 98.81 184 LEU B CA 1
ATOM 3951 C C . LEU B 1 184 ? 25.469 -20.203 -7.996 1 98.81 184 LEU B C 1
ATOM 3953 O O . LEU B 1 184 ? 25.359 -21.281 -8.586 1 98.81 184 LEU B O 1
ATOM 3957 N N . TYR B 1 185 ? 26.625 -19.594 -7.832 1 98.69 185 TYR B N 1
ATOM 3958 C CA . TYR B 1 185 ? 27.859 -20.156 -8.367 1 98.69 185 TYR B CA 1
ATOM 3959 C C . TYR B 1 185 ? 28.188 -21.484 -7.699 1 98.69 185 TYR B C 1
ATOM 3961 O O . TYR B 1 185 ? 28.547 -22.453 -8.367 1 98.69 185 TYR B O 1
ATOM 3969 N N . GLN B 1 186 ? 28.062 -21.5 -6.426 1 98.44 186 GLN B N 1
ATOM 3970 C CA . GLN B 1 186 ? 28.344 -22.719 -5.664 1 98.44 186 GLN B CA 1
ATOM 3971 C C . GLN B 1 186 ? 27.406 -23.844 -6.051 1 98.44 186 GLN B C 1
ATOM 3973 O O . GLN B 1 186 ? 27.781 -25.016 -5.996 1 98.44 186 GLN B O 1
ATOM 3978 N N . LYS B 1 187 ? 26.203 -23.484 -6.484 1 98.31 187 LYS B N 1
ATOM 3979 C CA . LYS B 1 187 ? 25.203 -24.469 -6.902 1 98.31 187 LYS B CA 1
ATOM 3980 C C . LYS B 1 187 ? 25.516 -25.016 -8.297 1 98.31 187 LYS B C 1
ATOM 3982 O O . LYS B 1 187 ? 24.906 -26 -8.734 1 98.31 187 LYS B O 1
ATOM 3987 N N . GLY B 1 188 ? 26.422 -24.312 -9.031 1 98.12 188 GLY B N 1
ATOM 3988 C CA . GLY B 1 188 ? 26.875 -24.844 -10.305 1 98.12 188 GLY B CA 1
ATOM 3989 C C . GLY B 1 188 ? 26.5 -23.953 -11.484 1 98.12 188 GLY B C 1
ATOM 3990 O O . GLY B 1 188 ? 26.891 -24.25 -12.617 1 98.12 188 GLY B O 1
ATOM 3991 N N . TYR B 1 189 ? 25.766 -22.875 -11.234 1 98.44 189 TYR B N 1
ATOM 3992 C CA . TYR B 1 189 ? 25.406 -21.969 -12.312 1 98.44 189 TYR B CA 1
ATOM 3993 C C . TYR B 1 189 ? 26.578 -21.094 -12.719 1 98.44 189 TYR B C 1
ATOM 3995 O O . TYR B 1 189 ? 27.438 -20.766 -11.898 1 98.44 189 TYR B O 1
ATOM 4003 N N . ARG B 1 190 ? 26.609 -20.734 -14.016 1 97.81 190 ARG B N 1
ATOM 4004 C CA . ARG B 1 190 ? 27.828 -20.062 -14.508 1 97.81 190 ARG B CA 1
ATOM 4005 C C . ARG B 1 190 ? 27.469 -18.812 -15.312 1 97.81 190 ARG B C 1
ATOM 4007 O O . ARG B 1 190 ? 28.25 -17.859 -15.359 1 97.81 190 ARG B O 1
ATOM 4014 N N . ARG B 1 191 ? 26.375 -18.812 -16.031 1 98.38 191 ARG B N 1
ATOM 4015 C CA . ARG B 1 191 ? 25.891 -17.688 -16.812 1 98.38 191 ARG B CA 1
ATOM 4016 C C . ARG B 1 191 ? 24.641 -17.094 -16.203 1 98.38 191 ARG B C 1
ATOM 4018 O O . ARG B 1 191 ? 23.531 -17.594 -16.422 1 98.38 191 ARG B O 1
ATOM 4025 N N . MET B 1 192 ? 24.859 -15.953 -15.555 1 98.62 192 MET B N 1
ATOM 4026 C CA . MET B 1 192 ? 23.766 -15.438 -14.719 1 98.62 192 MET B CA 1
ATOM 4027 C C . MET B 1 192 ? 23.234 -14.125 -15.273 1 98.62 192 MET B C 1
ATOM 4029 O O . MET B 1 192 ? 23.906 -13.453 -16.062 1 98.62 192 MET B O 1
ATOM 4033 N N . ALA B 1 193 ? 22.016 -13.836 -14.93 1 98.81 193 ALA B N 1
ATOM 4034 C CA . ALA B 1 193 ? 21.391 -12.555 -15.227 1 98.81 193 ALA B CA 1
ATOM 4035 C C . ALA B 1 193 ? 20.812 -11.922 -13.969 1 98.81 193 ALA B C 1
ATOM 4037 O O . ALA B 1 193 ? 20.438 -12.625 -13.023 1 98.81 193 ALA B O 1
ATOM 4038 N N . PHE B 1 194 ? 20.859 -10.633 -13.938 1 98.5 194 PHE B N 1
ATOM 4039 C CA . PHE B 1 194 ? 20.047 -9.844 -13.016 1 98.5 194 PHE B CA 1
ATOM 4040 C C . PHE B 1 194 ? 18.906 -9.164 -13.758 1 98.5 194 PHE B C 1
ATOM 4042 O O . PHE B 1 194 ? 19.109 -8.516 -14.781 1 98.5 194 PHE B O 1
ATOM 4049 N N . VAL B 1 195 ? 17.688 -9.398 -13.227 1 97.56 195 VAL B N 1
ATOM 4050 C CA . VAL B 1 195 ? 16.5 -8.82 -13.844 1 97.56 195 VAL B CA 1
ATOM 4051 C C . VAL B 1 195 ? 15.828 -7.844 -12.875 1 97.56 195 VAL B C 1
ATOM 4053 O O . VAL B 1 195 ? 15.305 -8.25 -11.836 1 97.56 195 VAL B O 1
ATOM 4056 N N . GLY B 1 196 ? 15.797 -6.586 -13.18 1 93 196 GLY B N 1
ATOM 4057 C CA . GLY B 1 196 ? 15.211 -5.598 -12.281 1 93 196 GLY B CA 1
ATOM 4058 C C . GLY B 1 196 ? 15.406 -4.172 -12.758 1 93 196 GLY B C 1
ATOM 4059 O O . GLY B 1 196 ? 15.875 -3.943 -13.875 1 93 196 GLY B O 1
ATOM 4060 N N . GLY B 1 197 ? 14.875 -3.236 -11.922 1 83.88 197 GLY B N 1
ATOM 4061 C CA . GLY B 1 197 ? 14.992 -1.83 -12.273 1 83.88 197 GLY B CA 1
ATOM 4062 C C . GLY B 1 197 ? 16.391 -1.277 -12.055 1 83.88 197 GLY B C 1
ATOM 4063 O O . GLY B 1 197 ? 17.344 -2.037 -11.867 1 83.88 197 GLY B O 1
ATOM 4064 N N . ASP B 1 198 ? 16.453 0.065 -12.25 1 88.88 198 ASP B N 1
ATOM 4065 C CA . ASP B 1 198 ? 17.75 0.726 -12.117 1 88.88 198 ASP B CA 1
ATOM 4066 C C . ASP B 1 198 ? 17.766 1.67 -10.914 1 88.88 198 ASP B C 1
ATOM 4068 O O . ASP B 1 198 ? 18.531 2.639 -10.891 1 88.88 198 ASP B O 1
ATOM 4072 N N . ASP B 1 199 ? 16.859 1.362 -9.969 1 90.06 199 ASP B N 1
ATOM 4073 C CA . ASP B 1 199 ? 16.922 2.146 -8.734 1 90.06 199 ASP B CA 1
ATOM 4074 C C . ASP B 1 199 ? 18.203 1.854 -7.957 1 90.06 199 ASP B C 1
ATOM 4076 O O . ASP B 1 199 ? 18.844 0.825 -8.172 1 90.06 199 ASP B O 1
ATOM 4080 N N . PRO B 1 200 ? 18.562 2.684 -7.035 1 93.56 200 PRO B N 1
ATOM 4081 C CA . PRO B 1 200 ? 19.859 2.566 -6.363 1 93.56 200 PRO B CA 1
ATOM 4082 C C . PRO B 1 200 ? 20.016 1.243 -5.613 1 93.56 200 PRO B C 1
ATOM 4084 O O . PRO B 1 200 ? 21.109 0.658 -5.609 1 93.56 200 PRO B O 1
ATOM 4087 N N . ARG B 1 201 ? 19.031 0.753 -4.969 1 95.5 201 ARG B N 1
ATOM 4088 C CA . ARG B 1 201 ? 19.109 -0.498 -4.223 1 95.5 201 ARG B CA 1
ATOM 4089 C C . ARG B 1 201 ? 19.297 -1.685 -5.164 1 95.5 201 ARG B C 1
ATOM 4091 O O . ARG B 1 201 ? 20.109 -2.576 -4.895 1 95.5 201 ARG B O 1
ATOM 4098 N N . GLY B 1 202 ? 18.531 -1.648 -6.285 1 94.44 202 GLY B N 1
ATOM 4099 C CA . GLY B 1 202 ? 18.719 -2.666 -7.305 1 94.44 202 GLY B CA 1
ATOM 4100 C C . GLY B 1 202 ? 20.109 -2.641 -7.914 1 94.44 202 GLY B C 1
ATOM 4101 O O . GLY B 1 202 ? 20.734 -3.689 -8.109 1 94.44 202 GLY B O 1
ATOM 4102 N N . MET B 1 203 ? 20.594 -1.469 -8.148 1 96.12 203 MET B N 1
ATOM 4103 C CA . MET B 1 203 ? 21.938 -1.309 -8.734 1 96.12 203 MET B CA 1
ATOM 4104 C C . MET B 1 203 ? 23.016 -1.799 -7.77 1 96.12 203 MET B C 1
ATOM 4106 O O . MET B 1 203 ? 24.016 -2.355 -8.195 1 96.12 203 MET B O 1
ATOM 4110 N N . ALA B 1 204 ? 22.797 -1.592 -6.527 1 97.81 204 ALA B N 1
ATOM 4111 C CA . ALA B 1 204 ? 23.734 -2.111 -5.531 1 97.81 204 ALA B CA 1
ATOM 4112 C C . ALA B 1 204 ? 23.766 -3.637 -5.547 1 97.81 204 ALA B C 1
ATOM 4114 O O . ALA B 1 204 ? 24.828 -4.246 -5.445 1 97.81 204 ALA B O 1
ATOM 4115 N N . ARG B 1 205 ? 22.609 -4.266 -5.645 1 98.12 205 ARG B N 1
ATOM 4116 C CA . ARG B 1 205 ? 22.516 -5.723 -5.676 1 98.12 205 ARG B CA 1
ATOM 4117 C C . ARG B 1 205 ? 23.203 -6.285 -6.918 1 98.12 205 ARG B C 1
ATOM 4119 O O . ARG B 1 205 ? 23.906 -7.297 -6.844 1 98.12 205 ARG B O 1
ATOM 4126 N N . VAL B 1 206 ? 23 -5.598 -8.078 1 97.38 206 VAL B N 1
ATOM 4127 C CA . VAL B 1 206 ? 23.656 -6.062 -9.297 1 97.38 206 VAL B CA 1
ATOM 4128 C C . VAL B 1 206 ? 25.172 -5.898 -9.18 1 97.38 206 VAL B C 1
ATOM 4130 O O . VAL B 1 206 ? 25.922 -6.742 -9.664 1 97.38 206 VAL B O 1
ATOM 4133 N N . ALA B 1 207 ? 25.594 -4.801 -8.609 1 98.25 207 ALA B N 1
ATOM 4134 C CA . ALA B 1 207 ? 27.016 -4.59 -8.391 1 98.25 207 ALA B CA 1
ATOM 4135 C C . ALA B 1 207 ? 27.609 -5.695 -7.52 1 98.25 207 ALA B C 1
ATOM 4137 O O . ALA B 1 207 ? 28.719 -6.168 -7.777 1 98.25 207 ALA B O 1
ATOM 4138 N N . GLY B 1 208 ? 26.859 -6.105 -6.508 1 98.75 208 GLY B N 1
ATOM 4139 C CA . GLY B 1 208 ? 27.281 -7.223 -5.68 1 98.75 208 GLY B CA 1
ATOM 4140 C C . GLY B 1 208 ? 27.359 -8.531 -6.438 1 98.75 208 GLY B C 1
ATOM 4141 O O . GLY B 1 208 ? 28.328 -9.281 -6.293 1 98.75 208 GLY B O 1
ATOM 4142 N N . LEU B 1 209 ? 26.375 -8.766 -7.227 1 98.75 209 LEU B N 1
ATOM 4143 C CA . LEU B 1 209 ? 26.375 -9.961 -8.07 1 98.75 209 LEU B CA 1
ATOM 4144 C C . LEU B 1 209 ? 27.578 -9.977 -9 1 98.75 209 LEU B C 1
ATOM 4146 O O . LEU B 1 209 ? 28.25 -11 -9.133 1 98.75 209 LEU B O 1
ATOM 4150 N N . ARG B 1 210 ? 27.859 -8.867 -9.594 1 98.44 210 ARG B N 1
ATOM 4151 C CA . ARG B 1 210 ? 29 -8.719 -10.5 1 98.44 210 ARG B CA 1
ATOM 4152 C C . ARG B 1 210 ? 30.312 -9 -9.781 1 98.44 210 ARG B C 1
ATOM 4154 O O . ARG B 1 210 ? 31.188 -9.672 -10.32 1 98.44 210 ARG B O 1
ATOM 4161 N N . GLU B 1 211 ? 30.438 -8.438 -8.648 1 98.69 211 GLU B N 1
ATOM 4162 C CA . GLU B 1 211 ? 31.641 -8.641 -7.859 1 98.69 211 GLU B CA 1
ATOM 4163 C C . GLU B 1 211 ? 31.859 -10.125 -7.551 1 98.69 211 GLU B C 1
ATOM 4165 O O . GLU B 1 211 ? 32.969 -10.625 -7.633 1 98.69 211 GLU B O 1
ATOM 4170 N N . SER B 1 212 ? 30.781 -10.82 -7.125 1 98.62 212 SER B N 1
ATOM 4171 C CA . SER B 1 212 ? 30.859 -12.25 -6.848 1 98.62 212 SER B CA 1
ATOM 4172 C C . SER B 1 212 ? 31.344 -13.023 -8.07 1 98.62 212 SER B C 1
ATOM 4174 O O . SER B 1 212 ? 32.281 -13.836 -7.969 1 98.62 212 SER B O 1
ATOM 4176 N N . LEU B 1 213 ? 30.781 -12.766 -9.234 1 98.38 213 LEU B N 1
ATOM 4177 C CA . LEU B 1 213 ? 31.125 -13.5 -10.445 1 98.38 213 LEU B CA 1
ATOM 4178 C C . LEU B 1 213 ? 32.562 -13.211 -10.883 1 98.38 213 LEU B C 1
ATOM 4180 O O . LEU B 1 213 ? 33.281 -14.117 -11.32 1 98.38 213 LEU B O 1
ATOM 4184 N N . ARG B 1 214 ? 32.969 -11.984 -10.719 1 98.12 214 ARG B N 1
ATOM 4185 C CA . ARG B 1 214 ? 34.344 -11.633 -11 1 98.12 214 ARG B CA 1
ATOM 4186 C C . ARG B 1 214 ? 35.312 -12.398 -10.102 1 98.12 214 ARG B C 1
ATOM 4188 O O . ARG B 1 214 ? 36.312 -12.914 -10.57 1 98.12 214 ARG B O 1
ATOM 4195 N N . HIS B 1 215 ? 35 -12.492 -8.914 1 98.12 215 HIS B N 1
ATOM 4196 C CA . HIS B 1 215 ? 35.812 -13.195 -7.938 1 98.12 215 HIS B CA 1
ATOM 4197 C C . HIS B 1 215 ? 35.969 -14.664 -8.32 1 98.12 215 HIS B C 1
ATOM 4199 O O . HIS B 1 215 ? 37.062 -15.242 -8.117 1 98.12 215 HIS B O 1
ATOM 4205 N N . HIS B 1 216 ? 34.969 -15.219 -8.875 1 98 216 HIS B N 1
ATOM 4206 C CA . HIS B 1 216 ? 35 -16.641 -9.227 1 98 216 HIS B CA 1
ATOM 4207 C C . HIS B 1 216 ? 35.5 -16.844 -10.641 1 98 216 HIS B C 1
ATOM 4209 O O . HIS B 1 216 ? 35.594 -17.984 -11.117 1 98 216 HIS B O 1
ATOM 4215 N N . GLY B 1 217 ? 35.75 -15.828 -11.312 1 97.25 217 GLY B N 1
ATOM 4216 C CA . GLY B 1 217 ? 36.25 -15.914 -12.68 1 97.25 217 GLY B CA 1
ATOM 4217 C C . GLY B 1 217 ? 35.156 -16.266 -13.672 1 97.25 217 GLY B C 1
ATOM 4218 O O . GLY B 1 217 ? 35.438 -16.828 -14.734 1 97.25 217 GLY B O 1
ATOM 4219 N N . ALA B 1 218 ? 33.938 -15.984 -13.305 1 96.69 218 ALA B N 1
ATOM 4220 C CA . ALA B 1 218 ? 32.781 -16.266 -14.172 1 96.69 218 ALA B CA 1
ATOM 4221 C C . ALA B 1 218 ? 32.469 -15.086 -15.078 1 96.69 218 ALA B C 1
ATOM 4223 O O . ALA B 1 218 ? 33.031 -14 -14.906 1 96.69 218 ALA B O 1
ATOM 4224 N N . ALA B 1 219 ? 31.641 -15.297 -16.047 1 96.69 219 ALA B N 1
ATOM 4225 C CA . ALA B 1 219 ? 31.234 -14.266 -17 1 96.69 219 ALA B CA 1
ATOM 4226 C C . ALA B 1 219 ? 30.438 -13.164 -16.297 1 96.69 219 ALA B C 1
ATOM 4228 O O . ALA B 1 219 ? 29.719 -13.43 -15.336 1 96.69 219 ALA B O 1
ATOM 4229 N N . GLU B 1 220 ? 30.516 -11.969 -16.859 1 97.44 220 GLU B N 1
ATOM 4230 C CA . GLU B 1 220 ? 29.703 -10.852 -16.391 1 97.44 220 GLU B CA 1
ATOM 4231 C C . GLU B 1 220 ? 28.219 -11.164 -16.531 1 97.44 220 GLU B C 1
ATOM 4233 O O . GLU B 1 220 ? 27.781 -11.695 -17.562 1 97.44 220 GLU B O 1
ATOM 4238 N N . PRO B 1 221 ? 27.484 -10.891 -15.508 1 98.25 221 PRO B N 1
ATOM 4239 C CA . PRO B 1 221 ? 26.062 -11.164 -15.633 1 98.25 221 PRO B CA 1
ATOM 4240 C C . PRO B 1 221 ? 25.359 -10.242 -16.641 1 98.25 221 PRO B C 1
ATOM 4242 O O . PRO B 1 221 ? 25.734 -9.07 -16.766 1 98.25 221 PRO B O 1
ATOM 4245 N N . VAL B 1 222 ? 24.375 -10.797 -17.234 1 98.12 222 VAL B N 1
ATOM 4246 C CA . VAL B 1 222 ? 23.469 -9.984 -18.047 1 98.12 222 VAL B CA 1
ATOM 4247 C C . VAL B 1 222 ? 22.578 -9.141 -17.141 1 98.12 222 VAL B C 1
ATOM 4249 O O . VAL B 1 222 ? 22.062 -9.633 -16.141 1 98.12 222 VAL B O 1
ATOM 4252 N N . HIS B 1 223 ? 22.516 -7.863 -17.406 1 97.31 223 HIS B N 1
ATOM 4253 C CA . HIS B 1 223 ? 21.578 -7.012 -16.688 1 97.31 223 HIS B CA 1
ATOM 4254 C C . HIS B 1 223 ? 20.391 -6.621 -17.562 1 97.31 223 HIS B C 1
ATOM 4256 O O . HIS B 1 223 ? 20.531 -5.785 -18.469 1 97.31 223 HIS B O 1
ATOM 4262 N N . LEU B 1 224 ? 19.297 -7.293 -17.328 1 96.75 224 LEU B N 1
ATOM 4263 C CA . LEU B 1 224 ? 18.062 -6.934 -18.031 1 96.75 224 LEU B CA 1
ATOM 4264 C C . LEU B 1 224 ? 17.281 -5.887 -17.25 1 96.75 224 LEU B C 1
ATOM 4266 O O . LEU B 1 224 ? 16.625 -6.203 -16.266 1 96.75 224 LEU B O 1
ATOM 4270 N N . VAL B 1 225 ? 17.266 -4.652 -17.734 1 93.06 225 VAL B N 1
ATOM 4271 C CA . VAL B 1 225 ? 16.625 -3.533 -17.031 1 93.06 225 VAL B CA 1
ATOM 4272 C C . VAL B 1 225 ? 15.133 -3.506 -17.344 1 93.06 225 VAL B C 1
ATOM 4274 O O . VAL B 1 225 ? 14.742 -3.568 -18.516 1 93.06 225 VAL B O 1
ATOM 4277 N N . MET B 1 226 ? 14.398 -3.43 -16.25 1 89.44 226 MET B N 1
ATOM 4278 C CA . MET B 1 226 ? 12.945 -3.361 -16.344 1 89.44 226 MET B CA 1
ATOM 4279 C C . MET B 1 226 ? 12.438 -1.992 -15.914 1 89.44 226 MET B C 1
ATOM 4281 O O . MET B 1 226 ? 13.117 -1.272 -15.188 1 89.44 226 MET B O 1
ATOM 4285 N N . PRO B 1 227 ? 11.195 -1.688 -16.438 1 80.88 227 PRO B N 1
ATOM 4286 C CA . PRO B 1 227 ? 10.594 -0.464 -15.906 1 80.88 227 PRO B CA 1
ATOM 4287 C C . PRO B 1 227 ? 10.336 -0.537 -14.398 1 80.88 227 PRO B C 1
ATOM 4289 O O . PRO B 1 227 ? 10.055 -1.615 -13.867 1 80.88 227 PRO B O 1
ATOM 4292 N N . MET B 1 228 ? 10.43 0.654 -13.828 1 71.75 228 MET B N 1
ATOM 4293 C CA . MET B 1 228 ? 10.156 0.727 -12.391 1 71.75 228 MET B CA 1
ATOM 4294 C C . MET B 1 228 ? 8.695 0.397 -12.102 1 71.75 228 MET B C 1
ATOM 4296 O O . MET B 1 228 ? 7.809 0.771 -12.867 1 71.75 228 MET B O 1
ATOM 4300 N N . GLY B 1 229 ? 8.461 -0.246 -10.992 1 67 229 GLY B N 1
ATOM 4301 C CA . GLY B 1 229 ? 7.102 -0.621 -10.617 1 67 229 GLY B CA 1
ATOM 4302 C C . GLY B 1 229 ? 6.594 -1.838 -11.375 1 67 229 GLY B C 1
ATOM 4303 O O . GLY B 1 229 ? 5.387 -2.061 -11.461 1 67 229 GLY B O 1
ATOM 4304 N N . ALA B 1 230 ? 7.461 -2.549 -11.938 1 67.81 230 ALA B N 1
ATOM 4305 C CA . ALA B 1 230 ? 7.086 -3.76 -12.656 1 67.81 230 ALA B CA 1
ATOM 4306 C C . ALA B 1 230 ? 6.59 -4.84 -11.703 1 67.81 230 ALA B C 1
ATOM 4308 O O . ALA B 1 230 ? 7.043 -4.922 -10.562 1 67.81 230 ALA B O 1
ATOM 4309 N N . PHE B 1 231 ? 5.664 -5.602 -12.258 1 81.5 231 PHE B N 1
ATOM 4310 C CA . PHE B 1 231 ? 5.02 -6.609 -11.422 1 81.5 231 PHE B CA 1
ATOM 4311 C C . PHE B 1 231 ? 4.949 -7.949 -12.148 1 81.5 231 PHE B C 1
ATOM 4313 O O . PHE B 1 231 ? 5.898 -8.344 -12.828 1 81.5 231 PHE B O 1
ATOM 4320 N N . LEU B 1 232 ? 4.012 -8.789 -11.898 1 89.81 232 LEU B N 1
ATOM 4321 C CA . LEU B 1 232 ? 3.941 -10.164 -12.359 1 89.81 232 LEU B CA 1
ATOM 4322 C C . LEU B 1 232 ? 4.035 -10.234 -13.883 1 89.81 232 LEU B C 1
ATOM 4324 O O . LEU B 1 232 ? 4.828 -11 -14.43 1 89.81 232 LEU B O 1
ATOM 4328 N N . GLN B 1 233 ? 3.348 -9.359 -14.531 1 90.06 233 GLN B N 1
ATOM 4329 C CA . GLN B 1 233 ? 3.346 -9.352 -15.992 1 90.06 233 GLN B CA 1
ATOM 4330 C C . GLN B 1 233 ? 4.727 -9 -16.531 1 90.06 233 GLN B C 1
ATOM 4332 O O . GLN B 1 233 ? 5.172 -9.578 -17.531 1 90.06 233 GLN B O 1
ATOM 4337 N N . ALA B 1 234 ? 5.34 -8.078 -15.891 1 91.38 234 ALA B N 1
ATOM 4338 C CA . ALA B 1 234 ? 6.68 -7.684 -16.312 1 91.38 234 ALA B CA 1
ATOM 4339 C C . ALA B 1 234 ? 7.668 -8.836 -16.156 1 91.38 234 ALA B C 1
ATOM 4341 O O . ALA B 1 234 ? 8.57 -9.008 -16.984 1 91.38 234 ALA B O 1
ATOM 4342 N N . GLY B 1 235 ? 7.5 -9.633 -15.109 1 94.75 235 GLY B N 1
ATOM 4343 C CA . GLY B 1 235 ? 8.328 -10.805 -14.906 1 94.75 235 GLY B CA 1
ATOM 4344 C C . GLY B 1 235 ? 8.164 -11.852 -15.984 1 94.75 235 GLY B C 1
ATOM 4345 O O . GLY B 1 235 ? 9.141 -12.438 -16.453 1 94.75 235 GLY B O 1
ATOM 4346 N N . ARG B 1 236 ? 6.93 -11.992 -16.406 1 94.31 236 ARG B N 1
ATOM 4347 C CA . ARG B 1 236 ? 6.625 -12.914 -17.5 1 94.31 236 ARG B CA 1
ATOM 4348 C C . ARG B 1 236 ? 7.316 -12.484 -18.781 1 94.31 236 ARG B C 1
ATOM 4350 O O . ARG B 1 236 ? 7.953 -13.305 -19.453 1 94.31 236 ARG B O 1
ATOM 4357 N N . GLU B 1 237 ? 7.191 -11.25 -19.047 1 94.56 237 GLU B N 1
ATOM 4358 C CA . GLU B 1 237 ? 7.781 -10.719 -20.266 1 94.56 237 GLU B CA 1
ATOM 4359 C C . GLU B 1 237 ? 9.305 -10.766 -20.203 1 94.56 237 GLU B C 1
ATOM 4361 O O . GLU B 1 237 ? 9.961 -11.062 -21.203 1 94.56 237 GLU B O 1
ATOM 4366 N N . ALA B 1 238 ? 9.82 -10.523 -19.062 1 96.5 238 ALA B N 1
ATOM 4367 C CA . ALA B 1 238 ? 11.266 -10.438 -18.891 1 96.5 238 ALA B CA 1
ATOM 4368 C C . ALA B 1 238 ? 11.93 -11.797 -19.109 1 96.5 238 ALA B C 1
ATOM 4370 O O . ALA B 1 238 ? 12.977 -11.883 -19.766 1 96.5 238 ALA B O 1
ATOM 4371 N N . ILE B 1 239 ? 11.391 -12.852 -18.578 1 97.62 239 ILE B N 1
ATOM 4372 C CA . ILE B 1 239 ? 12.008 -14.164 -18.719 1 97.62 239 ILE B CA 1
ATOM 4373 C C . ILE B 1 239 ? 11.977 -14.609 -20.172 1 97.62 239 ILE B C 1
ATOM 4375 O O . ILE B 1 239 ? 12.914 -15.25 -20.656 1 97.62 239 ILE B O 1
ATOM 4379 N N . GLY B 1 240 ? 10.859 -14.273 -20.891 1 96.69 240 GLY B N 1
ATOM 4380 C CA . GLY B 1 240 ? 10.812 -14.547 -22.312 1 96.69 240 GLY B CA 1
ATOM 4381 C C . GLY B 1 240 ? 11.906 -13.828 -23.094 1 96.69 240 GLY B C 1
ATOM 4382 O O . GLY B 1 240 ? 12.602 -14.445 -23.906 1 96.69 240 GLY B O 1
ATOM 4383 N N . ARG B 1 241 ? 12.031 -12.57 -22.797 1 97.06 241 ARG B N 1
ATOM 4384 C CA . ARG B 1 241 ? 13.055 -11.758 -23.453 1 97.06 241 ARG B CA 1
ATOM 4385 C C . ARG B 1 241 ? 14.453 -12.266 -23.109 1 97.06 241 ARG B C 1
ATOM 4387 O O . ARG B 1 241 ? 15.305 -12.367 -24 1 97.06 241 ARG B O 1
ATOM 4394 N N . LEU B 1 242 ? 14.664 -12.633 -21.891 1 98.06 242 LEU B N 1
ATOM 4395 C CA . LEU B 1 242 ? 15.969 -13.094 -21.422 1 98.06 242 LEU B CA 1
ATOM 4396 C C . LEU B 1 242 ? 16.375 -14.375 -22.141 1 98.06 242 LEU B C 1
ATOM 4398 O O . LEU B 1 242 ? 17.484 -14.461 -22.672 1 98.06 242 LEU B O 1
ATOM 4402 N N . LEU B 1 243 ? 15.523 -15.32 -22.219 1 97.69 243 LEU B N 1
ATOM 4403 C CA . LEU B 1 243 ? 15.844 -16.625 -22.781 1 97.69 243 LEU B CA 1
ATOM 4404 C C . LEU B 1 243 ? 16 -16.531 -24.297 1 97.69 243 LEU B C 1
ATOM 4406 O O . LEU B 1 243 ? 16.75 -17.328 -24.891 1 97.69 243 LEU B O 1
ATOM 4410 N N . THR B 1 244 ? 15.328 -15.539 -24.906 1 97.38 244 THR B N 1
ATOM 4411 C CA . THR B 1 244 ? 15.453 -15.328 -26.344 1 97.38 244 THR B CA 1
ATOM 4412 C C . THR B 1 244 ? 16.781 -14.641 -26.672 1 97.38 244 THR B C 1
ATOM 4414 O O . THR B 1 244 ? 17.5 -15.07 -27.578 1 97.38 244 THR B O 1
ATOM 4417 N N . GLN B 1 245 ? 17.125 -13.648 -25.953 1 98.06 245 GLN B N 1
ATOM 4418 C CA . GLN B 1 245 ? 18.281 -12.82 -26.234 1 98.06 245 GLN B CA 1
ATOM 4419 C C . GLN B 1 245 ? 19.562 -13.461 -25.703 1 98.06 245 GLN B C 1
ATOM 4421 O O . GLN B 1 245 ? 20.641 -13.258 -26.25 1 98.06 245 GLN B O 1
ATOM 4426 N N . HIS B 1 246 ? 19.406 -14.211 -24.625 1 98.19 246 HIS B N 1
ATOM 4427 C CA . HIS B 1 246 ? 20.547 -14.812 -23.938 1 98.19 246 HIS B CA 1
ATOM 4428 C C . HIS B 1 246 ? 20.266 -16.266 -23.578 1 98.19 246 HIS B C 1
ATOM 4430 O O . HIS B 1 246 ? 20.203 -16.609 -22.391 1 98.19 246 HIS B O 1
ATOM 4436 N N . PRO B 1 247 ? 20.266 -17.109 -24.547 1 97.88 247 PRO B N 1
ATOM 4437 C CA . PRO B 1 247 ? 19.906 -18.516 -24.312 1 97.88 247 PRO B CA 1
ATOM 4438 C C . PRO B 1 247 ? 20.922 -19.234 -23.438 1 97.88 247 PRO B C 1
ATOM 4440 O O . PRO B 1 247 ? 20.625 -20.312 -22.906 1 97.88 247 PRO B O 1
ATOM 4443 N N . GLU B 1 248 ? 22.016 -18.625 -23.234 1 97.88 248 GLU B N 1
ATOM 4444 C CA . GLU B 1 248 ? 23.078 -19.266 -22.453 1 97.88 248 GLU B CA 1
ATOM 4445 C C . GLU B 1 248 ? 22.859 -19.062 -20.953 1 97.88 248 GLU B C 1
ATOM 4447 O O . GLU B 1 248 ? 23.5 -19.734 -20.141 1 97.88 248 GLU B O 1
ATOM 4452 N N . VAL B 1 249 ? 21.969 -18.188 -20.562 1 98.69 249 VAL B N 1
ATOM 4453 C CA . VAL B 1 249 ? 21.75 -17.891 -19.141 1 98.69 249 VAL B CA 1
ATOM 4454 C C . VAL B 1 249 ? 21.125 -19.094 -18.453 1 98.69 249 VAL B C 1
ATOM 4456 O O . VAL B 1 249 ? 20.156 -19.672 -18.953 1 98.69 249 VAL B O 1
ATOM 4459 N N . ASP B 1 250 ? 21.688 -19.438 -17.391 1 98.69 250 ASP B N 1
ATOM 4460 C CA . ASP B 1 250 ? 21.203 -20.625 -16.703 1 98.69 250 ASP B CA 1
ATOM 4461 C C . ASP B 1 250 ? 20.688 -20.297 -15.305 1 98.69 250 ASP B C 1
ATOM 4463 O O . ASP B 1 250 ? 20.125 -21.156 -14.625 1 98.69 250 ASP B O 1
ATOM 4467 N N . ALA B 1 251 ? 20.875 -19.062 -14.828 1 98.88 251 ALA B N 1
ATOM 4468 C CA . ALA B 1 251 ? 20.297 -18.594 -13.578 1 98.88 251 ALA B CA 1
ATOM 4469 C C . ALA B 1 251 ? 19.969 -17.109 -13.641 1 98.88 251 ALA B C 1
ATOM 4471 O O . ALA B 1 251 ? 20.75 -16.328 -14.203 1 98.88 251 ALA B O 1
ATOM 4472 N N . ALA B 1 252 ? 18.812 -16.734 -13.117 1 98.88 252 ALA B N 1
ATOM 4473 C CA . ALA B 1 252 ? 18.422 -15.32 -13.086 1 98.88 252 ALA B CA 1
ATOM 4474 C C . ALA B 1 252 ? 18.078 -14.883 -11.664 1 98.88 252 ALA B C 1
ATOM 4476 O O . ALA B 1 252 ? 17.297 -15.547 -10.977 1 98.88 252 ALA B O 1
ATOM 4477 N N . PHE B 1 253 ? 18.75 -13.805 -11.195 1 98.81 253 PHE B N 1
ATOM 4478 C CA . PHE B 1 253 ? 18.469 -13.125 -9.938 1 98.81 253 PHE B CA 1
ATOM 4479 C C . PHE B 1 253 ? 17.594 -11.898 -10.18 1 98.81 253 PHE B C 1
ATOM 4481 O O . PHE B 1 253 ? 18.031 -10.93 -10.805 1 98.81 253 PHE B O 1
ATOM 4488 N N . PHE B 1 254 ? 16.328 -12 -9.672 1 97.81 254 PHE B N 1
ATOM 4489 C CA . PHE B 1 254 ? 15.359 -10.938 -9.898 1 97.81 254 PHE B CA 1
ATOM 4490 C C . PHE B 1 254 ? 15.383 -9.93 -8.758 1 97.81 254 PHE B C 1
ATOM 4492 O O . PHE B 1 254 ? 15.6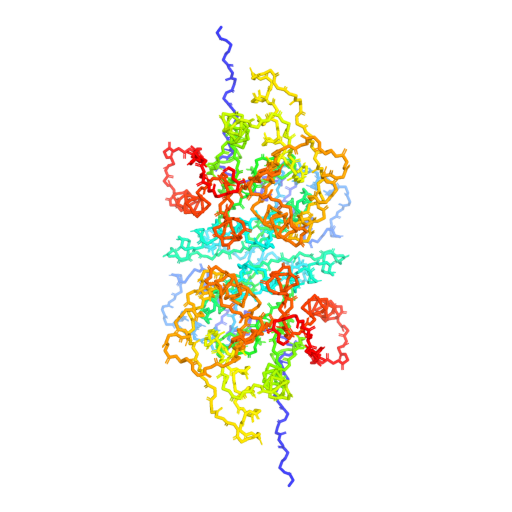95 -10.281 -7.621 1 97.81 254 PHE B O 1
ATOM 4499 N N . SER B 1 255 ? 14.961 -8.703 -9.047 1 94.62 255 SER B N 1
ATOM 4500 C CA . SER B 1 255 ? 15.031 -7.602 -8.086 1 94.62 255 SER B CA 1
ATOM 4501 C C . SER B 1 255 ? 14.055 -7.805 -6.941 1 94.62 255 SER B C 1
ATOM 4503 O O . SER B 1 255 ? 14.211 -7.215 -5.871 1 94.62 255 SER B O 1
ATOM 4505 N N . ASN B 1 256 ? 12.992 -8.547 -7.145 1 94.12 256 ASN B N 1
ATOM 4506 C CA . ASN B 1 256 ? 12.078 -8.93 -6.07 1 94.12 256 ASN B CA 1
ATOM 4507 C C . ASN B 1 256 ? 11.312 -10.203 -6.414 1 94.12 256 ASN B C 1
ATOM 4509 O O . ASN B 1 256 ? 11.352 -10.664 -7.555 1 94.12 256 ASN B O 1
ATOM 4513 N N . ASP B 1 257 ? 10.641 -10.719 -5.449 1 95.5 257 ASP B N 1
ATOM 4514 C CA . ASP B 1 257 ? 9.977 -12.016 -5.582 1 95.5 257 ASP B CA 1
ATOM 4515 C C . ASP B 1 257 ? 8.781 -11.922 -6.523 1 95.5 257 ASP B C 1
ATOM 4517 O O . ASP B 1 257 ? 8.391 -12.922 -7.133 1 95.5 257 ASP B O 1
ATOM 4521 N N . VAL B 1 258 ? 8.203 -10.75 -6.684 1 93.31 258 VAL B N 1
ATOM 4522 C CA . VAL B 1 258 ? 7.012 -10.617 -7.527 1 93.31 258 VAL B CA 1
ATOM 4523 C C . VAL B 1 258 ? 7.395 -10.82 -8.992 1 93.31 258 VAL B C 1
ATOM 4525 O O . VAL B 1 258 ? 6.758 -11.602 -9.703 1 93.31 258 VAL B O 1
ATOM 4528 N N . ILE B 1 259 ? 8.461 -10.203 -9.406 1 94.81 259 ILE B N 1
ATOM 4529 C CA . ILE B 1 259 ? 8.914 -10.352 -10.781 1 94.81 259 ILE B CA 1
ATOM 4530 C C . ILE B 1 259 ? 9.438 -11.766 -11.008 1 94.81 259 ILE B C 1
ATOM 4532 O O . ILE B 1 259 ? 9.203 -12.359 -12.07 1 94.81 259 ILE B O 1
ATOM 4536 N N . ALA B 1 260 ? 10.094 -12.312 -10.008 1 97.38 260 ALA B N 1
ATOM 4537 C CA . ALA B 1 260 ? 10.562 -13.695 -10.109 1 97.38 260 ALA B CA 1
ATOM 4538 C C . ALA B 1 260 ? 9.383 -14.656 -10.25 1 97.38 260 ALA B C 1
ATOM 4540 O O . ALA B 1 260 ? 9.453 -15.617 -11.023 1 97.38 260 ALA B O 1
ATOM 4541 N N . ALA B 1 261 ? 8.367 -14.375 -9.5 1 95.94 261 ALA B N 1
ATOM 4542 C CA . ALA B 1 261 ? 7.172 -15.219 -9.57 1 95.94 261 ALA B CA 1
ATOM 4543 C C . ALA B 1 261 ? 6.527 -15.148 -10.953 1 95.94 261 ALA B C 1
ATOM 4545 O O . ALA B 1 261 ? 6.07 -16.172 -11.477 1 95.94 261 ALA B O 1
ATOM 4546 N N . GLY B 1 262 ? 6.504 -13.922 -11.508 1 95.81 262 GLY B N 1
ATOM 4547 C CA . GLY B 1 262 ? 6.023 -13.797 -12.875 1 95.81 262 GLY B CA 1
ATOM 4548 C C . GLY B 1 262 ? 6.809 -14.641 -13.867 1 95.81 262 GLY B C 1
ATOM 4549 O O . GLY B 1 262 ? 6.227 -15.273 -14.75 1 95.81 262 GLY B O 1
ATOM 4550 N N . ALA B 1 263 ? 8.062 -14.656 -13.688 1 97.75 263 ALA B N 1
ATOM 4551 C CA . ALA B 1 263 ? 8.93 -15.469 -14.539 1 97.75 263 ALA B CA 1
ATOM 4552 C C . ALA B 1 263 ? 8.641 -16.953 -14.352 1 97.75 263 ALA B C 1
ATOM 4554 O O . ALA B 1 263 ? 8.562 -17.703 -15.328 1 97.75 263 ALA B O 1
ATOM 4555 N N . ALA B 1 264 ? 8.477 -17.406 -13.109 1 97.62 264 ALA B N 1
ATOM 4556 C CA . ALA B 1 264 ? 8.195 -18.797 -12.812 1 97.62 264 ALA B CA 1
ATOM 4557 C C . ALA B 1 264 ? 6.883 -19.25 -13.461 1 97.62 264 ALA B C 1
ATOM 4559 O O . ALA B 1 264 ? 6.801 -20.344 -14.023 1 97.62 264 ALA B O 1
ATOM 4560 N N . LEU B 1 265 ? 5.926 -18.375 -13.367 1 95 265 LEU B N 1
ATOM 4561 C CA . LEU B 1 265 ? 4.621 -18.688 -13.945 1 95 265 LEU B CA 1
ATOM 4562 C C . LEU B 1 265 ? 4.719 -18.797 -15.461 1 95 265 LEU B C 1
ATOM 4564 O O . LEU B 1 265 ? 4.094 -19.672 -16.062 1 95 265 LEU B O 1
ATOM 4568 N N . GLU B 1 266 ? 5.484 -17.922 -16.031 1 96.19 266 GLU B N 1
ATOM 4569 C CA . GLU B 1 266 ? 5.684 -17.984 -17.469 1 96.19 266 GLU B CA 1
ATOM 4570 C C . GLU B 1 266 ? 6.414 -19.25 -17.891 1 96.19 266 GLU B C 1
ATOM 4572 O O . GLU B 1 266 ? 6.066 -19.891 -18.891 1 96.19 266 GLU B O 1
ATOM 4577 N N . CYS B 1 267 ? 7.414 -19.672 -17.172 1 97.38 267 CYS B N 1
ATOM 4578 C CA . CYS B 1 267 ? 8.125 -20.922 -17.438 1 97.38 267 CYS B CA 1
ATOM 4579 C C . CYS B 1 267 ? 7.18 -22.109 -17.359 1 97.38 267 CYS B C 1
ATOM 4581 O O . CYS B 1 267 ? 7.223 -23 -18.219 1 97.38 267 CYS B O 1
ATOM 4583 N N . ALA B 1 268 ? 6.367 -22.062 -16.359 1 93.44 268 ALA B N 1
ATOM 4584 C CA . ALA B 1 268 ? 5.383 -23.141 -16.219 1 93.44 268 ALA B CA 1
ATOM 4585 C C . ALA B 1 268 ? 4.465 -23.203 -17.438 1 93.44 268 ALA B C 1
ATOM 4587 O O . ALA B 1 268 ? 4.199 -24.281 -17.969 1 93.44 268 ALA B O 1
ATOM 4588 N N . ARG B 1 269 ? 4.043 -22.062 -17.906 1 92.12 269 ARG B N 1
ATOM 4589 C CA . ARG B 1 269 ? 3.143 -21.969 -19.047 1 92.12 269 ARG B CA 1
ATOM 4590 C C . ARG B 1 269 ? 3.799 -22.531 -20.312 1 92.12 269 ARG B C 1
ATOM 4592 O O . ARG B 1 269 ? 3.137 -23.172 -21.141 1 92.12 269 ARG B O 1
ATOM 4599 N N . ARG B 1 270 ? 5.066 -22.344 -20.375 1 95.44 270 ARG B N 1
ATOM 4600 C CA . ARG B 1 270 ? 5.781 -22.703 -21.594 1 95.44 270 ARG B CA 1
ATOM 4601 C C . ARG B 1 270 ? 6.445 -24.062 -21.469 1 95.44 270 ARG B C 1
ATOM 4603 O O . ARG B 1 270 ? 7.078 -24.547 -22.406 1 95.44 270 ARG B O 1
ATOM 4610 N N . GLY B 1 271 ? 6.328 -24.609 -20.312 1 95.69 271 GLY B N 1
ATOM 4611 C CA . GLY B 1 271 ? 6.961 -25.906 -20.078 1 95.69 271 GLY B CA 1
ATOM 4612 C C . GLY B 1 271 ? 8.469 -25.812 -19.938 1 95.69 271 GLY B C 1
ATOM 4613 O O . GLY B 1 271 ? 9.188 -26.75 -20.266 1 95.69 271 GLY B O 1
ATOM 4614 N N . ILE B 1 272 ? 8.953 -24.641 -19.562 1 97.88 272 ILE B N 1
ATOM 4615 C CA . ILE B 1 272 ? 10.383 -24.453 -19.328 1 97.88 272 ILE B CA 1
ATOM 4616 C C . ILE B 1 272 ? 10.734 -24.922 -17.922 1 97.88 272 ILE B C 1
ATOM 4618 O O . ILE B 1 272 ? 10.164 -24.453 -16.938 1 97.88 272 ILE B O 1
ATOM 4622 N N . ALA B 1 273 ? 11.664 -25.812 -17.797 1 98.19 273 ALA B N 1
ATOM 4623 C CA . ALA B 1 273 ? 12 -26.438 -16.531 1 98.19 273 ALA B CA 1
ATOM 4624 C C . ALA B 1 273 ? 12.711 -25.469 -15.594 1 98.19 273 ALA B C 1
ATOM 4626 O O . ALA B 1 273 ? 13.719 -24.859 -15.977 1 98.19 273 ALA B O 1
ATOM 4627 N N . VAL B 1 274 ? 12.25 -25.312 -14.398 1 98.62 274 VAL B N 1
ATOM 4628 C CA . VAL B 1 274 ? 12.883 -24.594 -13.297 1 98.62 274 VAL B CA 1
ATOM 4629 C C . VAL B 1 274 ? 13.102 -25.531 -12.117 1 98.62 274 VAL B C 1
ATOM 4631 O O . VAL B 1 274 ? 12.148 -26.094 -11.578 1 98.62 274 VAL B O 1
ATOM 4634 N N . PRO B 1 275 ? 14.336 -25.734 -11.773 1 98.25 275 PRO B N 1
ATOM 4635 C CA . PRO B 1 275 ? 15.555 -25.047 -12.188 1 98.25 275 PRO B CA 1
ATOM 4636 C C . PRO B 1 275 ? 16.25 -25.734 -13.359 1 98.25 275 PRO B C 1
ATOM 4638 O O . PRO B 1 275 ? 17.328 -25.297 -13.773 1 98.25 275 PRO B O 1
ATOM 4641 N N . GLY B 1 276 ? 15.758 -26.75 -13.914 1 98.19 276 GLY B N 1
ATOM 4642 C CA . GLY B 1 276 ? 16.469 -27.594 -14.867 1 98.19 276 GLY B CA 1
ATOM 4643 C C . GLY B 1 276 ? 17.016 -26.812 -16.047 1 98.19 276 GLY B C 1
ATOM 4644 O O . GLY B 1 276 ? 18.156 -27.031 -16.469 1 98.19 276 GLY B O 1
ATOM 4645 N N . ARG B 1 277 ? 16.266 -26 -16.609 1 98.38 277 ARG B N 1
ATOM 4646 C CA . ARG B 1 277 ? 16.688 -25.156 -17.719 1 98.38 277 ARG B CA 1
ATOM 4647 C C . ARG B 1 277 ? 17.234 -23.828 -17.234 1 98.38 277 ARG B C 1
ATOM 4649 O O . ARG B 1 277 ? 18.234 -23.328 -17.75 1 98.38 277 ARG B O 1
ATOM 4656 N N . ILE B 1 278 ? 16.578 -23.25 -16.25 1 98.81 278 ILE B N 1
ATOM 4657 C CA . ILE B 1 278 ? 17 -21.984 -15.695 1 98.81 278 ILE B CA 1
ATOM 4658 C C . ILE B 1 278 ? 16.578 -21.891 -14.227 1 98.81 278 ILE B C 1
ATOM 4660 O O . ILE B 1 278 ? 15.438 -22.203 -13.891 1 98.81 278 ILE B O 1
ATOM 4664 N N . ALA B 1 279 ? 17.562 -21.562 -13.414 1 98.88 279 ALA B N 1
ATOM 4665 C CA . ALA B 1 279 ? 17.266 -21.297 -12.008 1 98.88 279 ALA B CA 1
ATOM 4666 C C . ALA B 1 279 ? 16.75 -19.875 -11.812 1 98.88 279 ALA B C 1
ATOM 4668 O O . ALA B 1 279 ? 17.172 -18.953 -12.531 1 98.88 279 ALA B O 1
ATOM 4669 N N . LEU B 1 280 ? 15.836 -19.703 -10.891 1 98.94 280 LEU B N 1
ATOM 4670 C CA . LEU B 1 280 ? 15.258 -18.391 -10.586 1 98.94 280 LEU B CA 1
ATOM 4671 C C . LEU B 1 280 ? 15.453 -18.047 -9.109 1 98.94 280 LEU B C 1
ATOM 4673 O O . LEU B 1 280 ? 15.195 -18.875 -8.234 1 98.94 280 LEU B O 1
ATOM 4677 N N . ALA B 1 281 ? 15.922 -16.891 -8.836 1 98.88 281 ALA B N 1
ATOM 4678 C CA . ALA B 1 281 ? 16.047 -16.359 -7.48 1 98.88 281 ALA B CA 1
ATOM 4679 C C . ALA B 1 281 ? 15.398 -14.984 -7.363 1 98.88 281 ALA B C 1
ATOM 4681 O O . ALA B 1 281 ? 15.422 -14.195 -8.312 1 98.88 281 ALA B O 1
ATOM 4682 N N . GLY B 1 282 ? 14.781 -14.75 -6.215 1 98.06 282 GLY B N 1
ATOM 4683 C CA . GLY B 1 282 ? 14.156 -13.461 -5.973 1 98.06 282 GLY B CA 1
ATOM 4684 C C . GLY B 1 282 ? 14.773 -12.711 -4.809 1 98.06 282 GLY B C 1
ATOM 4685 O O . GLY B 1 282 ? 15.945 -12.914 -4.484 1 98.06 282 GLY B O 1
ATOM 4686 N N . PHE B 1 283 ? 14.008 -11.797 -4.301 1 97.38 283 PHE B N 1
ATOM 4687 C CA . PHE B 1 283 ? 14.508 -10.93 -3.238 1 97.38 283 PHE B CA 1
ATOM 4688 C C . PHE B 1 283 ? 13.367 -10.508 -2.312 1 97.38 283 PHE B C 1
ATOM 4690 O O . PHE B 1 283 ? 12.258 -10.227 -2.771 1 97.38 283 PHE B O 1
ATOM 4697 N N . ALA B 1 284 ? 13.586 -10.484 -0.992 1 96.56 284 ALA B N 1
ATOM 4698 C CA . ALA B 1 284 ? 12.805 -9.875 0.081 1 96.56 284 ALA B CA 1
ATOM 4699 C C . ALA B 1 284 ? 11.883 -10.891 0.742 1 96.56 284 ALA B C 1
ATOM 4701 O O . ALA B 1 284 ? 11.211 -10.586 1.729 1 96.56 284 ALA B O 1
ATOM 4702 N N . ASN B 1 285 ? 11.844 -12.07 0.19 1 96.5 285 ASN B N 1
ATOM 4703 C CA . ASN B 1 285 ? 11.031 -13.148 0.743 1 96.5 285 ASN B CA 1
ATOM 4704 C C . ASN B 1 285 ? 9.578 -12.719 0.925 1 96.5 285 ASN B C 1
ATOM 4706 O O . ASN B 1 285 ? 9.023 -12.836 2.02 1 96.5 285 ASN B O 1
ATOM 4710 N N . LEU B 1 286 ? 9.039 -12.211 -0.163 1 93.12 286 LEU B N 1
ATOM 4711 C CA . LEU B 1 286 ? 7.625 -11.859 -0.167 1 93.12 286 LEU B CA 1
ATOM 4712 C C . LEU B 1 286 ? 6.754 -13.109 -0.143 1 93.12 286 LEU B C 1
ATOM 4714 O O . LEU B 1 286 ? 7.219 -14.203 -0.473 1 93.12 286 LEU B O 1
ATOM 4718 N N . GLU B 1 287 ? 5.516 -12.969 0.223 1 89.88 287 GLU B N 1
ATOM 4719 C CA . GLU B 1 287 ? 4.609 -14.102 0.408 1 89.88 287 GLU B CA 1
ATOM 4720 C C . GLU B 1 287 ? 4.566 -14.984 -0.836 1 89.88 287 GLU B C 1
ATOM 4722 O O . GLU B 1 287 ? 4.535 -16.203 -0.733 1 89.88 287 GLU B O 1
ATOM 4727 N N . ILE B 1 288 ? 4.641 -14.391 -1.977 1 91.88 288 ILE B N 1
ATOM 4728 C CA . ILE B 1 288 ? 4.461 -15.086 -3.246 1 91.88 288 ILE B CA 1
ATOM 4729 C C . ILE B 1 288 ? 5.625 -16.047 -3.48 1 91.88 288 ILE B C 1
ATOM 4731 O O . ILE B 1 288 ? 5.496 -17.016 -4.219 1 91.88 288 ILE B O 1
ATOM 4735 N N . ALA B 1 289 ? 6.719 -15.82 -2.83 1 94.94 289 ALA B N 1
ATOM 4736 C CA . ALA B 1 289 ? 7.93 -16.609 -3.061 1 94.94 289 ALA B CA 1
ATOM 4737 C C . ALA B 1 289 ? 7.73 -18.047 -2.619 1 94.94 289 ALA B C 1
ATOM 4739 O O . ALA B 1 289 ? 8.273 -18.969 -3.234 1 94.94 289 ALA B O 1
ATOM 4740 N N . THR B 1 290 ? 6.949 -18.25 -1.57 1 93.75 290 THR B N 1
ATOM 4741 C CA . THR B 1 290 ? 6.719 -19.594 -1.058 1 93.75 290 THR B CA 1
ATOM 4742 C C . THR B 1 290 ? 5.508 -20.234 -1.738 1 93.75 290 THR B C 1
ATOM 4744 O O . THR B 1 290 ? 5.332 -21.453 -1.688 1 93.75 290 THR B O 1
ATOM 4747 N N . GLU B 1 291 ? 4.758 -19.391 -2.43 1 91.19 291 GLU B N 1
ATOM 4748 C CA . GLU B 1 291 ? 3.455 -19.859 -2.887 1 91.19 291 GLU B CA 1
ATOM 4749 C C . GLU B 1 291 ? 3.512 -20.312 -4.34 1 91.19 291 GLU B C 1
ATOM 4751 O O . GLU B 1 291 ? 2.756 -21.203 -4.75 1 91.19 291 GLU B O 1
ATOM 4756 N N . VAL B 1 292 ? 4.371 -19.734 -5.094 1 93.06 292 VAL B N 1
ATOM 4757 C CA . VAL B 1 292 ? 4.484 -20.094 -6.504 1 93.06 292 VAL B CA 1
ATOM 4758 C C . VAL B 1 292 ? 5.199 -21.438 -6.645 1 93.06 292 VAL B C 1
ATOM 4760 O O . VAL B 1 292 ? 5.871 -21.891 -5.711 1 93.06 292 VAL B O 1
ATOM 4763 N N . LEU B 1 293 ? 4.934 -22.109 -7.887 1 91.06 293 LEU B N 1
ATOM 4764 C CA . LEU B 1 293 ? 5.57 -23.391 -8.18 1 91.06 293 LEU B CA 1
ATOM 4765 C C . LEU B 1 293 ? 6.547 -23.25 -9.344 1 91.06 293 LEU B C 1
ATOM 4767 O O . LEU B 1 293 ? 6.141 -22.938 -10.461 1 91.06 293 LEU B O 1
ATOM 4771 N N . PRO B 1 294 ? 7.867 -23.656 -9.109 1 95.88 294 PRO B N 1
ATOM 4772 C CA . PRO B 1 294 ? 8.461 -24.031 -7.82 1 95.88 294 PRO B CA 1
ATOM 4773 C C . PRO B 1 294 ? 8.578 -22.844 -6.859 1 95.88 294 PRO B C 1
ATOM 4775 O O . PRO B 1 294 ? 8.578 -21.688 -7.289 1 95.88 294 PRO B O 1
ATOM 4778 N N . ALA B 1 295 ? 8.586 -23.172 -5.531 1 97.12 295 ALA B N 1
ATOM 4779 C CA . ALA B 1 295 ? 8.883 -22.125 -4.551 1 97.12 295 ALA B CA 1
ATOM 4780 C C . ALA B 1 295 ? 10.234 -21.469 -4.832 1 97.12 295 ALA B C 1
ATOM 4782 O O . ALA B 1 295 ? 11.195 -22.156 -5.203 1 97.12 295 ALA B O 1
ATOM 4783 N N . LEU B 1 296 ? 10.297 -20.172 -4.578 1 98.56 296 LEU B N 1
ATOM 4784 C CA . LEU B 1 296 ? 11.43 -19.391 -5.07 1 98.56 296 LEU B CA 1
ATOM 4785 C C . LEU B 1 296 ? 12.539 -19.328 -4.023 1 98.56 296 LEU B C 1
ATOM 4787 O O . LEU B 1 296 ? 12.281 -18.984 -2.865 1 98.56 296 LEU B O 1
ATOM 4791 N N . THR B 1 297 ? 13.758 -19.703 -4.434 1 98.88 297 THR B N 1
ATOM 4792 C CA . THR B 1 297 ? 14.938 -19.25 -3.705 1 98.88 297 THR B CA 1
ATOM 4793 C C . THR B 1 297 ? 15 -17.719 -3.684 1 98.88 297 THR B C 1
ATOM 4795 O O . THR B 1 297 ? 14.734 -17.062 -4.695 1 98.88 297 THR B O 1
ATOM 4798 N N . THR B 1 298 ? 15.305 -17.125 -2.482 1 98.75 298 THR B N 1
ATOM 4799 C CA . THR B 1 298 ? 15.258 -15.672 -2.381 1 98.75 298 THR B CA 1
ATOM 4800 C C . THR B 1 298 ? 16.219 -15.172 -1.303 1 98.75 298 THR B C 1
ATOM 4802 O O . THR B 1 298 ? 16.781 -15.969 -0.553 1 98.75 298 THR B O 1
ATOM 4805 N N . VAL B 1 299 ? 16.547 -13.898 -1.368 1 98.75 299 VAL B N 1
ATOM 4806 C CA . VAL B 1 299 ? 17.188 -13.227 -0.246 1 98.75 299 VAL B CA 1
ATOM 4807 C C . VAL B 1 299 ? 16.141 -12.82 0.788 1 98.75 299 VAL B C 1
ATOM 4809 O O . VAL B 1 299 ? 15.188 -12.109 0.465 1 98.75 299 VAL B O 1
ATOM 4812 N N . GLN B 1 300 ? 16.297 -13.328 1.935 1 98.19 300 GLN B N 1
ATOM 4813 C CA . GLN B 1 300 ? 15.398 -12.961 3.029 1 98.19 300 GLN B CA 1
ATOM 4814 C C . GLN B 1 300 ? 15.914 -11.734 3.773 1 98.19 300 GLN B C 1
ATOM 4816 O O . GLN B 1 300 ? 17.062 -11.703 4.207 1 98.19 300 GLN B O 1
ATOM 4821 N N . ILE B 1 301 ? 15.102 -10.719 3.789 1 97.81 301 ILE B N 1
ATOM 4822 C CA . ILE B 1 301 ? 15.352 -9.578 4.668 1 97.81 301 ILE B CA 1
ATOM 4823 C C . ILE B 1 301 ? 14.289 -9.539 5.766 1 97.81 301 ILE B C 1
ATOM 4825 O O . ILE B 1 301 ? 13.273 -10.234 5.684 1 97.81 301 ILE B O 1
ATOM 4829 N N . SER B 1 302 ? 14.531 -8.859 6.832 1 97 302 SER B N 1
ATOM 4830 C CA . SER B 1 302 ? 13.594 -8.758 7.953 1 97 302 SER B CA 1
ATOM 4831 C C . SER B 1 302 ? 12.727 -7.512 7.84 1 97 302 SER B C 1
ATOM 4833 O O . SER B 1 302 ? 12.773 -6.637 8.703 1 97 302 SER B O 1
ATOM 4835 N N . ALA B 1 303 ? 11.891 -7.52 6.809 1 96.62 303 ALA B N 1
ATOM 4836 C CA . ALA B 1 303 ? 11.141 -6.316 6.461 1 96.62 303 ALA B CA 1
ATOM 4837 C C . ALA B 1 303 ? 10.258 -5.867 7.625 1 96.62 303 ALA B C 1
ATOM 4839 O O . ALA B 1 303 ? 10.219 -4.68 7.957 1 96.62 303 ALA B O 1
ATOM 4840 N N . HIS B 1 304 ? 9.539 -6.801 8.234 1 96.12 304 HIS B N 1
ATOM 4841 C CA . HIS B 1 304 ? 8.695 -6.477 9.375 1 96.12 304 HIS B CA 1
ATOM 4842 C C . HIS B 1 304 ? 9.523 -5.926 10.539 1 96.12 304 HIS B C 1
ATOM 4844 O O . HIS B 1 304 ? 9.148 -4.926 11.148 1 96.12 304 HIS B O 1
ATOM 4850 N N . GLN B 1 305 ? 10.609 -6.562 10.758 1 98.12 305 GLN B N 1
ATOM 4851 C CA . GLN B 1 305 ? 11.492 -6.141 11.844 1 98.12 305 GLN B CA 1
ATOM 4852 C C . GLN B 1 305 ? 12.086 -4.762 11.562 1 98.12 305 GLN B C 1
ATOM 4854 O O . GLN B 1 305 ? 12.305 -3.977 12.492 1 98.12 305 GLN B O 1
ATOM 4859 N N . ILE B 1 306 ? 12.367 -4.5 10.336 1 98.5 306 ILE B N 1
ATOM 4860 C CA . ILE B 1 306 ? 12.828 -3.168 9.961 1 98.5 306 ILE B CA 1
ATOM 4861 C C . ILE B 1 306 ? 11.797 -2.125 10.391 1 98.5 306 ILE B C 1
ATOM 4863 O O . ILE B 1 306 ? 12.156 -1.098 10.977 1 98.5 306 ILE B O 1
ATOM 4867 N N . GLY B 1 307 ? 10.539 -2.406 10.156 1 98.25 307 GLY B N 1
ATOM 4868 C CA . GLY B 1 307 ? 9.477 -1.516 10.594 1 98.25 307 GLY B CA 1
ATOM 4869 C C . GLY B 1 307 ? 9.406 -1.35 12.094 1 98.25 307 GLY B C 1
ATOM 4870 O O . GLY B 1 307 ? 9.312 -0.228 12.602 1 98.25 307 GLY B O 1
ATOM 4871 N N . LEU B 1 308 ? 9.492 -2.445 12.812 1 98 308 LEU B N 1
ATOM 4872 C CA . LEU B 1 308 ? 9.469 -2.424 14.273 1 98 308 LEU B CA 1
ATOM 4873 C C . LEU B 1 308 ? 10.633 -1.614 14.82 1 98 308 LEU B C 1
ATOM 4875 O O . LEU B 1 308 ? 10.453 -0.78 15.711 1 98 308 LEU B O 1
ATOM 4879 N N . THR B 1 309 ? 11.773 -1.856 14.25 1 98.25 309 THR B N 1
ATOM 4880 C CA . THR B 1 309 ? 12.984 -1.183 14.695 1 98.25 309 THR B CA 1
ATOM 4881 C C . THR B 1 309 ? 12.906 0.318 14.43 1 98.25 309 THR B C 1
ATOM 4883 O O . THR B 1 309 ? 13.234 1.128 15.297 1 98.25 309 THR B O 1
ATOM 4886 N N . ALA B 1 310 ? 12.445 0.671 13.242 1 98.56 310 ALA B N 1
ATOM 4887 C CA . ALA B 1 310 ? 12.297 2.084 12.898 1 98.56 310 ALA B CA 1
ATOM 4888 C C . ALA B 1 310 ? 11.352 2.789 13.867 1 98.56 310 ALA B C 1
ATOM 4890 O O . ALA B 1 310 ? 11.641 3.896 14.328 1 98.56 310 ALA B O 1
ATOM 4891 N N . ALA B 1 311 ? 10.234 2.133 14.18 1 98.12 311 ALA B N 1
ATOM 4892 C CA . ALA B 1 311 ? 9.273 2.697 15.125 1 98.12 311 ALA B CA 1
ATOM 4893 C C . ALA B 1 311 ? 9.891 2.873 16.5 1 98.12 311 ALA B C 1
ATOM 4895 O O . ALA B 1 311 ? 9.719 3.916 17.141 1 98.12 311 ALA B O 1
ATOM 4896 N N . GLU B 1 312 ? 10.578 1.877 16.953 1 97.31 312 GLU B N 1
ATOM 4897 C CA . GLU B 1 312 ? 11.219 1.921 18.266 1 97.31 312 GLU B CA 1
ATOM 4898 C C . GLU B 1 312 ? 12.234 3.055 18.344 1 97.31 312 GLU B C 1
ATOM 4900 O O . GLU B 1 312 ? 12.328 3.742 19.359 1 97.31 312 GLU B O 1
ATOM 4905 N N . MET B 1 313 ? 12.977 3.211 17.297 1 97.88 313 MET B N 1
ATOM 4906 C CA . MET B 1 313 ? 13.969 4.285 17.25 1 97.88 313 MET B CA 1
ATOM 4907 C C . MET B 1 313 ? 13.297 5.648 17.344 1 97.88 313 MET B C 1
ATOM 4909 O O . MET B 1 313 ? 13.75 6.52 18.094 1 97.88 313 MET B O 1
ATOM 4913 N N . LEU B 1 314 ? 12.234 5.828 16.594 1 97.19 314 LEU B N 1
ATOM 4914 C CA . LEU B 1 314 ? 11.5 7.086 16.641 1 97.19 314 LEU B CA 1
ATOM 4915 C C . LEU B 1 314 ? 10.938 7.34 18.031 1 97.19 314 LEU B C 1
ATOM 4917 O O . LEU B 1 314 ? 11.078 8.438 18.578 1 97.19 314 LEU B O 1
ATOM 4921 N N . LEU B 1 315 ? 10.32 6.32 18.625 1 95.19 315 LEU B N 1
ATOM 4922 C CA . LEU B 1 315 ? 9.695 6.461 19.938 1 95.19 315 LEU B CA 1
ATOM 4923 C C . LEU B 1 315 ? 10.734 6.812 21 1 95.19 315 LEU B C 1
ATOM 4925 O O . LEU B 1 315 ? 10.477 7.641 21.875 1 95.19 315 LEU B O 1
ATOM 4929 N N . THR B 1 316 ? 11.867 6.188 20.875 1 94.69 316 THR B N 1
ATOM 4930 C CA . THR B 1 316 ? 12.961 6.5 21.781 1 94.69 316 THR B CA 1
ATOM 4931 C C . THR B 1 316 ? 13.367 7.965 21.656 1 94.69 316 THR B C 1
ATOM 4933 O O . THR B 1 316 ? 13.547 8.656 22.656 1 94.69 316 THR B O 1
ATOM 4936 N N . ARG B 1 317 ? 13.469 8.406 20.422 1 92.5 317 ARG B N 1
ATOM 4937 C CA . ARG B 1 317 ? 13.812 9.797 20.172 1 92.5 317 ARG B CA 1
ATOM 4938 C C . ARG B 1 317 ? 12.727 10.734 20.688 1 92.5 317 ARG B C 1
ATOM 4940 O O . ARG B 1 317 ? 13.016 11.836 21.156 1 92.5 317 ARG B O 1
ATOM 4947 N N . PHE B 1 318 ? 11.477 10.312 20.484 1 90.38 318 PHE B N 1
ATOM 4948 C CA . PHE B 1 318 ? 10.352 11.125 20.922 1 90.38 318 PHE B CA 1
ATOM 4949 C C . PHE B 1 318 ? 10.391 11.32 22.438 1 90.38 318 PHE B C 1
ATOM 4951 O O . PHE B 1 318 ? 10.008 12.375 22.953 1 90.38 318 PHE B O 1
ATOM 4958 N N . ASP B 1 319 ? 10.852 10.367 23.109 1 87.69 319 ASP B N 1
ATOM 4959 C CA . ASP B 1 319 ? 10.891 10.398 24.578 1 87.69 319 ASP B CA 1
ATOM 4960 C C . ASP B 1 319 ? 12.117 11.156 25.078 1 87.69 319 ASP B C 1
ATOM 4962 O O . ASP B 1 319 ? 12.266 11.383 26.281 1 87.69 319 ASP B O 1
ATOM 4966 N N . GLY B 1 320 ? 12.953 11.508 24.219 1 86.81 320 GLY B N 1
ATOM 4967 C CA . GLY B 1 320 ? 14.141 12.266 24.594 1 86.81 320 GLY B CA 1
ATOM 4968 C C . GLY B 1 320 ? 15.281 11.391 25.062 1 86.81 320 GLY B C 1
ATOM 4969 O O . GLY B 1 320 ? 16.266 11.883 25.625 1 86.81 320 GLY B O 1
ATOM 4970 N N . ASP B 1 321 ? 15.164 10.156 24.891 1 85.31 321 ASP B N 1
ATOM 4971 C CA . ASP B 1 321 ? 16.203 9.219 25.297 1 85.31 321 ASP B CA 1
ATOM 4972 C C . ASP B 1 321 ? 17.281 9.078 24.219 1 85.31 321 ASP B C 1
ATOM 4974 O O . ASP B 1 321 ? 17 9.211 23.031 1 85.31 321 ASP B O 1
ATOM 4978 N N . PRO B 1 322 ? 18.469 8.961 24.672 1 85.44 322 PRO B N 1
ATOM 4979 C CA . PRO B 1 322 ? 19.531 8.727 23.688 1 85.44 322 PRO B CA 1
ATOM 4980 C C . PRO B 1 322 ? 19.422 7.363 23.016 1 85.44 322 PRO B C 1
ATOM 4982 O O . PRO B 1 322 ? 18.953 6.402 23.625 1 85.44 322 PRO B O 1
ATOM 4985 N N . LEU B 1 323 ? 19.781 7.395 21.734 1 88.12 323 LEU B N 1
ATOM 4986 C CA . LEU B 1 323 ? 19.828 6.117 21.047 1 88.12 323 LEU B CA 1
ATOM 4987 C C . LEU B 1 323 ? 21.188 5.438 21.266 1 88.12 323 LEU B C 1
ATOM 4989 O O . LEU B 1 323 ? 22.219 6.094 21.234 1 88.12 323 LEU B O 1
ATOM 4993 N N . ASP B 1 324 ? 21.141 4.156 21.578 1 85.06 324 ASP B N 1
ATOM 4994 C CA . ASP B 1 324 ? 22.391 3.4 21.719 1 85.06 324 ASP B CA 1
ATOM 4995 C C . ASP B 1 324 ? 23.125 3.307 20.375 1 85.06 324 ASP B C 1
ATOM 4997 O O . ASP B 1 324 ? 24.344 3.367 20.344 1 85.06 324 ASP B O 1
ATOM 5001 N N . GLN B 1 325 ? 22.391 3.094 19.312 1 90.81 325 GLN B N 1
ATOM 5002 C CA . GLN B 1 325 ? 22.922 2.945 17.953 1 90.81 325 GLN B CA 1
ATOM 5003 C C . GLN B 1 325 ? 22.016 3.639 16.938 1 90.81 325 GLN B C 1
ATOM 5005 O O . GLN B 1 325 ? 20.812 3.404 16.906 1 90.81 325 GLN B O 1
ATOM 5010 N N . ALA B 1 326 ? 22.734 4.457 16.141 1 94.56 326 ALA B N 1
ATOM 5011 C CA . ALA B 1 326 ? 21.953 5.199 15.148 1 94.56 326 ALA B CA 1
ATOM 5012 C C . ALA B 1 326 ? 21.734 4.363 13.891 1 94.56 326 ALA B C 1
ATOM 5014 O O . ALA B 1 326 ? 20.828 4.645 13.102 1 94.56 326 ALA B O 1
ATOM 5015 N N . VAL B 1 327 ? 22.625 3.4 13.75 1 97.88 327 VAL B N 1
ATOM 5016 C CA . VAL B 1 327 ? 22.547 2.559 12.562 1 97.88 327 VAL B CA 1
ATOM 5017 C C . VAL B 1 327 ? 22.344 1.101 12.969 1 97.88 327 VAL B C 1
ATOM 5019 O O . VAL B 1 327 ? 23.172 0.54 13.703 1 97.88 327 VAL B O 1
ATOM 5022 N N . HIS B 1 328 ? 21.234 0.489 12.57 1 98.06 328 HIS B N 1
ATOM 5023 C CA . HIS B 1 328 ? 20.938 -0.918 12.82 1 98.06 328 HIS B CA 1
ATOM 5024 C C . HIS B 1 328 ? 20.969 -1.725 11.523 1 98.06 328 HIS B C 1
ATOM 5026 O O . HIS B 1 328 ? 20.094 -1.589 10.68 1 98.06 328 HIS B O 1
ATOM 5032 N N . ASP B 1 329 ? 22 -2.494 11.352 1 98.56 329 ASP B N 1
ATOM 5033 C CA . ASP B 1 329 ? 22.062 -3.467 10.266 1 98.56 329 ASP B CA 1
ATOM 5034 C C . ASP B 1 329 ? 21.375 -4.777 10.656 1 98.56 329 ASP B C 1
ATOM 5036 O O . ASP B 1 329 ? 21.906 -5.543 11.461 1 98.56 329 ASP B O 1
ATOM 5040 N N . LEU B 1 330 ? 20.234 -5.055 10.07 1 98.5 330 LEU B N 1
ATOM 5041 C CA . LEU B 1 330 ? 19.438 -6.219 10.453 1 98.5 330 LEU B CA 1
ATOM 5042 C C . LEU B 1 330 ? 19.844 -7.441 9.633 1 98.5 330 LEU B C 1
ATOM 5044 O O . LEU B 1 330 ? 19.359 -8.547 9.875 1 98.5 330 LEU B O 1
ATOM 5048 N N . GLY B 1 331 ? 20.656 -7.215 8.641 1 98.38 331 GLY B N 1
ATOM 5049 C CA . GLY B 1 331 ? 21.25 -8.305 7.883 1 98.38 331 GLY B CA 1
ATOM 5050 C C . GLY B 1 331 ? 20.281 -8.93 6.887 1 98.38 331 GLY B C 1
ATOM 5051 O O . GLY B 1 331 ? 19.25 -8.328 6.555 1 98.38 331 GLY B O 1
ATOM 5052 N N . TYR B 1 332 ? 20.75 -10 6.227 1 98.44 332 TYR B N 1
ATOM 5053 C CA . TYR B 1 332 ? 20.016 -10.797 5.246 1 98.44 332 TYR B CA 1
ATOM 5054 C C . TYR B 1 332 ? 20.438 -12.258 5.312 1 98.44 332 TYR B C 1
ATOM 5056 O O . TYR B 1 332 ? 21.422 -12.602 5.984 1 98.44 332 TYR B O 1
ATOM 5064 N N . SER B 1 333 ? 19.672 -13.133 4.75 1 98.62 333 SER B N 1
ATOM 5065 C CA . SER B 1 333 ? 20.062 -14.523 4.562 1 98.62 333 SER B CA 1
ATOM 5066 C C . SER B 1 333 ? 19.547 -15.07 3.232 1 98.62 333 SER B C 1
ATOM 5068 O O . SER B 1 333 ? 18.609 -14.523 2.654 1 98.62 333 SER B O 1
ATOM 5070 N N . ILE B 1 334 ? 20.234 -16.062 2.723 1 98.75 334 ILE B N 1
ATOM 5071 C CA . ILE B 1 334 ? 19.75 -16.766 1.539 1 98.75 334 ILE B CA 1
ATOM 5072 C C . ILE B 1 334 ? 18.812 -17.891 1.959 1 98.75 334 ILE B C 1
ATOM 5074 O O . ILE B 1 334 ? 19.188 -18.734 2.781 1 98.75 334 ILE B O 1
ATOM 5078 N N . LEU B 1 335 ? 17.641 -17.859 1.476 1 98.75 335 LEU B N 1
ATOM 5079 C CA . LEU B 1 335 ? 16.688 -18.922 1.712 1 98.75 335 LEU B CA 1
ATOM 5080 C C . LEU B 1 335 ? 16.531 -19.797 0.471 1 98.75 335 LEU B C 1
ATOM 5082 O O . LEU B 1 335 ? 15.914 -19.391 -0.513 1 98.75 335 LEU B O 1
ATOM 5086 N N . GLU B 1 336 ? 17.062 -20.969 0.546 1 98.75 336 GLU B N 1
ATOM 5087 C CA . GLU B 1 336 ? 17.016 -21.906 -0.569 1 98.75 336 GLU B CA 1
ATOM 5088 C C . GLU B 1 336 ? 15.672 -22.609 -0.642 1 98.75 336 GLU B C 1
ATOM 5090 O O . GLU B 1 336 ? 15.148 -23.078 0.376 1 98.75 336 GLU B O 1
ATOM 5095 N N . ARG B 1 337 ? 15.133 -22.594 -1.928 1 98.38 337 ARG B N 1
ATOM 5096 C CA . ARG B 1 337 ? 13.922 -23.359 -2.193 1 98.38 337 ARG B CA 1
ATOM 5097 C C . ARG B 1 337 ? 14.031 -24.109 -3.52 1 98.38 337 ARG B C 1
ATOM 5099 O O . ARG B 1 337 ? 15.133 -24.391 -3.996 1 98.38 337 ARG B O 1
ATOM 51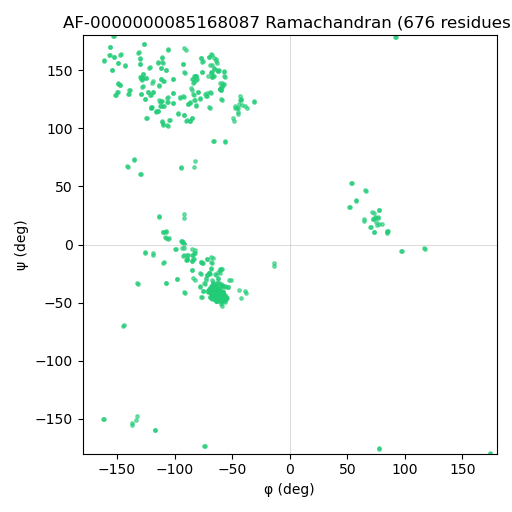06 N N . ASP B 1 338 ? 12.922 -24.391 -4.137 1 98.06 338 ASP B N 1
ATOM 5107 C CA . ASP B 1 338 ? 12.883 -25.391 -5.195 1 98.06 338 ASP B CA 1
ATOM 5108 C C . ASP B 1 338 ? 13.273 -24.797 -6.543 1 98.06 338 ASP B C 1
ATOM 5110 O O . ASP B 1 338 ? 13.469 -25.516 -7.52 1 98.06 338 ASP B O 1
ATOM 5114 N N . SER B 1 339 ? 13.508 -23.531 -6.609 1 98.75 339 SER B N 1
ATOM 5115 C CA . SER B 1 339 ? 13.727 -22.891 -7.898 1 98.75 339 SER B CA 1
ATOM 5116 C C . SER B 1 339 ? 15.203 -22.859 -8.258 1 98.75 339 SER B C 1
ATOM 5118 O O . SER B 1 339 ? 15.586 -22.297 -9.289 1 98.75 339 SER B O 1
ATOM 5120 N N . THR B 1 340 ? 16.109 -23.406 -7.395 1 98.5 340 THR B N 1
ATOM 5121 C CA . THR B 1 340 ? 17.531 -23.469 -7.691 1 98.5 340 THR B CA 1
ATOM 5122 C C . THR B 1 340 ? 18.109 -24.828 -7.316 1 98.5 340 THR B C 1
ATOM 5124 O O . THR B 1 340 ? 17.5 -25.578 -6.543 1 98.5 340 THR B O 1
#

pLDDT: mean 89.18, std 14.07, range [29.14, 98.94]

Secondary structure (DSSP, 8-state):
-----------SS---HHHHHHHHTS-HHHHHHHHH-GGGS-HHHHHHHHHHHHHHT-----B-SS-TTS---EEEEEES--GGGTTHHHHHHHHHHHHHTT-EEEEEE-TT-HHHHHHHHHHHHHTT-SEEEEESS---HHHHHHHHHHT--EEEESS--SS-SSEEEE--HHHHHHHHHHHHHHTT--SEEEEE--SHHHHHHHHHHHHHHHHHTPPPPEEEE--TT--HHHHHHHHHHHHHH-TT--EEEESSHHHHHHHHHHHHHHT--TTTT-EEEEES--HHHHHSSSPPEEEEE-HHHHHHHHHHHHHHHHTTPPPS-SEEE--EEEE--TT-/-----------SS---HHHHHHHHTS-HHHHHHHHH-GGGS-HHHHHHHHHHHHHHT-----B-SS-TTS---EEEEEES--GGGTTHHHHHHHHHHHHHTT-EEEEEE-TT-HHHHHHHHHHHHHTT-SEEEEESS---HHHHHHHHHHT--EEEESS--SS-SSEEEE--HHHHHHHHHHHHHHTT--SEEEEE--SHHHHHHHHHHHHHHHHHTPPPPEEEE--TT--HHHHHHHHHHHHHH-TT--EEEESSHHHHHHHHHHHHHHT--TTTT-EEEEES--HHHHHSSSPPEEEEE-HHHHHHHHHHHHHHHHTTPPPS-SEEE--EEEE--TT-

Radius of gyration: 27.33 Å; Cα contacts (8 Å, |Δi|>4): 1469; chains: 2; bounding box: 96×76×61 Å

InterPro domains:
  IPR000843 LacI-type HTH domain [PF00356] (18-61)
  IPR000843 LacI-type HTH domain [PS50932] (15-69)
  IPR000843 LacI-type HTH domain [SM00354] (14-84)
  IPR000843 LacI-type HTH domain [cd01392] (19-69)
  IPR001761 Periplasmic binding protein/LacI sugar binding domain [PF00532] (75-316)
  IPR010982 Lambda repressor-like, DNA-binding domain superfamily [G3DSA:1.10.260.40] (9-72)
  IPR010982 Lambda repressor-like, DNA-binding domain superfamily [SSF47413] (14-72)
  IPR028082 Periplasmic binding protein-like I [SSF53822] (71-325)

Solvent-accessible surface area (backbone atoms only — not comparable to full-atom values): 34619 Å² total; per-residue (Å²): 137,83,76,72,78,70,77,80,71,69,59,94,63,47,61,44,66,58,53,47,12,62,73,58,73,48,50,52,64,55,50,48,32,42,75,62,39,43,89,80,40,56,67,69,58,39,52,50,43,50,50,45,30,60,74,55,22,52,66,69,65,35,47,32,48,94,47,73,84,55,82,65,46,27,35,37,37,41,34,49,55,61,53,69,32,77,51,36,46,24,52,47,23,27,42,57,52,31,43,76,70,67,29,44,64,37,35,36,66,29,73,74,33,65,67,47,43,38,52,51,51,52,53,42,54,20,63,47,42,53,29,38,34,39,63,38,83,85,69,52,70,65,42,52,41,32,46,48,21,54,48,50,55,38,30,29,22,79,28,70,70,96,72,55,95,61,24,33,26,22,24,56,42,34,58,52,19,21,50,49,33,46,50,45,41,73,74,65,45,61,36,39,30,36,40,30,44,82,48,71,60,46,45,32,20,49,51,14,26,42,51,32,28,53,74,70,70,42,56,80,52,46,76,48,76,41,68,79,88,59,36,45,67,49,14,30,51,45,48,54,50,43,50,70,78,38,67,74,44,34,29,36,42,23,66,27,19,53,30,33,43,16,24,39,46,42,25,56,74,70,67,49,47,58,32,81,60,33,20,43,26,23,25,52,58,41,76,59,21,71,60,38,74,56,25,39,14,20,35,32,46,56,46,35,54,35,13,36,50,41,33,50,53,50,52,38,51,71,72,69,45,83,73,95,63,51,66,43,75,73,46,71,45,81,42,86,39,55,10,91,136,83,76,71,78,71,76,80,73,70,58,94,62,47,59,45,66,59,53,47,11,62,73,57,72,49,49,53,65,54,50,49,31,43,75,62,39,43,88,80,40,58,69,68,58,39,52,50,44,49,49,43,31,60,74,55,21,51,65,70,64,36,46,34,46,92,48,72,85,57,82,64,45,28,34,37,36,42,36,47,53,59,53,68,32,76,50,36,46,23,51,48,23,26,41,57,52,32,43,76,71,68,29,45,62,38,35,37,67,29,73,75,34,66,67,46,44,37,52,50,51,52,52,42,53,20,62,47,42,55,30,40,36,38,64,37,84,83,69,52,70,66,41,53,41,33,45,46,20,55,48,51,54,38,31,29,22,79,28,71,71,95,73,54,94,61,24,31,26,21,23,56,40,34,58,52,20,20,51,50,32,47,51,46,41,74,74,67,45,60,34,36,30,37,40,30,43,81,49,71,60,46,44,32,20,49,52,14,27,43,51,33,26,54,75,71,70,41,55,79,52,45,75,49,78,40,67,80,89,60,38,44,67,48,14,28,51,46,47,54,50,42,49,70,77,40,67,74,45,33,28,37,42,22,65,28,20,54,30,33,43,16,25,39,45,41,27,56,75,69,69,47,47,58,32,81,59,32,21,43,28,23,25,54,58,41,76,59,20,72,59,39,73,56,25,40,14,22,36,33,46,56,45,37,55,35,13,36,49,42,32,51,51,49,52,38,50,74,71,68,44,82,74,94,63,51,67,43,74,74,45,71,45,80,44,87,39,55,11,92

Nearest PDB structures (foldseek):
  7e5w-assembly2_C  TM=7.809E-01  e=2.541E-21  Staphylococcus aureus subsp. aureus N315
  2o20-assembly3_E  TM=8.510E-01  e=5.116E-20  Lactococcus lactis
  3c3k-assembly1_B  TM=8.868E-01  e=2.645E-19  Actinobacillus succinogenes 130Z
  7e5w-assembly1_A-2  TM=7.648E-01  e=1.241E-20  Staphylococcus aureus subsp. aureus N315
  2pe5-assembly2_C-2  TM=7.216E-01  e=4.231E-21  Escherichia coli

Sequence (680 aa):
MSHKPEPPAMPTRAVTKEDVARAAGVSHITVSRVINSPEKVSPATRERVEAFIASMGYIPNLLAGGLASRRTRIVAAIVPTISHSIFAETLRGLSEQLCMQGYQLLLGQTNYSEEAETGLVEVFIGRRVDGLVLTGVQHSPMTRQRLKAAGIPVVETWDLTDTPIDMLAGFDNHAAGRAMGDYLYQKGYRRMAFVGGDDPRGMARVAGLRESLRHHGAAEPVHLVMPMGAFLQAGREAIGRLLTQHPEVDAAFFSNDVIAAGAALECARRGIAVPGRIALAGFANLEIATEVLPALTTVQISAHQIGLTAAEMLLTRFDGDPLDQAVHDLGYSILERDSTMSHKPEPPAMPTRAVTKEDVARAAGVSHITVSRVINSPEKVSPATRERVEAFIASMGYIPNLLAGGLASRRTRIVAAIVPTISHSIFAETLRGLSEQLCMQGYQLLLGQTNYSEEAETGLVEVFIGRRVDGLVLTGVQHSPMTRQRLKAAGIPVVETWDLTDTPIDMLAGFDNHAAGRAMGDYLYQKGYRRMAFVGGDDPRGMARVAGLRESLRHHGAAEPVHLVMPMGAFLQAGREAIGRLLTQHPEVDAAFFSNDVIAAGAALECARRGIAVPGRIALAGFANLEIATEVLPALTTVQISAHQIGLTAAEMLLTRFDGDPLDQAVHDLGYSILERDST

Foldseek 3Di:
DDPDPDPPDLPPAACDLCNLCVVLVHDSVLLVCLVPPVVVPDPVSSVSSVVSCQVQLDQAQQPPDPVVPDAPLEEEEEEQDPPPCLLVLLVVLQQVLSVVVVHDYHYHHQVLDLVSVQVVLSVCLNPPHQEYEYEDQDHDPSSLSNCSNSPHHYEYEQDDDPDHSFFYQYAHLLQLLLVVLLVCVVVPFFAEAEEEADRPSSVSSLNSNQVNNVVVVGDRYHYHHDDRPDFLCRLLVRLVVCCVVPVPHLEYEYAAQGSLLSVLVNCVVVVNDFNVRHFYEGEQPDPSQVVHVPRHWYKHDPSNVSSNVRNVVSVCVVVVHDDPDRYHHRYIDTDDTRRD/DPPPPDPPDLPPDACDLCNLCVVLVHDSVLLVCLVPPVVVPDPVSSVSSVVSCQVQLDQAQQPPDPPVPDAPLEEEEEEQDPPPCLLVLLVVLQQVLSVVVVHDYHYHHQVLDLVSVLVVLSVCLNPPHQEYEYEDQDHDPSSLSNCSNSPHHYEYEQDDDPDHSFFYQYAHLLQLLLVVLLVCVVVPFFAEAEEEADRPSSVSSLNSNQVNNVVVVGDRYHYHHDDRPDFLCRLLVRLVVCCVVPVPHLEYEYAAQGSLLSVLVNCVVVVNDFNVRHFYEGEQPDPSQVVHVPRHWYKHDPSNVSNNVRNVVSVCVVVVHDDPDRYHHRYIDTDDTRRD

Organism: Herbaspirillum seropedicae (strain SmR1) (NCBI:txid757424)